Protein 7WKW (pdb70)

Sequence (754 aa):
SWHDLYTVLTAVIPLYVAMILAYGSVRWWKIFSPDQCSGINRFVAIFAVPLLSFHFISTNNPYAMNLRFIAADTLQKIIMLSLLVLWANFTRSGSLEWSITIFSLSTLPNTLVMGIPLLIAMYGEYSGSLMVQIVVLQCIIWYTLLLFLFEFRGAKMLIMEQFPETAASIVSFKVESDVVSLDGHDFLETDAEIGDDGKLHVTVRKSKNMPPASVMTRLILIMVWRKLIRNPNTYSSLIGLIWALVAFRWHVAMPKIIQQSISILSDAGLGMAMFSLGLFMALQPKLIACGNSVATFAMAVRFLTGPAVMAVAAIAIGLRGDLLRVAIVQAALPQGIVPFVFAKEYNVHPAILSTGVIFGMLIALPITLVYYILLGLSWHDLYTVLTAVIPLYVAMILAYGSVRWWKIFSPDQCSGINRFVAIFAVPLLSFHFISTNNPYAMNLRFIAADTLQKIIMLSLLVLWANFTRSGSLEWSITIFSLSTLPNTLVMGIPLLIAMYGEYSGSLMVQIVVLQCIIWYTLLLFLFEFRGAKMLIMEQFPETAASIVSFKVESDVVSLDGHDFLETDAEIGDDGKLHVTVRKSKNMPPASVMTRLILIMVWRKLIRNPNTYSSLIGLIWALVAFRWHVAMPKIIQQSISILSDAGLGMAMFSLGLFMALQPKLIACGNSVATFAMAVRFLTGPAVMAVAAIAIGLRGDLLRVAIVQAALPQGIVPFVFAKEYNVHPAILSTGVIFGMLIALPITLVYYILLGL

Structure (mmCIF, N/CA/C/O backbone):
data_7WKW
#
_entry.id   7WKW
#
_cell.length_a   1.00
_cell.length_b   1.00
_cell.length_c   1.00
_cell.angle_alpha   90.00
_cell.angle_beta   90.00
_cell.angle_gamma   90.00
#
_symmetry.space_group_name_H-M   'P 1'
#
loop_
_entity.id
_entity.type
_entity.pdbx_description
1 polymer 'Auxin efflux carrier component 3'
2 non-polymer '2-(naphthalen-1-ylcarbamoyl)benzoic acid'
#
loop_
_atom_site.group_PDB
_atom_site.id
_atom_site.type_symbol
_atom_site.label_atom_id
_atom_site.label_alt_id
_atom_site.label_comp_id
_atom_site.label_asym_id
_atom_site.label_entity_id
_atom_site.label_seq_id
_atom_site.pdbx_PDB_ins_code
_atom_site.Cartn_x
_atom_site.Cartn_y
_atom_site.Cartn_z
_atom_site.occupancy
_atom_site.B_iso_or_equiv
_atom_site.auth_seq_id
_atom_site.auth_comp_id
_atom_site.auth_asym_id
_atom_site.auth_atom_id
_atom_site.pdbx_PDB_model_num
ATOM 1 N N . SER A 1 43 ? 130.617 95.483 78.350 1.00 43.95 3 SER B N 1
ATOM 2 C CA . SER A 1 43 ? 130.071 96.721 77.810 1.00 43.95 3 SER B CA 1
ATOM 3 C C . SER A 1 43 ? 129.632 97.652 78.935 1.00 43.95 3 SER B C 1
ATOM 4 O O . SER A 1 43 ? 129.371 97.208 80.052 1.00 43.95 3 SER B O 1
ATOM 11 N N . TRP A 1 44 ? 129.552 98.948 78.631 1.00 42.84 4 TRP B N 1
ATOM 12 C CA . TRP A 1 44 ? 129.146 99.924 79.636 1.00 42.84 4 TRP B CA 1
ATOM 13 C C . TRP A 1 44 ? 127.660 100.251 79.544 1.00 42.84 4 TRP B C 1
ATOM 14 O O . TRP A 1 44 ? 127.048 100.615 80.555 1.00 42.84 4 TRP B O 1
ATOM 35 N N . HIS A 1 45 ? 127.064 100.124 78.356 1.00 41.09 5 HIS B N 1
ATOM 36 C CA . HIS A 1 45 ? 125.624 100.325 78.230 1.00 41.09 5 HIS B CA 1
ATOM 37 C C . HIS A 1 45 ? 124.850 99.281 79.026 1.00 41.09 5 HIS B C 1
ATOM 38 O O . HIS A 1 45 ? 123.843 99.601 79.667 1.00 41.09 5 HIS B O 1
ATOM 52 N N . ASP A 1 46 ? 125.295 98.023 78.989 1.00 37.74 6 ASP B N 1
ATOM 53 C CA . ASP A 1 46 ? 124.626 96.981 79.761 1.00 37.74 6 ASP B CA 1
ATOM 54 C C . ASP A 1 46 ? 124.718 97.260 81.255 1.00 37.74 6 ASP B C 1
ATOM 55 O O . ASP A 1 46 ? 123.735 97.095 81.991 1.00 37.74 6 ASP B O 1
ATOM 64 N N . LEU A 1 47 ? 125.895 97.677 81.725 1.00 35.60 7 LEU B N 1
ATOM 65 C CA . LEU A 1 47 ? 126.042 98.015 83.135 1.00 35.60 7 LEU B CA 1
ATOM 66 C C . LEU A 1 47 ? 125.149 99.188 83.508 1.00 35.60 7 LEU B C 1
ATOM 67 O O . LEU A 1 47 ? 124.530 99.191 84.578 1.00 35.60 7 LEU B O 1
ATOM 83 N N . TYR A 1 48 ? 125.061 100.193 82.633 1.00 33.39 8 TYR B N 1
ATOM 84 C CA . TYR A 1 48 ? 124.190 101.330 82.912 1.00 33.39 8 TYR B CA 1
ATOM 85 C C . TYR A 1 48 ? 122.729 100.905 82.967 1.00 33.39 8 TYR B C 1
ATOM 86 O O . TYR A 1 48 ? 121.966 101.403 83.798 1.00 33.39 8 TYR B O 1
ATOM 104 N N . THR A 1 49 ? 122.313 100.000 82.079 1.00 31.82 9 THR B N 1
ATOM 105 C CA . THR A 1 49 ? 120.930 99.527 82.100 1.00 31.82 9 THR B CA 1
ATOM 106 C C . THR A 1 49 ? 120.628 98.754 83.380 1.00 31.82 9 THR B C 1
ATOM 107 O O . THR A 1 49 ? 119.571 98.944 83.999 1.00 31.82 9 THR B O 1
ATOM 118 N N . VAL A 1 50 ? 121.545 97.878 83.796 1.00 28.41 10 VAL B N 1
ATOM 119 C CA . VAL A 1 50 ? 121.346 97.148 85.045 1.00 28.41 10 VAL B CA 1
ATOM 120 C C . VAL A 1 50 ? 121.266 98.119 86.215 1.00 28.41 10 VAL B C 1
ATOM 121 O O . VAL A 1 50 ? 120.419 97.976 87.107 1.00 28.41 10 VAL B O 1
ATOM 134 N N . LEU A 1 51 ? 122.147 99.123 86.233 1.00 28.27 11 LEU B N 1
ATOM 135 C CA . LEU A 1 51 ? 122.116 100.111 87.305 1.00 28.27 11 LEU B CA 1
ATOM 136 C C . LEU A 1 51 ? 120.817 100.906 87.284 1.00 28.27 11 LEU B C 1
ATOM 137 O O . LEU A 1 51 ? 120.243 101.190 88.335 1.00 28.27 11 LEU B O 1
ATOM 153 N N . THR A 1 52 ? 120.332 101.270 86.099 1.00 27.62 12 THR B N 1
ATOM 154 C CA . THR A 1 52 ? 119.064 101.984 86.015 1.00 27.62 12 THR B CA 1
ATOM 155 C C . THR A 1 52 ? 117.937 101.145 86.597 1.00 27.62 12 THR B C 1
ATOM 156 O O . THR A 1 52 ? 117.074 101.660 87.317 1.00 27.62 12 THR B O 1
ATOM 167 N N . ALA A 1 53 ? 117.931 99.846 86.297 1.00 25.90 13 ALA B N 1
ATOM 168 C CA . ALA A 1 53 ? 116.877 98.977 86.810 1.00 25.90 13 ALA B CA 1
ATOM 169 C C . ALA A 1 53 ? 116.977 98.799 88.322 1.00 25.90 13 ALA B C 1
ATOM 170 O O . ALA A 1 53 ? 115.952 98.716 89.009 1.00 25.90 13 ALA B O 1
ATOM 177 N N . VAL A 1 54 ? 118.194 98.742 88.862 1.00 25.20 14 VAL B N 1
ATOM 178 C CA . VAL A 1 54 ? 118.395 98.288 90.236 1.00 25.20 14 VAL B CA 1
ATOM 179 C C . VAL A 1 54 ? 118.485 99.443 91.229 1.00 25.20 14 VAL B C 1
ATOM 180 O O . VAL A 1 54 ? 118.113 99.294 92.398 1.00 25.20 14 VAL B O 1
ATOM 193 N N . ILE A 1 55 ? 118.986 100.599 90.783 1.00 25.10 15 ILE B N 1
ATOM 194 C CA . ILE A 1 55 ? 119.258 101.696 91.713 1.00 25.10 15 ILE B CA 1
ATOM 195 C C . ILE A 1 55 ? 118.002 102.219 92.390 1.00 25.10 15 ILE B C 1
ATOM 196 O O . ILE A 1 55 ? 118.039 102.436 93.606 1.00 25.10 15 ILE B O 1
ATOM 212 N N . PRO A 1 56 ? 116.881 102.466 91.702 1.00 23.25 16 PRO B N 1
ATOM 213 C CA . PRO A 1 56 ? 115.719 103.017 92.421 1.00 23.25 16 PRO B CA 1
ATOM 214 C C . PRO A 1 56 ? 115.225 102.144 93.565 1.00 23.25 16 PRO B C 1
ATOM 215 O O . PRO A 1 56 ? 114.722 102.678 94.563 1.00 23.25 16 PRO B O 1
ATOM 226 N N . LEU A 1 57 ? 115.363 100.821 93.467 1.00 22.01 17 LEU B N 1
ATOM 227 C CA . LEU A 1 57 ? 115.036 99.970 94.606 1.00 22.01 17 LEU B CA 1
ATOM 228 C C . LEU A 1 57 ? 115.912 100.313 95.806 1.00 22.01 17 LEU B C 1
ATOM 229 O O . LEU A 1 57 ? 115.421 100.436 96.937 1.00 22.01 17 LEU B O 1
ATOM 245 N N . TYR A 1 58 ? 117.214 100.493 95.573 1.00 24.02 18 TYR B N 1
ATOM 246 C CA . TYR A 1 58 ? 118.112 100.889 96.651 1.00 24.02 18 TYR B CA 1
ATOM 247 C C . TYR A 1 58 ? 117.822 102.304 97.129 1.00 24.02 18 TYR B C 1
ATOM 248 O O . TYR A 1 58 ? 118.017 102.606 98.307 1.00 24.02 18 TYR B O 1
ATOM 266 N N . VAL A 1 59 ? 117.358 103.180 96.239 1.00 21.86 19 VAL B N 1
ATOM 267 C CA . VAL A 1 59 ? 117.002 104.537 96.641 1.00 21.86 19 VAL B CA 1
ATOM 268 C C . VAL A 1 59 ? 115.834 104.502 97.618 1.00 21.86 19 VAL B C 1
ATOM 269 O O . VAL A 1 59 ? 115.839 105.190 98.641 1.00 21.86 19 VAL B O 1
ATOM 282 N N . ALA A 1 60 ? 114.815 103.696 97.314 1.00 20.85 20 ALA B N 1
ATOM 283 C CA . ALA A 1 60 ? 113.699 103.538 98.244 1.00 20.85 20 ALA B CA 1
ATOM 284 C C . ALA A 1 60 ? 114.161 102.920 99.560 1.00 20.85 20 ALA B C 1
ATOM 285 O O . ALA A 1 60 ? 113.757 103.362 100.647 1.00 20.85 20 ALA B O 1
ATOM 292 N N . MET A 1 61 ? 115.021 101.903 99.478 1.00 21.59 21 MET B N 1
ATOM 293 C CA . MET A 1 61 ? 115.542 101.268 100.685 1.00 21.59 21 MET B CA 1
ATOM 294 C C . MET A 1 61 ? 116.274 102.277 101.564 1.00 21.59 21 MET B C 1
ATOM 295 O O . MET A 1 61 ? 116.080 102.317 102.784 1.00 21.59 21 MET B O 1
ATOM 309 N N . ILE A 1 62 ? 117.102 103.127 100.953 1.00 21.72 22 ILE B N 1
ATOM 310 C CA . ILE A 1 62 ? 117.898 104.072 101.727 1.00 21.72 22 ILE B CA 1
ATOM 311 C C . ILE A 1 62 ? 117.054 105.249 102.196 1.00 21.72 22 ILE B C 1
ATOM 312 O O . ILE A 1 62 ? 117.346 105.841 103.236 1.00 21.72 22 ILE B O 1
ATOM 328 N N . LEU A 1 63 ? 115.999 105.612 101.463 1.00 21.06 23 LEU B N 1
ATOM 329 C CA . LEU A 1 63 ? 115.057 106.596 101.989 1.00 21.06 23 LEU B CA 1
ATOM 330 C C . LEU A 1 63 ? 114.400 106.087 103.263 1.00 21.06 23 LEU B C 1
ATOM 331 O O . LEU A 1 63 ? 114.296 106.818 104.252 1.00 21.06 23 LEU B O 1
ATOM 347 N N . ALA A 1 64 ? 113.955 104.828 103.262 1.00 20.28 24 ALA B N 1
ATOM 348 C CA . ALA A 1 64 ? 113.385 104.265 104.485 1.00 20.28 24 ALA B CA 1
ATOM 349 C C . ALA A 1 64 ? 114.423 104.215 105.602 1.00 20.28 24 ALA B C 1
ATOM 350 O O . ALA A 1 64 ? 114.133 104.564 106.759 1.00 20.28 24 ALA B O 1
ATOM 357 N N . TYR A 1 65 ? 115.646 103.799 10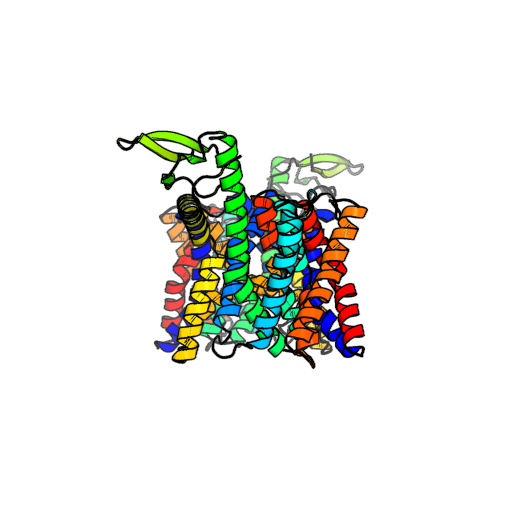5.267 1.00 21.78 25 TYR B N 1
ATOM 358 C CA . TYR A 1 65 ? 116.707 103.711 106.263 1.00 21.78 25 TYR B CA 1
ATOM 359 C C . TYR A 1 65 ? 117.000 105.074 106.879 1.00 21.78 25 TYR B C 1
ATOM 360 O O . TYR A 1 65 ? 117.136 105.199 108.099 1.00 21.78 25 TYR B O 1
ATOM 378 N N . GLY A 1 66 ? 117.109 106.109 106.044 1.00 21.76 26 GLY B N 1
ATOM 379 C CA . GLY A 1 66 ? 117.374 107.443 106.555 1.00 21.76 26 GLY B CA 1
ATOM 380 C C . GLY A 1 66 ? 116.211 108.012 107.341 1.00 21.76 26 GLY B C 1
ATOM 381 O O . GLY A 1 66 ? 116.409 108.710 108.338 1.00 21.76 26 GLY B O 1
ATOM 385 N N . SER A 1 67 ? 114.982 107.730 106.902 1.00 21.40 27 SER B N 1
ATOM 386 C CA . SER A 1 67 ? 113.813 108.196 107.636 1.00 21.40 27 SER B CA 1
ATOM 387 C C . SER A 1 67 ? 113.798 107.632 109.046 1.00 21.40 27 SER B C 1
ATOM 388 O O . SER A 1 67 ? 113.462 108.340 110.002 1.00 21.40 27 SER B O 1
ATOM 396 N N . VAL A 1 68 ? 114.152 106.356 109.200 1.00 22.12 28 VAL B N 1
ATOM 397 C CA . VAL A 1 68 ? 114.140 105.783 110.543 1.00 22.12 28 VAL B CA 1
ATOM 398 C C . VAL A 1 68 ? 115.391 106.164 111.333 1.00 22.12 28 VAL B C 1
ATOM 399 O O . VAL A 1 68 ? 115.326 106.324 112.557 1.00 22.12 28 VAL B O 1
ATOM 412 N N . ARG A 1 69 ? 116.533 106.327 110.668 1.00 23.73 29 ARG B N 1
ATOM 413 C CA . ARG A 1 69 ? 117.828 106.386 111.338 1.00 23.73 29 ARG B CA 1
ATOM 414 C C . ARG A 1 69 ? 118.412 107.791 111.413 1.00 23.73 29 ARG B C 1
ATOM 415 O O . ARG A 1 69 ? 118.923 108.184 112.465 1.00 23.73 29 ARG B O 1
ATOM 436 N N . TRP A 1 70 ? 118.358 108.559 110.325 1.00 22.52 30 TRP B N 1
ATOM 437 C CA . TRP A 1 70 ? 118.989 109.874 110.293 1.00 22.52 30 TRP B CA 1
ATOM 438 C C . TRP A 1 70 ? 118.024 110.994 110.674 1.00 22.52 30 TRP B C 1
ATOM 439 O O . TRP A 1 70 ? 118.342 111.814 111.539 1.00 22.52 30 TRP B O 1
ATOM 460 N N . TRP A 1 71 ? 116.846 111.044 110.051 1.00 22.65 31 TRP B N 1
ATOM 461 C CA . TRP A 1 71 ? 115.894 112.118 110.307 1.00 22.65 31 TRP B CA 1
ATOM 462 C C . TRP A 1 71 ? 114.791 111.726 111.282 1.00 22.65 31 TRP B C 1
ATOM 463 O O . TRP A 1 71 ? 114.064 112.608 111.753 1.00 22.65 31 TRP B O 1
ATOM 484 N N . LYS A 1 72 ? 114.645 110.442 111.593 1.00 23.28 32 LYS B N 1
ATOM 485 C CA . LYS A 1 72 ? 113.715 109.975 112.618 1.00 23.28 32 LYS B CA 1
ATOM 486 C C . LYS A 1 72 ? 112.288 110.441 112.325 1.00 23.28 32 LYS B C 1
ATOM 487 O O . LYS A 1 72 ? 111.691 111.223 113.065 1.00 23.28 32 LYS B O 1
ATOM 506 N N . ILE A 1 73 ? 111.744 109.934 111.221 1.00 20.70 33 ILE B N 1
ATOM 507 C CA . ILE A 1 73 ? 110.392 110.301 110.815 1.00 20.70 33 ILE B CA 1
ATOM 508 C C . ILE A 1 73 ? 109.348 109.314 111.331 1.00 20.70 33 ILE B C 1
ATOM 509 O O . ILE A 1 73 ? 108.204 109.705 111.585 1.00 20.70 33 ILE B O 1
ATOM 525 N N . PHE A 1 74 ? 109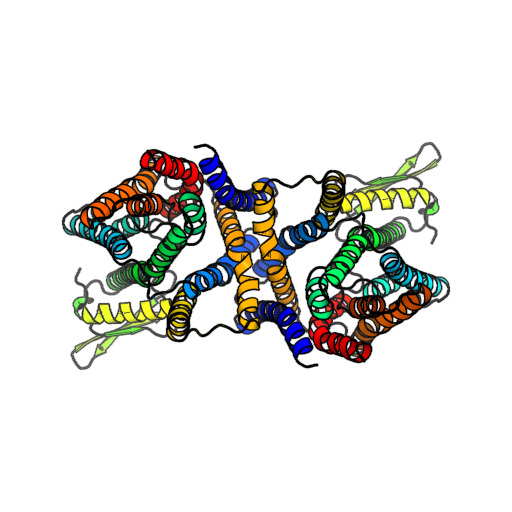.710 108.044 111.495 1.00 20.94 34 PHE B N 1
ATOM 526 C CA . PHE A 1 74 ? 108.774 106.995 111.872 1.00 20.94 34 PHE B CA 1
ATOM 527 C C . PHE A 1 74 ? 109.185 106.373 113.198 1.00 20.94 34 PHE B C 1
ATOM 528 O O . PHE A 1 74 ? 110.377 106.254 113.497 1.00 20.94 34 PHE B O 1
ATOM 545 N N . SER A 1 75 ? 108.189 105.985 113.990 1.00 24.48 35 SER B N 1
ATOM 546 C CA . SER A 1 75 ? 108.392 105.226 115.212 1.00 24.48 35 SER B CA 1
ATOM 547 C C . SER A 1 75 ? 108.401 103.734 114.914 1.00 24.48 35 SER B C 1
ATOM 548 O O . SER A 1 75 ? 107.993 103.302 113.833 1.00 24.48 35 SER B O 1
ATOM 556 N N . PRO A 1 76 ? 108.876 102.912 115.855 1.00 26.66 36 PRO B N 1
ATOM 557 C CA . PRO A 1 76 ? 108.815 101.457 115.634 1.00 26.66 36 PRO B CA 1
ATOM 558 C C . PRO A 1 76 ? 107.409 100.942 115.370 1.00 26.66 36 PRO B C 1
ATOM 559 O O . PRO A 1 76 ? 107.237 100.038 114.544 1.00 26.66 36 PRO B O 1
ATOM 570 N N . ASP A 1 77 ? 106.394 101.485 116.048 1.00 25.89 37 ASP B N 1
ATOM 571 C CA . ASP A 1 77 ? 105.025 101.027 115.822 1.00 25.89 37 ASP B CA 1
ATOM 572 C C . ASP A 1 77 ? 104.527 101.418 114.436 1.00 25.89 37 ASP B C 1
ATOM 573 O O . ASP A 1 77 ? 103.858 100.626 113.762 1.00 25.89 37 ASP B O 1
ATOM 582 N N . GLN A 1 78 ? 104.835 102.637 113.994 1.00 22.51 38 GLN B N 1
ATOM 583 C CA . GLN A 1 78 ? 104.469 103.042 112.641 1.00 22.51 38 GLN B CA 1
ATOM 584 C C . GLN A 1 78 ? 105.214 102.211 111.604 1.00 22.51 38 GLN B C 1
ATOM 585 O O . GLN A 1 78 ? 104.658 101.868 110.550 1.00 22.51 38 GLN B O 1
ATOM 599 N N . CYS A 1 79 ? 106.472 101.874 111.892 1.00 22.35 39 CYS B N 1
ATOM 600 C CA . CYS A 1 79 ? 107.218 100.977 111.018 1.00 22.35 39 CYS B CA 1
ATOM 601 C C . CYS A 1 79 ? 106.535 99.620 110.928 1.00 22.35 39 CYS B C 1
ATOM 602 O O . CYS A 1 79 ? 106.410 99.048 109.839 1.00 22.35 39 CYS B O 1
ATOM 610 N N . SER A 1 80 ? 106.086 99.090 112.068 1.00 21.10 40 SER B N 1
ATOM 611 C CA . SER A 1 80 ? 105.385 97.812 112.069 1.00 21.10 40 SER B CA 1
ATOM 612 C C . SER A 1 80 ? 104.089 97.899 111.278 1.00 21.10 40 SER B C 1
ATOM 613 O O . SER A 1 80 ? 103.714 96.951 110.584 1.00 21.10 40 SER B O 1
ATOM 621 N N . GLY A 1 81 ? 103.384 99.024 111.382 1.00 19.38 41 GLY B N 1
ATOM 622 C CA . GLY A 1 81 ? 102.169 99.195 110.599 1.00 19.38 41 GLY B CA 1
ATOM 623 C C . GLY A 1 81 ? 102.436 99.174 109.106 1.00 19.38 41 GLY B C 1
ATOM 624 O O . GLY A 1 81 ? 101.738 98.500 108.343 1.00 19.38 41 GLY B O 1
ATOM 628 N N . ILE A 1 82 ? 103.460 99.909 108.670 1.00 19.74 42 ILE B N 1
ATOM 629 C CA . ILE A 1 82 ? 103.809 99.913 107.250 1.00 19.74 42 ILE B CA 1
ATOM 630 C C . ILE A 1 82 ? 104.218 98.514 106.799 1.00 19.74 42 ILE B C 1
ATOM 631 O O . ILE A 1 82 ? 103.822 98.049 105.721 1.00 19.74 42 ILE B O 1
ATOM 647 N N . ASN A 1 83 ? 105.014 97.820 107.616 1.00 20.07 43 ASN B N 1
ATOM 648 C CA . ASN A 1 83 ? 105.488 96.490 107.245 1.00 20.07 43 ASN B CA 1
ATOM 649 C C . ASN A 1 83 ? 104.338 95.493 107.166 1.00 20.07 43 ASN B C 1
ATOM 650 O O . ASN A 1 83 ? 104.295 94.652 106.257 1.00 20.07 43 ASN B O 1
ATOM 661 N N . ARG A 1 84 ? 103.400 95.563 108.113 1.00 19.64 44 ARG B N 1
ATOM 662 C CA . ARG A 1 84 ? 102.248 94.672 108.070 1.00 19.64 44 ARG B CA 1
ATOM 663 C C . ARG A 1 84 ? 101.366 94.971 106.871 1.00 19.64 44 ARG B C 1
ATOM 664 O O . ARG A 1 84 ? 100.844 94.047 106.240 1.00 19.64 44 ARG B O 1
ATOM 685 N N . PHE A 1 85 ? 101.176 96.249 106.537 1.00 19.05 45 PHE B N 1
ATOM 686 C CA . PHE A 1 85 ? 100.436 96.558 105.320 1.00 19.05 45 PHE B CA 1
ATOM 687 C C . PHE A 1 85 ? 101.119 95.930 104.117 1.00 19.05 45 PHE B C 1
ATOM 688 O O . PHE A 1 85 ? 100.466 95.306 103.272 1.00 19.05 45 PHE B O 1
ATOM 705 N N . VAL A 1 86 ? 102.444 96.071 104.032 1.00 18.54 46 VAL B N 1
ATOM 706 C CA . VAL A 1 86 ? 103.167 95.510 102.894 1.00 18.54 46 VAL B CA 1
ATOM 707 C C . VAL A 1 86 ? 102.918 94.011 102.807 1.00 18.54 46 VAL B C 1
ATOM 708 O O . VAL A 1 86 ? 102.420 93.512 101.793 1.00 18.54 46 VAL B O 1
ATOM 721 N N . ALA A 1 87 ? 103.147 93.299 103.913 1.00 19.48 47 ALA B N 1
ATOM 722 C CA . ALA A 1 87 ? 103.034 91.845 103.897 1.00 19.48 47 ALA B CA 1
ATOM 723 C C . ALA A 1 87 ? 101.614 91.391 103.577 1.00 19.48 47 ALA B C 1
ATOM 724 O O . ALA A 1 87 ? 101.419 90.450 102.798 1.00 19.48 47 ALA B O 1
ATOM 731 N N . ILE A 1 88 ? 100.607 92.036 104.172 1.00 19.16 48 ILE B N 1
ATOM 732 C CA . ILE A 1 88 ? 99.233 91.567 104.021 1.00 19.16 48 ILE B CA 1
ATOM 733 C C . ILE A 1 88 ? 98.693 91.880 102.630 1.00 19.16 48 ILE B C 1
ATOM 734 O O . ILE A 1 88 ? 97.996 91.056 102.028 1.00 19.16 48 ILE B O 1
ATOM 750 N N . PHE A 1 89 ? 98.982 93.069 102.098 1.00 20.74 49 PHE B N 1
ATOM 751 C CA . PHE A 1 89 ? 98.326 93.546 100.887 1.00 20.74 49 PHE B CA 1
ATOM 752 C C . PHE A 1 89 ? 99.250 93.631 99.683 1.00 20.74 49 PHE B C 1
ATOM 753 O O . PHE A 1 89 ? 98.915 93.117 98.613 1.00 20.74 49 PHE B O 1
ATOM 770 N N . ALA A 1 90 ? 100.410 94.275 99.824 1.00 19.19 50 ALA B N 1
ATOM 771 C CA . ALA A 1 90 ? 101.152 94.708 98.646 1.00 19.19 50 ALA B CA 1
ATOM 772 C C . ALA A 1 90 ? 101.867 93.539 97.982 1.00 19.19 50 ALA B C 1
ATOM 773 O O . ALA A 1 90 ? 101.752 93.339 96.768 1.00 19.19 50 ALA B O 1
ATOM 780 N N . VAL A 1 91 ? 102.623 92.762 98.759 1.00 20.77 51 VAL B N 1
ATOM 781 C CA . VAL A 1 91 ? 103.328 91.614 98.190 1.00 20.77 51 VAL B CA 1
ATOM 782 C C . VAL A 1 91 ? 102.358 90.555 97.680 1.00 20.77 51 VAL B C 1
ATOM 783 O O . VAL A 1 91 ? 102.563 90.049 96.566 1.00 20.77 51 VAL B O 1
ATOM 796 N N . PRO A 1 92 ? 101.323 90.154 98.426 1.00 19.53 52 PRO B N 1
ATOM 797 C CA . PRO A 1 92 ? 100.372 89.176 97.869 1.00 19.53 52 PRO B CA 1
ATOM 798 C C . PRO A 1 92 ? 99.695 89.638 96.590 1.00 19.53 52 PRO B C 1
ATOM 799 O O . PRO A 1 92 ? 99.496 88.831 95.674 1.00 19.53 52 PRO B O 1
ATOM 810 N N . LEU A 1 93 ? 99.340 90.919 96.493 1.00 19.59 53 LEU B N 1
ATOM 811 C CA . LEU A 1 93 ? 98.709 91.406 95.271 1.00 19.59 53 LEU B CA 1
ATOM 812 C C . LEU A 1 93 ? 99.709 91.456 94.124 1.00 19.59 53 LEU B C 1
ATOM 813 O O . LEU A 1 93 ? 99.350 91.200 92.970 1.00 19.59 53 LEU B O 1
ATOM 829 N N . LEU A 1 94 ? 100.971 91.767 94.422 1.00 20.09 54 LEU B N 1
ATOM 830 C CA . LEU A 1 94 ? 102.014 91.679 93.405 1.00 20.09 54 LEU B CA 1
ATOM 831 C C . LEU A 1 94 ? 102.173 90.246 92.909 1.00 20.09 54 LEU B C 1
ATOM 832 O O . LEU A 1 94 ? 102.337 90.006 91.706 1.00 20.09 54 LEU B O 1
ATOM 848 N N . SER A 1 95 ? 102.127 89.280 93.829 1.00 20.58 55 SER B N 1
ATOM 849 C CA . SER A 1 95 ? 102.208 87.876 93.445 1.00 20.58 55 SER B CA 1
ATOM 850 C C . SER A 1 95 ? 101.029 87.477 92.570 1.00 20.58 55 SER B C 1
ATOM 851 O O . SER A 1 95 ? 101.200 86.768 91.574 1.00 20.58 55 SER B O 1
ATOM 859 N N . PHE A 1 96 ? 99.820 87.908 92.936 1.00 21.32 56 PHE B N 1
ATOM 860 C CA . PHE A 1 96 ? 98.655 87.615 92.107 1.00 21.32 56 PHE B CA 1
ATOM 861 C C . PHE A 1 96 ? 98.797 88.243 90.727 1.00 21.32 56 PHE B C 1
ATOM 862 O O . PHE A 1 96 ? 98.440 87.628 89.716 1.00 21.32 56 PHE B O 1
ATOM 879 N N . HIS A 1 97 ? 99.312 89.471 90.667 1.00 20.30 57 HIS B N 1
ATOM 880 C CA . HIS A 1 97 ? 99.508 90.137 89.385 1.00 20.30 57 HIS B CA 1
ATOM 881 C C . HIS A 1 97 ? 100.489 89.370 88.507 1.00 20.30 57 HIS B C 1
ATOM 882 O O . HIS A 1 97 ? 100.265 89.215 87.302 1.00 20.30 57 HIS B O 1
ATOM 896 N N . PHE A 1 98 ? 101.590 88.894 89.091 1.00 21.10 58 PHE B N 1
ATOM 897 C CA . PHE A 1 98 ? 102.600 88.202 88.294 1.00 21.10 58 PHE B CA 1
ATOM 898 C C . PHE A 1 98 ? 102.138 86.806 87.886 1.00 21.10 58 PHE B C 1
ATOM 899 O O . PHE A 1 98 ? 102.297 86.409 86.727 1.00 21.10 58 PHE B O 1
ATOM 916 N N . ILE A 1 99 ? 101.570 86.046 88.824 1.00 21.91 59 ILE B N 1
ATOM 917 C CA . ILE A 1 99 ? 101.196 84.663 88.546 1.00 21.91 59 ILE B CA 1
ATOM 918 C C . ILE A 1 99 ? 99.997 84.603 87.610 1.00 21.91 59 ILE B C 1
ATOM 919 O O . ILE A 1 99 ? 99.976 83.816 86.657 1.00 21.91 59 ILE B O 1
ATOM 935 N N . SER A 1 100 ? 98.981 85.428 87.861 1.00 22.17 60 SER B N 1
ATOM 936 C CA . SER A 1 100 ? 97.758 85.377 87.070 1.00 22.17 60 SER B CA 1
ATOM 937 C C . SER A 1 100 ? 97.970 85.820 85.630 1.00 22.17 60 SER B C 1
ATOM 938 O O . SER A 1 100 ? 97.072 85.626 84.804 1.00 22.17 60 SER B O 1
ATOM 946 N N . THR A 1 101 ? 99.124 86.404 85.311 1.00 22.39 61 THR B N 1
ATOM 947 C CA . THR A 1 101 ? 99.431 86.858 83.963 1.00 22.39 61 THR B CA 1
ATOM 948 C C . THR A 1 101 ? 100.370 85.919 83.213 1.00 22.39 61 THR B C 1
ATOM 949 O O . THR A 1 101 ? 100.583 86.113 82.012 1.00 22.39 61 THR B O 1
ATOM 960 N N . ASN A 1 102 ? 100.914 84.900 83.876 1.00 23.79 62 ASN B N 1
ATOM 961 C CA . ASN A 1 102 ? 101.872 83.992 83.258 1.00 23.79 62 ASN B CA 1
ATOM 962 C C . ASN A 1 102 ? 101.170 82.718 82.805 1.00 23.79 62 ASN B C 1
ATOM 963 O O . ASN A 1 102 ? 100.464 82.078 83.590 1.00 23.79 62 ASN B O 1
ATOM 974 N N . ASN A 1 103 ? 101.374 82.351 81.549 1.00 25.48 63 ASN B N 1
ATOM 975 C CA . ASN A 1 103 ? 100.730 81.168 80.989 1.00 25.48 63 ASN B CA 1
ATOM 976 C C . ASN A 1 103 ? 101.308 79.907 81.620 1.00 25.48 63 ASN B C 1
ATOM 977 O O . ASN A 1 103 ? 102.516 79.668 81.500 1.00 25.48 63 ASN B O 1
ATOM 988 N N . PRO A 1 104 ? 100.501 79.071 82.282 1.00 25.26 64 PRO B N 1
ATOM 989 C CA . PRO A 1 104 ? 101.049 77.849 82.887 1.00 25.26 64 PRO B CA 1
ATOM 990 C C . PRO A 1 104 ? 101.141 76.670 81.934 1.00 25.26 64 PRO B C 1
ATOM 991 O O . PRO A 1 104 ? 101.661 75.620 82.332 1.00 25.26 64 PRO B O 1
ATOM 1002 N N . TYR A 1 105 ? 100.657 76.801 80.703 1.00 25.77 65 TYR B N 1
ATOM 1003 C CA . TYR A 1 105 ? 100.762 75.746 79.705 1.00 25.77 65 TYR B CA 1
ATOM 1004 C C . TYR A 1 105 ? 102.042 75.834 78.884 1.00 25.77 65 TYR B C 1
ATOM 1005 O O . TYR A 1 105 ? 102.294 74.946 78.064 1.00 25.77 65 TYR B O 1
ATOM 1023 N N . ALA A 1 106 ? 102.852 76.873 79.084 1.00 25.22 66 ALA B N 1
ATOM 1024 C CA . ALA A 1 106 ? 104.058 77.097 78.296 1.00 25.22 66 ALA B CA 1
ATOM 1025 C C . ALA A 1 106 ? 105.300 77.164 79.178 1.00 25.22 66 ALA B C 1
ATOM 1026 O O . ALA A 1 106 ? 106.265 77.857 78.852 1.00 25.22 66 ALA B O 1
ATOM 1033 N N . MET A 1 107 ? 105.292 76.443 80.296 1.00 25.35 67 MET B N 1
ATOM 1034 C CA . MET A 1 107 ? 106.440 76.434 81.189 1.00 25.35 67 MET B CA 1
ATOM 1035 C C . MET A 1 107 ? 107.586 75.630 80.582 1.00 25.35 67 MET B C 1
ATOM 1036 O O . MET A 1 107 ? 107.385 74.766 79.724 1.00 25.35 67 MET B O 1
ATOM 1050 N N . ASN A 1 108 ? 108.800 75.930 81.035 1.00 25.65 68 ASN B N 1
ATOM 1051 C CA . ASN A 1 108 ? 110.000 75.244 80.571 1.00 25.65 68 ASN B CA 1
ATOM 1052 C C . ASN A 1 108 ? 110.298 74.084 81.513 1.00 25.65 68 ASN B C 1
ATOM 1053 O O . ASN A 1 108 ? 110.549 74.296 82.704 1.00 25.65 68 ASN B O 1
ATOM 1064 N N . LEU A 1 109 ? 110.270 72.861 80.979 1.00 26.39 69 LEU B N 1
ATOM 1065 C CA . LEU A 1 109 ? 110.398 71.684 81.831 1.00 26.39 69 LEU B CA 1
ATOM 1066 C C . LEU A 1 109 ? 111.833 71.458 82.287 1.00 26.39 69 LEU B C 1
ATOM 1067 O O . LEU A 1 109 ? 112.053 71.009 83.416 1.00 26.39 69 LEU B O 1
ATOM 1083 N N . ARG A 1 110 ? 112.820 71.751 81.437 1.00 27.78 70 ARG B N 1
ATOM 1084 C CA . ARG A 1 110 ? 114.211 71.547 81.834 1.00 27.78 70 ARG B CA 1
ATOM 1085 C C . ARG A 1 110 ? 114.626 72.525 82.926 1.00 27.78 70 ARG B C 1
ATOM 1086 O O . ARG A 1 110 ? 115.368 72.160 83.843 1.00 27.78 70 ARG B O 1
ATOM 1107 N N . PHE A 1 111 ? 114.166 73.774 82.843 1.00 24.80 71 PHE B N 1
ATOM 1108 C CA . PHE A 1 111 ? 114.473 74.746 83.887 1.00 24.80 71 PHE B CA 1
ATOM 1109 C C . PHE A 1 111 ? 113.870 74.320 85.222 1.00 24.80 71 PHE B C 1
ATOM 1110 O O . PHE A 1 111 ? 114.528 74.393 86.269 1.00 24.80 71 PHE B O 1
ATOM 1127 N N . ILE A 1 112 ? 112.617 73.859 85.197 1.00 25.60 72 ILE B N 1
ATOM 1128 C CA . ILE A 1 112 ? 111.974 73.356 86.407 1.00 25.60 72 ILE B CA 1
ATOM 1129 C C . ILE A 1 112 ? 112.736 72.154 86.945 1.00 25.60 72 ILE B C 1
ATOM 1130 O O . ILE A 1 112 ? 112.943 72.020 88.157 1.00 25.60 72 ILE B O 1
ATOM 1146 N N . ALA A 1 113 ? 113.155 71.255 86.053 1.00 26.40 73 ALA B N 1
ATOM 1147 C CA . ALA A 1 113 ? 113.874 70.061 86.479 1.00 26.40 73 ALA B CA 1
ATOM 1148 C C . ALA A 1 113 ? 115.207 70.419 87.119 1.00 26.40 73 ALA B C 1
ATOM 1149 O O . ALA A 1 113 ? 115.610 69.800 88.104 1.00 26.40 73 ALA B O 1
ATOM 1156 N N . ALA A 1 114 ? 115.911 71.408 86.568 1.00 26.99 74 ALA B N 1
ATOM 1157 C CA . ALA A 1 114 ? 117.179 71.828 87.159 1.00 26.99 74 ALA B CA 1
ATOM 1158 C C . ALA A 1 114 ? 116.968 72.462 88.527 1.00 26.99 74 ALA B C 1
ATOM 1159 O O . ALA A 1 114 ? 117.702 72.162 89.480 1.00 26.99 74 ALA B O 1
ATOM 1166 N N . ASP A 1 115 ? 115.974 73.346 88.646 1.00 26.78 75 ASP B N 1
ATOM 1167 C CA . ASP A 1 115 ? 115.701 73.962 89.939 1.00 26.78 75 ASP B CA 1
ATOM 1168 C C . ASP A 1 115 ? 115.269 72.925 90.968 1.00 26.78 75 ASP B C 1
ATOM 1169 O O . ASP A 1 115 ? 115.540 73.086 92.162 1.00 26.78 75 ASP B O 1
ATOM 1178 N N . THR A 1 116 ? 114.591 71.863 90.529 1.00 26.78 76 THR B N 1
ATOM 1179 C CA . THR A 1 116 ? 114.200 70.789 91.435 1.00 26.78 76 THR B CA 1
ATOM 1180 C C . THR A 1 116 ? 115.388 69.907 91.803 1.00 26.78 76 THR B C 1
ATOM 1181 O O . THR A 1 116 ? 115.514 69.476 92.953 1.00 26.78 76 THR B O 1
ATOM 1192 N N . LEU A 1 117 ? 116.262 69.628 90.834 1.00 27.78 77 LEU B N 1
ATOM 1193 C CA . LEU A 1 117 ? 117.396 68.746 91.069 1.00 27.78 77 LEU B CA 1
ATOM 1194 C C . LEU A 1 117 ? 118.422 69.388 91.986 1.00 27.78 77 LEU B C 1
ATOM 1195 O O . LEU A 1 117 ? 119.079 68.683 92.755 1.00 27.78 77 LEU B O 1
ATOM 1211 N N . GLN A 1 118 ? 118.584 70.712 91.922 1.00 27.40 78 GLN B N 1
ATOM 1212 C CA . GLN A 1 118 ? 119.427 71.383 92.907 1.00 27.40 78 GLN B CA 1
ATOM 1213 C C . GLN A 1 118 ? 118.984 71.028 94.321 1.00 27.40 78 GLN B C 1
ATOM 1214 O O . GLN A 1 118 ? 119.792 70.605 95.160 1.00 27.40 78 GLN B O 1
ATOM 1228 N N . LYS A 1 119 ? 117.691 71.197 94.599 1.00 27.35 79 LYS B N 1
ATOM 1229 C CA . LYS A 1 119 ? 117.181 70.960 95.942 1.00 27.35 79 LYS B CA 1
ATOM 1230 C C . LYS A 1 119 ? 117.185 69.480 96.290 1.00 27.35 79 LYS B C 1
ATOM 1231 O O . LYS A 1 119 ? 117.396 69.123 97.451 1.00 27.35 79 LYS B O 1
ATOM 1250 N N . ILE A 1 120 ? 116.975 68.606 95.306 1.00 28.70 80 ILE B N 1
ATOM 1251 C CA . ILE A 1 120 ? 117.074 67.171 95.564 1.00 28.70 80 ILE B CA 1
ATOM 1252 C C . ILE A 1 120 ? 118.498 66.801 95.960 1.00 28.70 80 ILE B C 1
ATOM 1253 O O . ILE A 1 120 ? 118.714 66.028 96.900 1.00 28.70 80 ILE B O 1
ATOM 1269 N N . ILE A 1 121 ? 119.489 67.348 95.254 1.00 29.30 81 ILE B N 1
ATOM 1270 C CA . ILE A 1 121 ? 120.886 67.090 95.591 1.00 29.30 81 ILE B CA 1
ATOM 1271 C C . ILE A 1 121 ? 121.186 67.577 97.002 1.00 29.30 81 ILE B C 1
ATOM 1272 O O . ILE A 1 121 ? 121.796 66.866 97.813 1.00 29.30 81 ILE B O 1
ATOM 1288 N N . MET A 1 122 ? 120.767 68.806 97.311 1.00 30.33 82 MET B N 1
ATOM 1289 C CA . MET A 1 122 ? 121.061 69.363 98.627 1.00 30.33 82 MET B CA 1
ATOM 1290 C C . MET A 1 122 ? 120.380 68.558 99.725 1.00 30.33 82 MET B C 1
ATOM 1291 O O . MET A 1 122 ? 120.978 68.300 100.775 1.00 30.33 82 MET B O 1
ATOM 1305 N N . LEU A 1 123 ? 119.134 68.140 99.499 1.00 30.86 83 LEU B N 1
ATOM 1306 C CA . LEU A 1 123 ? 118.418 67.370 100.509 1.00 30.86 83 LEU B CA 1
ATOM 1307 C C . LEU A 1 123 ? 119.033 65.989 100.692 1.00 30.86 83 LEU B C 1
ATOM 1308 O O . LEU A 1 123 ? 119.103 65.485 101.815 1.00 30.86 83 LEU B O 1
ATOM 1324 N N . SER A 1 124 ? 119.484 65.359 99.606 1.00 33.25 84 SER B N 1
ATOM 1325 C CA . SER A 1 124 ? 120.154 64.070 99.733 1.00 33.25 84 SER B CA 1
ATOM 1326 C C . SER A 1 124 ? 121.435 64.205 100.546 1.00 33.25 84 SER B C 1
ATOM 1327 O O . SER A 1 124 ? 121.694 63.413 101.463 1.00 33.25 84 SER B O 1
ATOM 1335 N N . LEU A 1 125 ? 122.244 65.222 100.235 1.00 33.47 85 LEU B N 1
ATOM 1336 C CA . LEU A 1 125 ? 123.468 65.440 100.997 1.00 33.47 85 LEU B CA 1
ATOM 1337 C C . LEU A 1 125 ? 123.157 65.699 102.464 1.00 33.47 85 LEU B C 1
ATOM 1338 O O . LEU A 1 125 ? 123.841 65.181 103.355 1.00 33.47 85 LEU B O 1
ATOM 1354 N N . LEU A 1 126 ? 122.123 66.495 102.736 1.00 33.08 86 LEU B N 1
ATOM 1355 C CA . LEU A 1 126 ? 121.816 66.851 104.115 1.00 33.08 86 LEU B CA 1
ATOM 1356 C C . LEU A 1 126 ? 121.267 65.659 104.886 1.00 33.08 86 LEU B C 1
ATOM 1357 O O . LEU A 1 126 ? 121.568 65.497 106.070 1.00 33.08 86 LEU B O 1
ATOM 1373 N N . VAL A 1 127 ? 120.469 64.807 104.238 1.00 36.93 87 VAL B N 1
ATOM 1374 C CA . VAL A 1 127 ? 119.993 63.591 104.897 1.00 36.93 87 VAL B CA 1
ATOM 1375 C C . VAL A 1 127 ? 121.166 62.678 105.226 1.00 36.93 87 VAL B C 1
ATOM 1376 O O . VAL A 1 127 ? 121.272 62.146 106.340 1.00 36.93 87 VAL B O 1
ATOM 1389 N N . LEU A 1 128 ? 122.068 62.481 104.260 1.00 38.83 88 LEU B N 1
ATOM 1390 C CA . LEU A 1 128 ? 123.241 61.654 104.517 1.00 38.83 88 LEU B CA 1
ATOM 1391 C C . LEU A 1 128 ? 124.033 62.194 105.701 1.00 38.83 88 LEU B C 1
ATOM 1392 O O . LEU A 1 128 ? 124.368 61.452 106.631 1.00 38.83 88 LEU B O 1
ATOM 1408 N N . TRP A 1 129 ? 124.322 63.497 105.692 1.00 39.79 89 TRP B N 1
ATOM 1409 C CA . TRP A 1 129 ? 125.109 64.088 106.768 1.00 39.79 89 TRP B CA 1
ATOM 1410 C C . TRP A 1 129 ? 124.388 63.987 108.107 1.00 39.79 89 TRP B C 1
ATOM 1411 O O . TRP A 1 129 ? 125.005 63.673 109.130 1.00 39.79 89 TRP B O 1
ATOM 1432 N N . ALA A 1 130 ? 123.079 64.244 108.122 1.00 40.13 90 ALA B N 1
ATOM 1433 C CA . ALA A 1 130 ? 122.347 64.298 109.381 1.00 40.13 90 ALA B CA 1
ATOM 1434 C C . ALA A 1 130 ? 122.205 62.918 110.004 1.00 40.13 90 ALA B C 1
ATOM 1435 O O . ALA A 1 130 ? 122.240 62.782 111.232 1.00 40.13 90 ALA B O 1
ATOM 1442 N N . ASN A 1 131 ? 122.041 61.880 109.181 1.00 42.13 91 ASN B N 1
ATOM 1443 C CA . ASN A 1 131 ? 121.810 60.552 109.738 1.00 42.13 91 ASN B CA 1
ATOM 1444 C C . ASN A 1 131 ? 123.114 59.806 110.000 1.00 42.13 91 ASN B C 1
ATOM 1445 O O . ASN A 1 131 ? 123.216 59.068 110.985 1.00 42.13 91 ASN B O 1
ATOM 1456 N N . PHE A 1 132 ? 124.120 59.983 109.144 1.00 42.55 92 PHE B N 1
ATOM 1457 C CA . PHE A 1 132 ? 125.345 59.199 109.219 1.00 42.55 92 PHE B CA 1
ATOM 1458 C C . PHE A 1 132 ? 126.520 59.970 109.812 1.00 42.55 92 PHE B C 1
ATOM 1459 O O . PHE A 1 132 ? 127.650 59.474 109.779 1.00 42.55 92 PHE B O 1
ATOM 1476 N N . THR A 1 133 ? 126.286 61.165 110.351 1.00 44.94 93 THR B N 1
ATOM 1477 C CA . THR A 1 133 ? 127.324 61.947 111.011 1.00 44.94 93 THR B CA 1
ATOM 1478 C C . THR A 1 133 ? 126.792 62.431 112.350 1.00 44.94 93 THR B C 1
ATOM 1479 O O . THR A 1 133 ? 125.687 62.979 112.419 1.00 44.94 93 THR B O 1
ATOM 1490 N N . ARG A 1 134 ? 127.576 62.230 113.412 1.00 49.55 94 ARG B N 1
ATOM 1491 C CA . ARG A 1 134 ? 127.119 62.626 114.740 1.00 49.55 94 ARG B CA 1
ATOM 1492 C C . ARG A 1 134 ? 126.971 64.137 114.858 1.00 49.55 94 ARG B C 1
ATOM 1493 O O . ARG A 1 134 ? 126.214 64.621 115.706 1.00 49.55 94 ARG B O 1
ATOM 1514 N N . SER A 1 135 ? 127.682 64.898 114.024 1.00 45.52 95 SER B N 1
ATOM 1515 C CA . SER A 1 135 ? 127.580 66.351 114.055 1.00 45.52 95 SER B CA 1
ATOM 1516 C C . SER A 1 135 ? 126.310 66.870 113.393 1.00 45.52 95 SER B C 1
ATOM 1517 O O . SER A 1 135 ? 126.047 68.076 113.463 1.00 45.52 95 SER B O 1
ATOM 1525 N N . GLY A 1 136 ? 125.523 66.003 112.759 1.00 41.91 96 GLY B N 1
ATOM 1526 C CA . GLY A 1 136 ? 124.368 66.467 112.015 1.00 41.91 96 GLY B CA 1
ATOM 1527 C C . GLY A 1 136 ? 123.201 66.839 112.911 1.00 41.91 96 GLY B C 1
ATOM 1528 O O . GLY A 1 136 ? 123.106 66.424 114.066 1.00 41.91 96 GLY B O 1
ATOM 1532 N N . SER A 1 137 ? 122.295 67.642 112.354 1.00 36.51 97 SER B N 1
ATOM 1533 C CA . SER A 1 137 ? 121.101 68.080 113.062 1.00 36.51 97 SER B CA 1
ATOM 1534 C C . SER A 1 137 ? 120.070 68.548 112.044 1.00 36.51 97 SER B C 1
ATOM 1535 O O . SER A 1 137 ? 120.407 68.919 110.917 1.00 36.51 97 SER B O 1
ATOM 1543 N N . LEU A 1 138 ? 118.801 68.527 112.457 1.00 33.76 98 LEU B N 1
ATOM 1544 C CA . LEU A 1 138 ? 117.720 68.916 111.556 1.00 33.76 98 LEU B CA 1
ATOM 1545 C C . LEU A 1 138 ? 117.647 70.429 111.379 1.00 33.76 98 LEU B C 1
ATOM 1546 O O . LEU A 1 138 ? 117.390 70.913 110.270 1.00 33.76 98 LEU B O 1
ATOM 1562 N N . GLU A 1 139 ? 117.863 71.190 112.454 1.00 34.22 99 GLU B N 1
ATOM 1563 C CA . GLU A 1 139 ? 117.785 72.644 112.354 1.00 34.22 99 GLU B CA 1
ATOM 1564 C C . GLU A 1 139 ? 118.844 73.192 111.406 1.00 34.22 99 GLU B C 1
ATOM 1565 O O . GLU A 1 139 ? 118.553 74.053 110.565 1.00 34.22 99 GLU B O 1
ATOM 1577 N N . TRP A 1 140 ? 120.080 72.706 111.524 1.00 31.26 100 TRP B N 1
ATOM 1578 C CA . TRP A 1 140 ? 121.123 73.141 110.604 1.00 31.26 100 TRP B CA 1
ATOM 1579 C C . TRP A 1 140 ? 120.820 72.704 109.181 1.00 31.26 100 TRP B C 1
ATOM 1580 O O . TRP A 1 140 ? 121.135 73.428 108.233 1.00 31.26 100 TRP B O 1
ATOM 1601 N N . SER A 1 141 ? 120.210 71.532 109.008 1.00 31.87 101 SER B N 1
ATOM 1602 C CA . SER A 1 141 ? 119.823 71.095 107.672 1.00 31.87 101 SER B CA 1
ATOM 1603 C C . SER A 1 141 ? 118.815 72.058 107.057 1.00 31.87 101 SER B C 1
ATOM 1604 O O . SER A 1 141 ? 118.943 72.448 105.891 1.00 31.87 101 SER B O 1
ATOM 1612 N N . ILE A 1 142 ? 117.810 72.463 107.837 1.00 31.08 102 ILE B N 1
ATOM 1613 C CA . ILE A 1 142 ? 116.815 73.409 107.336 1.00 31.08 102 ILE B CA 1
ATOM 1614 C C . ILE A 1 142 ? 117.471 74.739 106.993 1.00 31.08 102 ILE B C 1
ATOM 1615 O O . ILE A 1 142 ? 117.202 75.330 105.938 1.00 31.08 102 ILE B O 1
ATOM 1631 N N . THR A 1 143 ? 118.337 75.235 107.881 1.00 29.39 103 THR B N 1
ATOM 1632 C CA . THR A 1 143 ? 118.981 76.523 107.640 1.00 29.39 103 THR B CA 1
ATOM 1633 C C . THR A 1 143 ? 119.855 76.480 106.393 1.00 29.39 103 THR B C 1
ATOM 1634 O O . THR A 1 143 ? 119.842 77.415 105.587 1.00 29.39 103 THR B O 1
ATOM 1645 N N . ILE A 1 144 ? 120.621 75.402 106.215 1.00 29.46 104 ILE B N 1
ATOM 1646 C CA . ILE A 1 144 ? 121.483 75.288 105.045 1.00 29.46 104 ILE B CA 1
ATOM 1647 C C . ILE A 1 144 ? 120.649 75.174 103.776 1.00 29.46 104 ILE B C 1
ATOM 1648 O O . ILE A 1 144 ? 120.976 75.779 102.749 1.00 29.46 104 ILE B O 1
ATOM 1664 N N . PHE A 1 145 ? 119.566 74.396 103.819 1.00 28.14 105 PHE B N 1
ATOM 1665 C CA . PHE A 1 145 ? 118.697 74.280 102.654 1.00 28.14 105 PHE B CA 1
ATOM 1666 C C . PHE A 1 145 ? 118.137 75.642 102.261 1.00 28.14 105 PHE B C 1
ATOM 1667 O O . PHE A 1 145 ? 118.149 76.018 101.081 1.00 28.14 105 PHE B O 1
ATOM 1684 N N . SER A 1 146 ? 117.661 76.408 103.246 1.00 27.64 106 SER B N 1
ATOM 1685 C CA . SER A 1 146 ? 117.108 77.725 102.953 1.00 27.64 106 SER B CA 1
ATOM 1686 C C . SER A 1 146 ? 118.177 78.668 102.411 1.00 27.64 106 SER B C 1
ATOM 1687 O O . SER A 1 146 ? 117.939 79.392 101.438 1.00 27.64 106 SER B O 1
ATOM 1695 N N . LEU A 1 147 ? 119.366 78.668 103.022 1.00 27.93 107 LEU B N 1
ATOM 1696 C CA . LEU A 1 147 ? 120.430 79.558 102.567 1.00 27.93 107 LEU B CA 1
ATOM 1697 C C . LEU A 1 147 ? 120.863 79.228 101.147 1.00 27.93 107 LEU B C 1
ATOM 1698 O O . LEU A 1 147 ? 121.151 80.131 100.354 1.00 27.93 107 LEU B O 1
ATOM 1714 N N . SER A 1 148 ? 120.933 77.945 100.810 1.00 27.89 108 SER B N 1
ATOM 1715 C CA . SER A 1 148 ? 121.509 77.529 99.542 1.00 27.89 108 SER B CA 1
ATOM 1716 C C . SER A 1 148 ? 120.488 77.368 98.423 1.00 27.89 108 SER B C 1
ATOM 1717 O O . SER A 1 148 ? 120.894 77.191 97.270 1.00 27.89 108 SER B O 1
ATOM 1725 N N . THR A 1 149 ? 119.185 77.432 98.710 1.00 27.08 109 THR B N 1
ATOM 1726 C CA . THR A 1 149 ? 118.188 77.112 97.693 1.00 27.08 109 THR B CA 1
ATOM 1727 C C . THR A 1 149 ? 117.117 78.172 97.459 1.00 27.08 109 THR B C 1
ATOM 1728 O O . THR A 1 149 ? 116.536 78.181 96.368 1.00 27.08 109 THR B O 1
ATOM 1739 N N . LEU A 1 150 ? 116.842 79.068 98.411 1.00 25.89 110 LEU B N 1
ATOM 1740 C CA . LEU A 1 150 ? 115.624 79.881 98.403 1.00 25.89 110 LEU B CA 1
ATOM 1741 C C . LEU A 1 150 ? 115.970 81.367 98.445 1.00 25.89 110 LEU B C 1
ATOM 1742 O O . LEU A 1 150 ? 115.942 81.991 99.517 1.00 25.89 110 LEU B O 1
ATOM 1758 N N . PRO A 1 151 ? 116.279 81.970 97.303 1.00 24.56 111 PRO B N 1
ATOM 1759 C CA . PRO A 1 151 ? 116.657 83.387 97.271 1.00 24.56 111 PRO B CA 1
ATOM 1760 C C . PRO A 1 151 ? 115.439 84.306 97.186 1.00 24.56 111 PRO B C 1
ATOM 1761 O O . PRO A 1 151 ? 114.290 83.871 97.173 1.00 24.56 111 PRO B O 1
ATOM 1772 N N . ASN A 1 152 ? 115.710 85.612 97.121 1.00 24.37 112 ASN B N 1
ATOM 1773 C CA . ASN A 1 152 ? 114.657 86.620 96.989 1.00 24.37 112 ASN B CA 1
ATOM 1774 C C . ASN A 1 152 ? 114.449 86.675 95.492 1.00 24.37 112 ASN B C 1
ATOM 1775 O O . ASN A 1 152 ? 115.282 87.188 94.753 1.00 24.37 112 ASN B O 1
ATOM 1786 N N . THR A 1 153 ? 113.309 86.163 95.058 1.00 23.14 113 THR B N 1
ATOM 1787 C CA . THR A 1 153 ? 113.037 85.992 93.637 1.00 23.14 113 THR B CA 1
ATOM 1788 C C . THR A 1 153 ? 111.902 86.868 93.120 1.00 23.14 113 THR B C 1
ATOM 1789 O O . THR A 1 153 ? 111.908 87.251 91.947 1.00 23.14 113 THR B O 1
ATOM 1800 N N . LEU A 1 154 ? 110.918 87.189 93.962 1.00 22.30 114 LEU B N 1
ATOM 1801 C CA . LEU A 1 154 ? 109.756 87.931 93.482 1.00 22.30 114 LEU B CA 1
ATOM 1802 C C . LEU A 1 154 ? 110.066 89.416 93.333 1.00 22.30 114 LEU B C 1
ATOM 1803 O O . LEU A 1 154 ? 109.791 90.018 92.289 1.00 22.30 114 LEU B O 1
ATOM 1819 N N . VAL A 1 155 ? 110.643 90.024 94.368 1.00 22.22 115 VAL B N 1
ATOM 1820 C CA . VAL A 1 155 ? 110.716 91.480 94.425 1.00 22.22 115 VAL B CA 1
ATOM 1821 C C . VAL A 1 155 ? 111.838 92.007 93.538 1.00 22.22 115 VAL B C 1
ATOM 1822 O O . VAL A 1 155 ? 111.595 92.782 92.606 1.00 22.22 115 VAL B O 1
ATOM 183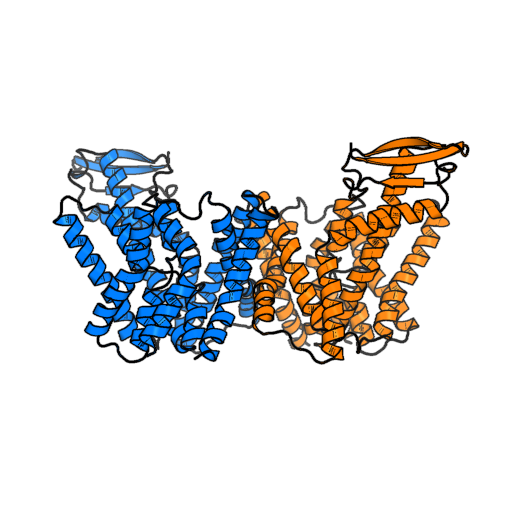5 N N . MET A 1 156 ? 113.079 91.601 93.802 1.00 23.95 116 MET B N 1
ATOM 1836 C CA . MET A 1 156 ? 114.217 92.110 93.045 1.00 23.95 116 MET B CA 1
ATOM 1837 C C . MET A 1 156 ? 114.689 91.161 91.957 1.00 23.95 116 MET B C 1
ATOM 1838 O O . MET A 1 156 ? 115.334 91.608 91.008 1.00 23.95 116 MET B O 1
ATOM 1852 N N . GLY A 1 157 ? 114.363 89.873 92.051 1.00 22.38 117 GLY B N 1
ATOM 1853 C CA . GLY A 1 157 ? 114.836 88.936 91.047 1.00 22.38 117 GLY B CA 1
ATOM 1854 C C . GLY A 1 157 ? 114.289 89.233 89.664 1.00 22.38 117 GLY B C 1
ATOM 1855 O O . GLY A 1 157 ? 115.031 89.251 88.681 1.00 22.38 117 GLY B O 1
ATOM 1859 N N . ILE A 1 158 ? 112.980 89.470 89.567 1.00 22.43 118 ILE B N 1
ATOM 1860 C CA . ILE A 1 158 ? 112.366 89.691 88.257 1.00 22.43 118 ILE B CA 1
ATOM 1861 C C . ILE A 1 158 ? 112.911 90.944 87.579 1.00 22.43 118 ILE B C 1
ATOM 1862 O O . ILE A 1 158 ? 113.327 90.856 86.412 1.00 22.43 118 ILE B O 1
ATOM 1878 N N . PRO A 1 159 ? 112.940 92.117 88.222 1.00 22.46 119 PRO B N 1
ATOM 1879 C CA . PRO A 1 159 ? 113.514 93.294 87.540 1.00 22.46 119 PRO B CA 1
ATOM 1880 C C . PRO A 1 159 ? 114.977 93.122 87.171 1.00 22.46 119 PRO B C 1
ATOM 1881 O O . PRO A 1 159 ? 115.382 93.475 86.055 1.00 22.46 119 PRO B O 1
ATOM 1892 N N . LEU A 1 160 ? 115.787 92.584 88.086 1.00 23.99 120 LEU B N 1
ATOM 1893 C CA . LEU A 1 160 ? 117.211 92.414 87.818 1.00 23.99 120 LEU B CA 1
ATOM 1894 C C . LEU A 1 160 ? 117.441 91.475 86.642 1.00 23.99 120 LEU B C 1
ATOM 1895 O O . LEU A 1 160 ? 118.254 91.757 85.754 1.00 23.99 120 LEU B O 1
ATOM 1911 N N . LEU A 1 161 ? 116.723 90.351 86.613 1.00 23.71 121 LEU B N 1
ATOM 1912 C CA . LEU A 1 161 ? 116.922 89.383 85.544 1.00 23.71 121 LEU B CA 1
ATOM 1913 C C . LEU A 1 161 ? 116.370 89.888 84.220 1.00 23.71 121 LEU B C 1
ATOM 1914 O O . LEU A 1 161 ? 116.929 89.575 83.164 1.00 23.71 121 LEU B O 1
ATOM 1930 N N . ILE A 1 162 ? 115.286 90.669 84.244 1.00 24.21 122 ILE B N 1
ATOM 1931 C CA . ILE A 1 162 ? 114.793 91.266 83.006 1.00 24.21 122 ILE B CA 1
ATOM 1932 C C . ILE A 1 162 ? 115.800 92.270 82.468 1.00 24.21 122 ILE B C 1
ATOM 1933 O O . ILE A 1 162 ? 116.049 92.335 81.258 1.00 24.21 122 ILE B O 1
ATOM 1949 N N . ALA A 1 163 ? 116.395 93.071 83.354 1.00 25.11 123 ALA B N 1
ATOM 1950 C CA . ALA A 1 163 ? 117.421 94.013 82.922 1.00 25.11 123 ALA B CA 1
ATOM 1951 C C . ALA A 1 163 ? 118.626 93.284 82.344 1.00 25.11 123 ALA B C 1
ATOM 1952 O O . ALA A 1 163 ? 119.199 93.715 81.337 1.00 25.11 123 ALA B O 1
ATOM 1959 N N . MET A 1 164 ? 119.026 92.174 82.968 1.00 25.38 124 MET B N 1
ATOM 1960 C CA . MET A 1 164 ? 120.237 91.484 82.539 1.00 25.38 124 MET B CA 1
ATOM 1961 C C . MET A 1 164 ? 120.030 90.719 81.235 1.00 25.38 124 MET B C 1
ATOM 1962 O O . MET A 1 164 ? 120.905 90.739 80.362 1.00 25.38 124 MET B O 1
ATOM 1976 N N . TYR A 1 165 ? 118.888 90.037 81.077 1.00 24.80 125 TYR B N 1
ATOM 1977 C CA . TYR A 1 165 ? 118.720 89.095 79.974 1.00 24.80 125 TYR B CA 1
ATOM 1978 C C . TYR A 1 165 ? 117.461 89.282 79.134 1.00 24.80 125 TYR B C 1
ATOM 1979 O O . TYR A 1 165 ? 117.446 88.813 77.991 1.00 24.80 125 TYR B O 1
ATOM 1997 N N . GLY A 1 166 ? 116.418 89.929 79.642 1.00 25.75 126 GLY B N 1
ATOM 1998 C CA . GLY A 1 166 ? 115.209 90.167 78.874 1.00 25.75 126 GLY B CA 1
ATOM 1999 C C . GLY A 1 166 ? 113.964 89.651 79.580 1.00 25.75 126 GLY B C 1
ATOM 2000 O O . GLY A 1 166 ? 114.001 89.177 80.715 1.00 25.75 126 GLY B O 1
ATOM 2004 N N . GLU A 1 167 ? 112.844 89.744 78.857 1.00 26.42 127 GLU B N 1
ATOM 2005 C CA . GLU A 1 167 ? 111.538 89.452 79.448 1.00 26.42 127 GLU B CA 1
ATOM 2006 C C . GLU A 1 167 ? 111.327 87.954 79.646 1.00 26.42 127 GLU B C 1
ATOM 2007 O O . GLU A 1 167 ? 110.708 87.531 80.634 1.00 26.42 127 GLU B O 1
ATOM 2019 N N . TYR A 1 168 ? 111.811 87.134 78.710 1.00 25.09 128 TYR B N 1
ATOM 2020 C CA . TYR A 1 168 ? 111.693 85.689 78.872 1.00 25.09 128 TYR B CA 1
ATOM 2021 C C . TYR A 1 168 ? 112.311 85.242 80.188 1.00 25.09 128 TYR B C 1
ATOM 2022 O O . TYR A 1 168 ? 111.826 84.301 80.830 1.00 25.09 128 TYR B O 1
ATOM 2040 N N . SER A 1 169 ? 113.385 85.912 80.610 1.00 24.68 129 SER B N 1
ATOM 2041 C CA . SER A 1 169 ? 113.925 85.658 81.937 1.00 24.68 129 SER B CA 1
ATOM 2042 C C . SER A 1 169 ? 112.906 85.998 83.012 1.00 24.68 129 SER B C 1
ATOM 2043 O O . SER A 1 169 ? 112.831 85.308 84.031 1.00 24.68 129 SER B O 1
ATOM 2051 N N . GLY A 1 170 ? 112.106 87.043 82.802 1.00 23.60 130 GLY B N 1
ATOM 2052 C CA . GLY A 1 170 ? 111.033 87.330 83.738 1.00 23.60 130 GLY B CA 1
ATOM 2053 C C . GLY A 1 170 ? 110.021 86.204 83.813 1.00 23.60 130 GLY B C 1
ATOM 2054 O O . GLY A 1 170 ? 109.537 85.860 84.894 1.00 23.60 130 GLY B O 1
ATOM 2058 N N . SER A 1 171 ? 109.695 85.607 82.667 1.00 24.36 131 SER B N 1
ATOM 2059 C CA . SER A 1 171 ? 108.791 84.458 82.671 1.00 24.36 131 SER B CA 1
ATOM 2060 C C . SER A 1 171 ? 109.393 83.278 83.433 1.00 24.36 131 SER B C 1
ATOM 2061 O O . SER A 1 171 ? 108.704 82.614 84.223 1.00 24.36 131 SER B O 1
ATOM 2069 N N . LEU A 1 172 ? 110.680 83.002 83.211 1.00 23.56 132 LEU B N 1
ATOM 2070 C CA . LEU A 1 172 ? 111.338 81.917 83.936 1.00 23.56 132 LEU B CA 1
ATOM 2071 C C . LEU A 1 172 ? 111.339 82.182 85.437 1.00 23.56 132 LEU B C 1
ATOM 2072 O O . LEU A 1 172 ? 111.106 81.270 86.243 1.00 23.56 132 LEU B O 1
ATOM 2088 N N . MET A 1 173 ? 111.600 83.427 85.832 1.00 22.89 133 MET B N 1
ATOM 2089 C CA . MET A 1 173 ? 111.581 83.766 87.247 1.00 22.89 133 MET B CA 1
ATOM 2090 C C . MET A 1 173 ? 110.178 83.637 87.823 1.00 22.89 133 MET B C 1
ATOM 2091 O O . MET A 1 173 ? 110.023 83.273 88.990 1.00 22.89 133 MET B O 1
ATOM 2105 N N . VAL A 1 174 ? 109.147 83.924 87.024 1.00 22.93 134 VAL B N 1
ATOM 2106 C CA . VAL A 1 174 ? 107.775 83.721 87.484 1.00 22.93 134 VAL B CA 1
ATOM 2107 C C . VAL A 1 174 ? 107.508 82.242 87.735 1.00 22.93 134 VAL B C 1
ATOM 2108 O O . VAL A 1 174 ? 106.862 81.870 88.724 1.00 22.93 134 VAL B O 1
ATOM 2121 N N . GLN A 1 175 ? 107.982 81.374 86.838 1.00 23.50 135 GLN B N 1
ATOM 2122 C CA . GLN A 1 175 ? 107.830 79.939 87.071 1.00 23.50 135 GLN B CA 1
ATOM 2123 C C . GLN A 1 175 ? 108.533 79.517 88.356 1.00 23.50 135 GLN B C 1
ATOM 2124 O O . GLN A 1 175 ? 107.992 78.730 89.148 1.00 23.50 135 GLN B O 1
ATOM 2138 N N . ILE A 1 176 ? 109.743 80.031 88.579 1.00 23.15 136 ILE B N 1
ATOM 2139 C CA . ILE A 1 176 ? 110.467 79.725 89.811 1.00 23.15 136 ILE B CA 1
ATOM 2140 C C . ILE A 1 176 ? 109.680 80.205 91.026 1.00 23.15 136 ILE B C 1
ATOM 2141 O O . ILE A 1 176 ? 109.631 79.528 92.060 1.00 23.15 136 ILE B O 1
ATOM 2157 N N . VAL A 1 177 ? 109.064 81.385 90.925 1.00 22.84 137 VAL B N 1
ATOM 2158 C CA . VAL A 1 177 ? 108.259 81.910 92.027 1.00 22.84 137 VAL B CA 1
ATOM 2159 C C . VAL A 1 177 ? 107.097 80.973 92.324 1.00 22.84 137 VAL B C 1
ATOM 2160 O O . VAL A 1 177 ? 106.788 80.686 93.485 1.00 22.84 137 VAL B O 1
ATOM 2173 N N . VAL A 1 178 ? 106.418 80.507 91.275 1.00 22.69 138 VAL B N 1
ATOM 2174 C CA . VAL A 1 178 ? 105.283 79.607 91.465 1.00 22.69 138 VAL B CA 1
ATOM 2175 C C . VAL A 1 178 ? 105.732 78.338 92.178 1.00 22.69 138 VAL B C 1
ATOM 2176 O O . VAL A 1 178 ? 105.100 77.887 93.143 1.00 22.69 138 VAL B O 1
ATOM 2189 N N . LEU A 1 179 ? 106.835 77.744 91.716 1.00 23.53 139 LEU B N 1
ATOM 2190 C CA . LEU A 1 179 ? 107.305 76.507 92.337 1.00 23.53 139 LEU B CA 1
ATOM 2191 C C . LEU A 1 179 ? 107.723 76.725 93.788 1.00 23.53 139 LEU B C 1
ATOM 2192 O O . LEU A 1 179 ? 107.463 75.873 94.644 1.00 23.53 139 LEU B O 1
ATOM 2208 N N . GLN A 1 180 ? 108.378 77.850 94.091 1.00 24.52 140 GLN B N 1
ATOM 2209 C CA . GLN A 1 180 ? 108.729 78.126 95.483 1.00 24.52 140 GLN B CA 1
ATOM 2210 C C . GLN A 1 180 ? 107.484 78.298 96.341 1.00 24.52 140 GLN B C 1
ATOM 2211 O O . GLN A 1 180 ? 107.420 77.800 97.470 1.00 24.52 140 GLN B O 1
ATOM 2225 N N . CYS A 1 181 ? 106.488 79.020 95.829 1.00 24.18 141 CYS B N 1
ATOM 2226 C CA . CYS A 1 181 ? 105.308 79.320 96.631 1.00 24.18 141 CYS B CA 1
ATOM 2227 C C . CYS A 1 181 ? 104.503 78.060 96.918 1.00 24.18 141 CYS B C 1
ATOM 2228 O O . CYS A 1 181 ? 104.071 77.833 98.053 1.00 24.18 141 CYS B O 1
ATOM 2236 N N . ILE A 1 182 ? 104.289 77.228 95.899 1.00 23.82 142 ILE B N 1
ATOM 2237 C CA . ILE A 1 182 ? 103.397 76.084 96.064 1.00 23.82 142 ILE B CA 1
ATOM 2238 C C . ILE A 1 182 ? 104.089 74.966 96.836 1.00 23.82 142 ILE B C 1
ATOM 2239 O O . ILE A 1 182 ? 103.534 74.420 97.797 1.00 23.82 142 ILE B O 1
ATOM 2255 N N . ILE A 1 183 ? 105.309 74.615 96.440 1.00 24.00 143 ILE B N 1
ATOM 2256 C CA . ILE A 1 183 ? 105.952 73.379 96.883 1.00 24.00 143 ILE B CA 1
ATOM 2257 C C . ILE A 1 183 ? 106.937 73.621 98.021 1.00 24.00 143 ILE B C 1
ATOM 2258 O O . ILE A 1 183 ? 106.760 73.105 99.123 1.00 24.00 143 ILE B O 1
ATOM 2274 N N . TRP A 1 184 ? 107.988 74.403 97.772 1.00 24.72 144 TRP B N 1
ATOM 2275 C CA . TRP A 1 184 ? 109.124 74.432 98.688 1.00 24.72 144 TRP B CA 1
ATOM 2276 C C . TRP A 1 184 ? 108.811 75.156 99.989 1.00 24.72 144 TRP B C 1
ATOM 2277 O O . TRP A 1 184 ? 109.333 74.775 101.042 1.00 24.72 144 TRP B O 1
ATOM 2298 N N . TYR A 1 185 ? 107.950 76.168 99.914 1.00 26.31 145 TYR B N 1
ATOM 2299 C CA . TYR A 1 185 ? 107.463 76.851 101.108 1.00 26.31 145 TYR B CA 1
ATOM 2300 C C . TYR A 1 185 ? 106.571 75.883 101.906 1.00 26.31 145 TYR B C 1
ATOM 2301 O O . TYR A 1 185 ? 106.612 75.868 103.132 1.00 26.31 145 TYR B O 1
ATOM 2319 N N . THR A 1 186 ? 105.751 75.097 101.202 1.00 28.09 146 THR B N 1
ATOM 2320 C CA . THR A 1 186 ? 104.941 74.067 101.842 1.00 28.09 146 THR B CA 1
ATOM 2321 C C . THR A 1 186 ? 105.822 73.018 102.512 1.00 28.09 146 THR B C 1
ATOM 2322 O O . THR A 1 186 ? 105.527 72.565 103.623 1.00 28.09 146 THR B O 1
ATOM 2333 N N . LEU A 1 187 ? 106.913 72.622 101.851 1.00 28.15 147 LEU B N 1
ATOM 2334 C CA . LEU A 1 187 ? 107.843 71.676 102.460 1.00 28.15 147 LEU B CA 1
ATOM 2335 C C . LEU A 1 187 ? 108.512 72.277 103.691 1.00 28.15 147 LEU B C 1
ATOM 2336 O O . LEU A 1 187 ? 108.753 71.574 104.679 1.00 28.15 147 LEU B O 1
ATOM 2352 N N . LEU A 1 188 ? 108.834 73.571 103.645 1.00 28.71 148 LEU B N 1
ATOM 2353 C CA . LEU A 1 188 ? 109.377 74.232 104.826 1.00 28.71 148 LEU B CA 1
ATOM 2354 C C . LEU A 1 188 ? 108.370 74.220 105.968 1.00 28.71 148 LEU B C 1
ATOM 2355 O O . LEU A 1 188 ? 108.737 73.997 107.128 1.00 28.71 148 LEU B O 1
ATOM 2371 N N . LEU A 1 189 ? 107.095 74.469 105.661 1.00 32.22 149 LEU B N 1
ATOM 2372 C CA . LEU A 1 189 ? 106.058 74.374 106.683 1.00 32.22 149 LEU B CA 1
ATOM 2373 C C . LEU A 1 189 ? 105.996 72.970 107.266 1.00 32.22 149 LEU B C 1
ATOM 2374 O O . LEU A 1 189 ? 105.868 72.798 108.483 1.00 32.22 149 LEU B O 1
ATOM 2390 N N . PHE A 1 190 ? 106.083 71.953 106.408 1.00 32.94 150 PHE B N 1
ATOM 2391 C CA . PHE A 1 190 ? 106.058 70.573 106.883 1.00 32.94 150 PHE B CA 1
ATOM 2392 C C . PHE A 1 190 ? 107.223 70.299 107.824 1.00 32.94 150 PHE B C 1
ATOM 2393 O O . PHE A 1 190 ? 107.050 69.686 108.880 1.00 32.94 150 PHE B O 1
ATOM 2410 N N . LEU A 1 191 ? 108.425 70.746 107.453 1.00 31.89 151 LEU B N 1
ATOM 2411 C CA . LEU A 1 191 ? 109.595 70.501 108.294 1.00 31.89 151 LEU B CA 1
ATOM 2412 C C . LEU A 1 191 ? 109.482 71.225 109.630 1.00 31.89 151 LEU B C 1
ATOM 2413 O O . LEU A 1 191 ? 109.773 70.647 110.686 1.00 31.89 151 LEU B O 1
ATOM 2429 N N . PHE A 1 192 ? 109.060 72.490 109.609 1.00 32.63 152 PHE B N 1
ATOM 2430 C CA . PHE A 1 192 ? 108.927 73.238 110.855 1.00 32.63 152 PHE B CA 1
ATOM 2431 C C . PHE A 1 192 ? 107.871 72.614 111.761 1.00 32.63 152 PHE B C 1
ATOM 2432 O O . PHE A 1 192 ? 108.070 72.503 112.978 1.00 32.63 152 PHE B O 1
ATOM 2449 N N . GLU A 1 193 ? 106.742 72.189 111.187 1.00 38.82 153 GLU B N 1
ATOM 2450 C CA . GLU A 1 193 ? 105.693 71.580 111.996 1.00 38.82 153 GLU B CA 1
ATOM 2451 C C . GLU A 1 193 ? 106.115 70.217 112.523 1.00 38.82 153 GLU B C 1
ATOM 2452 O O . GLU A 1 193 ? 105.755 69.847 113.643 1.00 38.82 153 GLU B O 1
ATOM 2464 N N . PHE A 1 194 ? 106.873 69.451 111.736 1.00 42.13 154 PHE B N 1
ATOM 2465 C CA . PHE A 1 194 ? 107.388 68.183 112.238 1.00 42.13 154 PHE B CA 1
ATOM 2466 C C . PHE A 1 194 ? 108.338 68.410 113.404 1.00 42.13 154 PHE B C 1
ATOM 2467 O O . PHE A 1 194 ? 108.292 67.683 114.401 1.00 42.13 154 PHE B O 1
ATOM 2484 N N . ARG A 1 195 ? 109.205 69.420 113.300 1.00 40.89 155 ARG B N 1
ATOM 2485 C CA . ARG A 1 195 ? 110.104 69.734 114.406 1.00 40.89 155 ARG B CA 1
ATOM 2486 C C . ARG A 1 195 ? 109.317 70.124 115.652 1.00 40.89 155 ARG B C 1
ATOM 2487 O O . ARG A 1 195 ? 109.604 69.649 116.759 1.00 40.89 155 ARG B O 1
ATOM 2508 N N . GLY A 1 196 ? 108.308 70.981 115.488 1.00 45.37 156 GLY B N 1
ATOM 2509 C CA . GLY A 1 196 ? 107.503 71.383 116.631 1.00 45.37 156 GLY B CA 1
ATOM 2510 C C . GLY A 1 196 ? 106.758 70.220 117.260 1.00 45.37 156 GLY B C 1
ATOM 2511 O O . GLY A 1 196 ? 106.701 70.095 118.487 1.00 45.37 156 GLY B O 1
ATOM 2515 N N . ALA A 1 197 ? 106.173 69.355 116.428 1.00 49.41 157 ALA B N 1
ATOM 2516 C CA . ALA A 1 197 ? 105.446 68.201 116.942 1.00 49.41 157 ALA B CA 1
ATOM 2517 C C . ALA A 1 197 ? 106.379 67.245 117.670 1.00 49.41 157 ALA B C 1
ATOM 2518 O O . ALA A 1 197 ? 106.025 66.706 118.724 1.00 49.41 157 ALA B O 1
ATOM 2525 N N . LYS A 1 198 ? 107.573 67.016 117.121 1.00 53.90 158 LYS B N 1
ATOM 2526 C CA . LYS A 1 198 ? 108.542 66.161 117.794 1.00 53.90 158 LYS B CA 1
ATOM 2527 C C . LYS A 1 198 ? 108.926 66.740 119.147 1.00 53.90 158 LYS B C 1
ATOM 2528 O O . LYS A 1 198 ? 109.009 66.016 120.146 1.00 53.90 158 LYS B O 1
ATOM 2547 N N . MET A 1 199 ? 109.166 68.052 119.201 1.00 50.69 159 MET B N 1
ATOM 2548 C CA . MET A 1 199 ? 109.529 68.667 120.472 1.00 50.69 159 MET B CA 1
ATOM 2549 C C . MET A 1 199 ? 108.404 68.524 121.488 1.00 50.69 159 MET B C 1
ATOM 2550 O O . MET A 1 199 ? 108.645 68.164 122.646 1.00 50.69 159 MET B O 1
ATOM 2564 N N . LEU A 1 200 ? 107.163 68.787 121.069 1.00 56.53 160 LEU B N 1
ATOM 2565 C CA . LEU A 1 200 ? 106.036 68.659 121.988 1.00 56.53 160 LEU B CA 1
ATOM 2566 C C . LEU A 1 200 ? 105.888 67.226 122.484 1.00 56.53 160 LEU B C 1
ATOM 2567 O O . LEU A 1 200 ? 105.682 66.993 123.681 1.00 56.53 160 LEU B O 1
ATOM 2583 N N . ILE A 1 201 ? 105.989 66.252 121.579 1.00 59.01 161 ILE B N 1
ATOM 2584 C CA . ILE A 1 201 ? 105.803 64.857 121.964 1.00 59.01 161 ILE B CA 1
ATOM 2585 C C . ILE A 1 201 ? 106.892 64.425 122.934 1.00 59.01 161 ILE B C 1
ATOM 2586 O O . ILE A 1 201 ? 106.617 63.768 123.946 1.00 59.01 161 ILE B O 1
ATOM 2602 N N . MET A 1 202 ? 108.145 64.787 122.648 1.00 60.17 162 MET B N 1
ATOM 2603 C CA . MET A 1 202 ? 109.233 64.427 123.549 1.00 60.17 162 MET B CA 1
ATOM 2604 C C . MET A 1 202 ? 109.061 65.089 124.910 1.00 60.17 162 MET B C 1
ATOM 2605 O O . MET A 1 202 ? 109.312 64.465 125.948 1.00 60.17 162 MET B O 1
ATOM 2619 N N . GLU A 1 203 ? 108.634 66.354 124.929 1.00 61.82 163 GLU B N 1
ATOM 2620 C CA . GLU A 1 203 ? 108.496 67.066 126.194 1.00 61.82 163 GLU B CA 1
ATOM 2621 C C . GLU A 1 203 ? 107.343 66.514 127.025 1.00 61.82 163 GLU B C 1
ATOM 2622 O O . GLU A 1 203 ? 107.406 66.516 128.260 1.00 61.82 163 GLU B O 1
ATOM 2634 N N . GLN A 1 204 ? 106.282 66.042 126.370 1.00 65.15 164 GLN B N 1
ATOM 2635 C CA . GLN A 1 204 ? 105.070 65.639 127.075 1.00 65.15 164 GLN B CA 1
ATOM 2636 C C . GLN A 1 204 ? 105.037 64.153 127.411 1.00 65.15 164 GLN B C 1
ATOM 2637 O O . GLN A 1 204 ? 104.619 63.781 128.513 1.00 65.15 164 GLN B O 1
ATOM 2651 N N . PHE A 1 205 ? 105.460 63.293 126.486 1.00 67.19 165 PHE B N 1
ATOM 2652 C CA . PHE A 1 205 ? 105.372 61.841 126.643 1.00 67.19 165 PHE B CA 1
ATOM 2653 C C . PHE A 1 205 ? 106.741 61.235 126.368 1.00 67.19 165 PHE B C 1
ATOM 2654 O O . PHE A 1 205 ? 106.978 60.667 125.293 1.00 67.19 165 PHE B O 1
ATOM 2671 N N . PRO A 1 206 ? 107.673 61.340 127.319 1.00 69.07 166 PRO B N 1
ATOM 2672 C CA . PRO A 1 206 ? 109.007 60.761 127.083 1.00 69.07 166 PRO B CA 1
ATOM 2673 C C . PRO A 1 206 ? 108.985 59.260 126.850 1.00 69.07 166 PRO B C 1
ATOM 2674 O O . PRO A 1 206 ? 109.774 58.754 126.042 1.00 69.07 166 PRO B O 1
ATOM 2685 N N . GLU A 1 207 ? 108.097 58.530 127.531 1.00 70.33 167 GLU B N 1
ATOM 2686 C CA . GLU A 1 207 ? 108.062 57.076 127.448 1.00 70.33 167 GLU B CA 1
ATOM 2687 C C . GLU A 1 207 ? 106.803 56.522 126.798 1.00 70.33 167 GLU B C 1
ATOM 2688 O O . GLU A 1 207 ? 106.860 55.433 126.218 1.00 70.33 167 GLU B O 1
ATOM 2700 N N . THR A 1 208 ? 105.682 57.232 126.876 1.00 70.13 168 THR B N 1
ATOM 2701 C CA . THR A 1 208 ? 104.414 56.756 126.338 1.00 70.13 168 THR B CA 1
ATOM 2702 C C . THR A 1 208 ? 104.238 57.083 124.859 1.00 70.13 168 THR B C 1
ATOM 2703 O O . THR A 1 208 ? 103.210 56.722 124.278 1.00 70.13 168 THR B O 1
ATOM 2714 N N . ALA A 1 209 ? 105.217 57.743 124.235 1.00 67.62 169 ALA B N 1
ATOM 2715 C CA . ALA A 1 209 ? 105.061 58.177 122.852 1.00 67.62 169 ALA B CA 1
ATOM 2716 C C . ALA A 1 209 ? 104.821 57.016 121.897 1.00 67.62 169 ALA B C 1
ATOM 2717 O O . ALA A 1 209 ? 104.281 57.229 120.806 1.00 67.62 169 ALA B O 1
ATOM 2724 N N . ALA A 1 210 ? 105.215 55.798 122.269 1.00 67.99 170 ALA B N 1
ATOM 2725 C CA . ALA A 1 210 ? 104.997 54.651 121.395 1.00 67.99 170 ALA B CA 1
ATOM 2726 C C . ALA A 1 210 ? 103.552 54.169 121.424 1.00 67.99 170 ALA B C 1
ATOM 2727 O O . ALA A 1 210 ? 103.059 53.644 120.419 1.00 67.99 170 ALA B O 1
ATOM 2734 N N . SER A 1 211 ? 102.864 54.327 122.556 1.00 68.87 171 SER B N 1
ATOM 2735 C CA . SER A 1 211 ? 101.521 53.775 122.696 1.00 68.87 171 SER B CA 1
ATOM 2736 C C . SER A 1 211 ? 100.470 54.619 121.980 1.00 68.87 171 SER B C 1
ATOM 2737 O O . SER A 1 211 ? 99.510 54.072 121.426 1.00 68.87 171 SER B O 1
ATOM 2745 N N . ILE A 1 212 ? 100.628 55.945 121.983 1.00 67.08 172 ILE B N 1
ATOM 2746 C CA . ILE A 1 212 ? 99.584 56.817 121.458 1.00 67.08 172 ILE B CA 1
ATOM 2747 C C . ILE A 1 212 ? 99.288 56.465 120.007 1.00 67.08 172 ILE B C 1
ATOM 2748 O O . ILE A 1 212 ? 100.192 56.136 119.227 1.00 67.08 172 ILE B O 1
ATOM 2764 N N . VAL A 1 213 ? 98.007 56.528 119.640 1.00 68.04 173 VAL B N 1
ATOM 2765 C CA . VAL A 1 213 ? 97.566 56.122 118.309 1.00 68.04 173 VAL B CA 1
ATOM 2766 C C . VAL A 1 213 ? 96.660 57.174 117.678 1.00 68.04 173 VAL B C 1
ATOM 2767 O O . VAL A 1 213 ? 96.427 57.150 116.464 1.00 68.04 173 VAL B O 1
ATOM 2780 N N . SER A 1 214 ? 96.143 58.105 118.481 1.00 65.83 174 SER B N 1
ATOM 2781 C CA . SER A 1 214 ? 95.197 59.101 117.994 1.00 65.83 174 SER B CA 1
ATOM 2782 C C . SER A 1 214 ? 95.472 60.456 118.629 1.00 65.83 174 SER B C 1
ATOM 2783 O O . SER A 1 214 ? 95.705 60.549 119.839 1.00 65.83 174 SER B O 1
ATOM 2791 N N . PHE A 1 215 ? 95.420 61.503 117.803 1.00 60.84 175 PHE B N 1
ATOM 2792 C CA . PHE A 1 215 ? 95.623 62.882 118.231 1.00 60.84 175 PHE B CA 1
ATOM 2793 C C . PHE A 1 215 ? 94.398 63.708 117.866 1.00 60.84 175 PHE B C 1
ATOM 2794 O O . PHE A 1 215 ? 93.883 63.598 116.748 1.00 60.84 175 PHE B O 1
ATOM 2811 N N . LYS A 1 216 ? 93.939 64.534 118.803 1.00 60.64 176 LYS B N 1
ATOM 2812 C CA . LYS A 1 216 ? 92.838 65.461 118.576 1.00 60.64 176 LYS B CA 1
ATOM 2813 C C . LYS A 1 216 ? 93.301 66.871 118.905 1.00 60.64 176 LYS B C 1
ATOM 2814 O O . LYS A 1 216 ? 93.737 67.134 120.029 1.00 60.64 176 LYS B O 1
ATOM 2833 N N . VAL A 1 217 ? 93.181 67.781 117.943 1.00 52.04 177 VAL B N 1
ATOM 2834 C CA . VAL A 1 217 ? 93.597 69.168 118.112 1.00 52.04 177 VAL B CA 1
ATOM 2835 C C . VAL A 1 217 ? 92.362 70.051 118.018 1.00 52.04 177 VAL B C 1
ATOM 2836 O O . VAL A 1 217 ? 91.651 70.026 117.007 1.00 52.04 177 VAL B O 1
ATOM 2849 N N . GLU A 1 218 ? 92.110 70.831 119.067 1.00 53.30 178 GLU B N 1
ATOM 2850 C CA . GLU A 1 218 ? 90.951 71.711 119.079 1.00 53.30 178 GLU B CA 1
ATOM 2851 C C . GLU A 1 218 ? 91.167 72.896 118.144 1.00 53.30 178 GLU B C 1
ATOM 2852 O O . GLU A 1 218 ? 92.295 73.341 117.917 1.00 53.30 178 GLU B O 1
ATOM 2864 N N . SER A 1 219 ? 90.061 73.417 117.608 1.00 52.57 179 SER B N 1
ATOM 2865 C CA . SER A 1 219 ? 90.140 74.445 116.575 1.00 52.57 179 SER B CA 1
ATOM 2866 C C . SER A 1 219 ? 90.836 75.711 117.055 1.00 52.57 179 SER B C 1
ATOM 2867 O O . SER A 1 219 ? 91.286 76.507 116.224 1.00 52.57 179 SER B O 1
ATOM 2875 N N . ASP A 1 220 ? 90.930 75.923 118.369 1.00 55.07 180 ASP B N 1
ATOM 2876 C CA . ASP A 1 220 ? 91.612 77.111 118.873 1.00 55.07 180 ASP B CA 1
ATOM 2877 C C . ASP A 1 220 ? 93.083 77.110 118.477 1.00 55.07 180 ASP B C 1
ATOM 2878 O O . ASP A 1 220 ? 93.635 78.152 118.105 1.00 55.07 180 ASP B O 1
ATOM 2887 N N . VAL A 1 221 ? 93.733 75.948 118.551 1.00 51.77 181 VAL B N 1
ATOM 2888 C CA . VAL A 1 221 ? 95.152 75.853 118.231 1.00 51.77 181 VAL B CA 1
ATOM 2889 C C . VAL A 1 221 ? 95.360 76.079 116.739 1.00 51.77 181 VAL B C 1
ATOM 2890 O O . VAL A 1 221 ? 94.579 75.605 115.903 1.00 51.77 181 VAL B O 1
ATOM 2903 N N . VAL A 1 222 ? 96.421 76.806 116.399 1.00 45.33 182 VAL B N 1
ATOM 2904 C CA . VAL A 1 222 ? 96.723 77.120 115.009 1.00 45.33 182 VAL B CA 1
ATOM 2905 C C . VAL A 1 222 ? 98.138 76.733 114.602 1.00 45.33 182 VAL B C 1
ATOM 2906 O O . VAL A 1 222 ? 98.395 76.569 113.398 1.00 45.33 182 VAL B O 1
ATOM 2919 N N . SER A 1 223 ? 99.068 76.572 115.540 1.00 45.57 183 SER B N 1
ATOM 2920 C CA . SER A 1 223 ? 100.450 76.262 115.199 1.00 45.57 183 SER B CA 1
ATOM 2921 C C . SER A 1 223 ? 101.117 75.619 116.406 1.00 45.57 183 SER B C 1
ATOM 2922 O O . SER A 1 223 ? 100.542 75.544 117.494 1.00 45.57 183 SER B O 1
ATOM 2930 N N . LEU A 1 224 ? 102.349 75.160 116.197 1.00 47.98 184 LEU B N 1
ATOM 2931 C CA . LEU A 1 224 ? 103.170 74.559 117.244 1.00 47.98 184 LEU B CA 1
ATOM 2932 C C . LEU A 1 224 ? 104.516 75.268 117.327 1.00 47.98 184 LEU B C 1
ATOM 2933 O O . LEU A 1 224 ? 105.574 74.646 117.437 1.00 47.98 184 LEU B O 1
ATOM 2949 N N . ASP A 1 225 ? 104.486 76.602 117.276 1.00 47.53 185 ASP B N 1
ATOM 2950 C CA . ASP A 1 225 ? 105.710 77.389 117.360 1.00 47.53 185 ASP B CA 1
ATOM 2951 C C . ASP A 1 225 ? 106.339 77.350 118.744 1.00 47.53 185 ASP B C 1
ATOM 2952 O O . ASP A 1 225 ? 107.550 77.561 118.863 1.00 47.53 185 ASP B O 1
ATOM 2961 N N . GLY A 1 226 ? 105.553 77.084 119.783 1.00 54.41 186 GLY B N 1
ATOM 2962 C CA . GLY A 1 226 ? 106.031 77.149 121.146 1.00 54.41 186 GLY B CA 1
ATOM 2963 C C . GLY A 1 226 ? 105.703 78.436 121.869 1.00 54.41 186 GLY B C 1
ATOM 2964 O O . GLY A 1 226 ? 106.152 78.618 123.008 1.00 54.41 186 GLY B O 1
ATOM 2968 N N . HIS A 1 227 ? 104.941 79.334 121.248 1.00 55.02 187 HIS B N 1
ATOM 2969 C CA . HIS A 1 227 ? 104.521 80.578 121.876 1.00 55.02 187 HIS B CA 1
ATOM 2970 C C . HIS A 1 227 ? 103.161 80.464 122.549 1.00 55.02 187 HIS B C 1
ATOM 2971 O O . HIS A 1 227 ? 102.626 81.479 123.008 1.00 55.02 187 HIS B O 1
ATOM 2985 N N . ASP A 1 228 ? 102.590 79.264 122.614 1.00 60.83 188 ASP B N 1
ATOM 2986 C CA . ASP A 1 228 ? 101.291 79.034 123.223 1.00 60.83 188 ASP B CA 1
ATOM 2987 C C . ASP A 1 228 ? 101.413 77.964 124.299 1.00 60.83 188 ASP B C 1
ATOM 2988 O O . ASP A 1 228 ? 102.293 77.101 124.245 1.00 60.83 188 ASP B O 1
ATOM 2997 N N . PHE A 1 229 ? 100.520 78.034 125.282 1.00 64.36 189 PHE B N 1
ATOM 2998 C CA . PHE A 1 229 ? 100.499 77.075 126.384 1.00 64.36 189 PHE B CA 1
ATOM 2999 C C . PHE A 1 229 ? 99.616 75.906 125.969 1.00 64.36 189 PHE B C 1
ATOM 3000 O O . PHE A 1 229 ? 98.390 75.964 126.089 1.00 64.36 189 PHE B O 1
ATOM 3017 N N . LEU A 1 230 ? 100.237 74.836 125.479 1.00 60.03 190 LEU B N 1
ATOM 3018 C CA . LEU A 1 230 ? 99.521 73.706 124.901 1.00 60.03 190 LEU B CA 1
ATOM 3019 C C . LEU A 1 230 ? 99.436 72.572 125.915 1.00 60.03 190 LEU B C 1
ATOM 3020 O O . LEU A 1 230 ? 100.401 71.822 126.093 1.00 60.03 190 LEU B O 1
ATOM 3036 N N . GLU A 1 231 ? 98.287 72.445 126.569 1.00 63.48 191 GLU B N 1
ATOM 3037 C CA . GLU A 1 231 ? 98.014 71.297 127.415 1.00 63.48 191 GLU B CA 1
ATOM 3038 C C . GLU A 1 231 ? 97.814 70.065 126.540 1.00 63.48 191 GLU B C 1
ATOM 3039 O O . GLU A 1 231 ? 97.428 70.160 125.373 1.00 63.48 191 GLU B O 1
ATOM 3051 N N . THR A 1 232 ? 98.078 68.898 127.121 1.00 65.13 192 THR B N 1
ATOM 3052 C CA . THR A 1 232 ? 97.971 67.633 126.395 1.00 65.13 192 THR B CA 1
ATOM 3053 C C . THR A 1 232 ? 97.333 66.604 127.323 1.00 65.13 192 THR B C 1
ATOM 3054 O O . THR A 1 232 ? 98.005 66.038 128.189 1.00 65.13 192 THR B O 1
ATOM 3065 N N . ASP A 1 233 ? 96.039 66.363 127.134 1.00 68.32 193 ASP B N 1
ATOM 3066 C CA . ASP A 1 233 ? 95.332 65.362 127.915 1.00 68.32 193 ASP B CA 1
ATOM 3067 C C . ASP A 1 233 ? 95.497 63.984 127.286 1.00 68.32 193 ASP B C 1
ATOM 3068 O O . ASP A 1 233 ? 95.565 63.840 126.062 1.00 68.32 193 ASP B O 1
ATOM 3077 N N . ALA A 1 234 ? 95.559 62.967 128.142 1.00 71.50 194 ALA B N 1
ATOM 3078 C CA . ALA A 1 234 ? 95.714 61.579 127.721 1.00 71.50 194 ALA B CA 1
ATOM 3079 C C . ALA A 1 234 ? 94.611 60.752 128.360 1.00 71.50 194 ALA B C 1
ATOM 3080 O O . ALA A 1 234 ? 94.420 60.809 129.579 1.00 71.50 194 ALA B O 1
ATOM 3087 N N . GLU A 1 235 ? 93.888 59.988 127.544 1.00 73.45 195 GLU B N 1
ATOM 3088 C CA . GLU A 1 235 ? 92.801 59.146 128.021 1.00 73.45 195 GLU B CA 1
ATOM 3089 C C . GLU A 1 235 ? 92.987 57.720 127.521 1.00 73.45 195 GLU B C 1
ATOM 3090 O O . GLU A 1 235 ? 93.377 57.497 126.370 1.00 73.45 195 GLU B O 1
ATOM 3102 N N . ILE A 1 236 ? 92.705 56.758 128.392 1.00 78.04 196 ILE B N 1
ATOM 3103 C CA . ILE A 1 236 ? 92.826 55.345 128.055 1.00 78.04 196 ILE B CA 1
ATOM 3104 C C . ILE A 1 236 ? 91.510 54.869 127.455 1.00 78.04 196 ILE B C 1
ATOM 3105 O O . ILE A 1 236 ? 90.439 55.058 128.044 1.00 78.04 196 ILE B O 1
ATOM 3121 N N . GLY A 1 237 ? 91.587 54.266 126.270 1.00 79.73 197 GLY B N 1
ATOM 3122 C CA . GLY A 1 237 ? 90.407 53.733 125.628 1.00 79.73 197 GLY B CA 1
ATOM 3123 C C . GLY A 1 237 ? 90.060 52.342 126.121 1.00 79.73 197 GLY B C 1
ATOM 3124 O O . GLY A 1 237 ? 90.777 51.727 126.910 1.00 79.73 197 GLY B O 1
ATOM 3128 N N . ASP A 1 238 ? 88.922 51.840 125.637 1.00 83.02 198 ASP B N 1
ATOM 3129 C CA . ASP A 1 238 ? 88.511 50.486 125.989 1.00 83.02 198 ASP B CA 1
ATOM 3130 C C . ASP A 1 238 ? 89.504 49.453 125.472 1.00 83.02 198 ASP B C 1
ATOM 3131 O O . ASP A 1 238 ? 89.711 48.416 126.112 1.00 83.02 198 ASP B O 1
ATOM 3140 N N . ASP A 1 239 ? 90.126 49.718 124.321 1.00 82.58 199 ASP B N 1
ATOM 3141 C CA . ASP A 1 239 ? 91.102 48.797 123.752 1.00 82.58 199 ASP B CA 1
ATOM 3142 C C . ASP A 1 239 ? 92.403 48.753 124.543 1.00 82.58 199 ASP B C 1
ATOM 3143 O O . ASP A 1 239 ? 93.231 47.872 124.287 1.00 82.58 199 ASP B O 1
ATOM 3152 N N . GLY A 1 240 ? 92.602 49.668 125.491 1.00 80.78 200 GLY B N 1
ATOM 3153 C CA . GLY A 1 240 ? 93.824 49.729 126.260 1.00 80.78 200 GLY B CA 1
ATOM 3154 C C . GLY A 1 240 ? 94.878 50.664 125.709 1.00 80.78 200 GLY B C 1
ATOM 3155 O O . GLY A 1 240 ? 95.898 50.882 126.377 1.00 80.78 200 GLY B O 1
ATOM 3159 N N . LYS A 1 241 ? 94.674 51.220 124.518 1.00 77.26 201 LYS B N 1
ATOM 3160 C CA . LYS A 1 241 ? 95.600 52.196 123.972 1.00 77.26 201 LYS B CA 1
ATOM 3161 C C . LYS A 1 241 ? 95.328 53.573 124.574 1.00 77.26 201 LYS B C 1
ATOM 3162 O O . LYS A 1 241 ? 94.403 53.766 125.367 1.00 77.26 201 LYS B O 1
ATOM 3181 N N . LEU A 1 242 ? 96.155 54.540 124.189 1.00 71.84 202 LEU B N 1
ATOM 3182 C CA . LEU A 1 242 ? 96.086 55.894 124.718 1.00 71.84 202 LEU B CA 1
ATOM 3183 C C . LEU A 1 242 ? 95.753 56.868 123.596 1.00 71.84 202 LEU B C 1
ATOM 3184 O O . LEU A 1 242 ? 96.421 56.878 122.558 1.00 71.84 202 LEU B O 1
ATOM 3200 N N . HIS A 1 243 ? 94.721 57.680 123.809 1.00 71.37 203 HIS B N 1
ATOM 3201 C CA . HIS A 1 243 ? 94.337 58.740 122.891 1.00 71.37 203 HIS B CA 1
ATOM 3202 C C . HIS A 1 243 ? 94.705 60.082 123.507 1.00 71.37 203 HIS B C 1
ATOM 3203 O O . HIS A 1 243 ? 94.567 60.277 124.720 1.00 71.37 203 HIS B O 1
ATOM 3217 N N . VAL A 1 244 ? 95.182 61.007 122.676 1.00 66.76 204 VAL B N 1
ATOM 3218 C CA . VAL A 1 244 ? 95.738 62.269 123.141 1.00 66.76 204 VAL B CA 1
ATOM 3219 C C . VAL A 1 244 ? 94.933 63.415 122.550 1.00 66.76 204 VAL B C 1
ATOM 3220 O O . VAL A 1 244 ? 94.525 63.368 121.384 1.00 66.76 204 VAL B O 1
ATOM 3233 N N . THR A 1 245 ? 94.700 64.444 123.362 1.00 65.19 205 THR B N 1
ATOM 3234 C CA . THR A 1 245 ? 94.047 65.671 122.918 1.00 65.19 205 THR B CA 1
ATOM 3235 C C . THR A 1 245 ? 94.947 66.841 123.292 1.00 65.19 205 THR B C 1
ATOM 3236 O O . THR A 1 245 ? 95.154 67.115 124.478 1.00 65.19 205 THR B O 1
ATOM 3247 N N . VAL A 1 246 ? 95.481 67.520 122.283 1.00 60.96 206 VAL B N 1
ATOM 3248 C CA . VAL A 1 246 ? 96.337 68.684 122.474 1.00 60.96 206 VAL B CA 1
ATOM 3249 C C . VAL A 1 246 ? 95.470 69.924 122.327 1.00 60.96 206 VAL B C 1
ATOM 3250 O O . VAL A 1 246 ? 94.912 70.177 121.253 1.00 60.96 206 VAL B O 1
ATOM 3263 N N . ARG A 1 247 ? 95.359 70.701 123.402 1.00 61.35 207 ARG B N 1
ATOM 3264 C CA . ARG A 1 247 ? 94.451 71.836 123.456 1.00 61.35 207 ARG B CA 1
ATOM 3265 C C . ARG A 1 247 ? 95.157 73.057 124.028 1.00 61.35 207 ARG B C 1
ATOM 3266 O O . ARG A 1 247 ? 95.940 72.958 124.976 1.00 61.35 207 ARG B O 1
ATOM 3287 N N . LYS A 1 248 ? 94.854 74.218 123.455 1.00 60.53 208 LYS B N 1
ATOM 3288 C CA . LYS A 1 248 ? 95.415 75.463 123.957 1.00 60.53 208 LYS B CA 1
ATOM 3289 C C . LYS A 1 248 ? 94.949 75.714 125.387 1.00 60.53 208 LYS B C 1
ATOM 3290 O O . LYS A 1 248 ? 93.812 75.409 125.757 1.00 60.53 208 LYS B O 1
ATOM 3309 N N . SER A 1 249 ? 95.843 76.274 126.195 1.00 64.53 209 SER B N 1
ATOM 3310 C CA . SER A 1 249 ? 95.542 76.541 127.598 1.00 64.53 209 SER B CA 1
ATOM 3311 C C . SER A 1 249 ? 95.080 77.982 127.794 1.00 64.53 209 SER B C 1
ATOM 3312 O O . SER A 1 249 ? 94.622 78.357 128.874 1.00 64.53 209 SER B O 1
ATOM 3320 N N . LYS A 1 511 ? 113.784 57.017 123.467 1.00 62.73 471 LYS B N 1
ATOM 3321 C CA . LYS A 1 511 ? 113.410 57.977 122.434 1.00 62.73 471 LYS B CA 1
ATOM 3322 C C . LYS A 1 511 ? 112.744 57.264 121.264 1.00 62.73 471 LYS B C 1
ATOM 3323 O O . LYS A 1 511 ? 113.350 57.084 120.207 1.00 62.73 471 LYS B O 1
ATOM 3341 N N . ASN A 1 512 ? 111.495 56.851 121.463 1.00 62.95 472 ASN B N 1
ATOM 3342 C CA . ASN A 1 512 ? 110.707 56.182 120.437 1.00 62.95 472 ASN B CA 1
ATOM 3343 C C . ASN A 1 512 ? 109.519 57.060 120.073 1.00 62.95 472 ASN B C 1
ATOM 3344 O O . ASN A 1 512 ? 108.810 57.551 120.958 1.00 62.95 472 ASN B O 1
ATOM 3355 N N . MET A 1 513 ? 109.316 57.264 118.785 1.00 59.53 473 MET B N 1
ATOM 3356 C CA . MET A 1 513 ? 108.206 58.070 118.309 1.00 59.53 473 MET B CA 1
ATOM 3357 C C . MET A 1 513 ? 106.965 57.212 118.117 1.00 59.53 473 MET B C 1
ATOM 3358 O O . MET A 1 513 ? 107.050 55.984 118.016 1.00 59.53 473 MET B O 1
ATOM 3372 N N . PRO A 1 514 ? 105.790 57.831 118.070 1.00 61.82 474 PRO B N 1
ATOM 3373 C CA . PRO A 1 514 ? 104.566 57.084 117.760 1.00 61.82 474 PRO B CA 1
ATOM 3374 C C . PRO A 1 514 ? 104.590 56.585 116.327 1.00 61.82 474 PRO B C 1
ATOM 3375 O O . PRO A 1 514 ? 105.472 56.970 115.543 1.00 61.82 474 PRO B O 1
ATOM 3386 N N . PRO A 1 515 ? 103.641 55.732 115.936 1.00 60.58 475 PRO B N 1
ATOM 3387 C CA . PRO A 1 515 ? 103.652 55.222 114.562 1.00 60.58 475 PRO B CA 1
ATOM 3388 C C . PRO A 1 515 ? 103.492 56.347 113.549 1.00 60.58 475 PRO B C 1
ATOM 3389 O O . PRO A 1 515 ? 102.889 57.385 113.827 1.00 60.58 475 PRO B O 1
ATOM 3400 N N . ALA A 1 516 ? 104.057 56.130 112.360 1.00 57.50 476 ALA B N 1
ATOM 3401 C CA . ALA A 1 516 ? 104.134 57.198 111.372 1.00 57.50 476 ALA B CA 1
ATOM 3402 C C . ALA A 1 516 ? 102.755 57.688 110.947 1.00 57.50 476 ALA B C 1
ATOM 3403 O O . ALA A 1 516 ? 102.619 58.831 110.495 1.00 57.50 476 ALA B O 1
ATOM 3410 N N . SER A 1 517 ? 101.724 56.850 111.076 1.00 58.81 477 SER B N 1
ATOM 3411 C CA . SER A 1 517 ? 100.397 57.239 110.609 1.00 58.81 477 SER B CA 1
ATOM 3412 C C . SER A 1 517 ? 99.828 58.388 111.436 1.00 58.81 477 SER B C 1
ATOM 3413 O O . SER A 1 517 ? 99.332 59.379 110.884 1.00 58.81 477 SER B O 1
ATOM 3421 N N . VAL A 1 518 ? 99.885 58.274 112.764 1.00 59.06 478 VAL B N 1
ATOM 3422 C CA . VAL A 1 518 ? 99.328 59.323 113.613 1.00 59.06 478 VAL B CA 1
ATOM 3423 C C . VAL A 1 518 ? 100.127 60.613 113.465 1.00 59.06 478 VAL B C 1
ATOM 3424 O O . VAL A 1 518 ? 99.560 61.714 113.460 1.00 59.06 478 VAL B O 1
ATOM 3437 N N . MET A 1 519 ? 101.452 60.503 113.343 1.00 55.56 479 MET B N 1
ATOM 3438 C CA . MET A 1 519 ? 102.267 61.689 113.104 1.00 55.56 479 MET B CA 1
ATOM 3439 C C . MET A 1 519 ? 101.891 62.358 111.791 1.00 55.56 479 MET B C 1
ATOM 3440 O O . MET A 1 519 ? 101.780 63.587 111.721 1.00 55.56 479 MET B O 1
ATOM 3454 N N . THR A 1 520 ? 101.696 61.566 110.736 1.00 52.36 480 THR B N 1
ATOM 3455 C CA . THR A 1 520 ? 101.300 62.140 109.457 1.00 52.36 480 THR B CA 1
ATOM 3456 C C . THR A 1 520 ? 99.960 62.850 109.577 1.00 52.36 480 THR B C 1
ATOM 3457 O O . THR A 1 520 ? 99.782 63.951 109.045 1.00 52.36 480 THR B O 1
ATOM 3468 N N . ARG A 1 521 ? 99.011 62.240 110.289 1.00 53.31 481 ARG B N 1
ATOM 3469 C CA . ARG A 1 521 ? 97.700 62.861 110.463 1.00 53.31 481 ARG B CA 1
ATOM 3470 C C . ARG A 1 521 ? 97.816 64.197 111.194 1.00 53.31 481 ARG B C 1
ATOM 3471 O O . ARG A 1 521 ? 97.230 65.205 110.775 1.00 53.31 481 ARG B O 1
ATOM 3492 N N . LEU A 1 522 ? 98.577 64.223 112.292 1.00 50.42 482 LEU B N 1
ATOM 3493 C CA . LEU A 1 522 ? 98.728 65.455 113.062 1.00 50.42 482 LEU B CA 1
ATOM 3494 C C . LEU A 1 522 ? 99.405 66.547 112.239 1.00 50.42 482 LEU B C 1
ATOM 3495 O O . LEU A 1 522 ? 98.965 67.710 112.237 1.00 50.42 482 LEU B O 1
ATOM 3511 N N . ILE A 1 523 ? 100.482 66.193 111.534 1.00 44.10 483 ILE B N 1
ATOM 3512 C CA . ILE A 1 523 ? 101.198 67.174 110.729 1.00 44.10 483 ILE B CA 1
ATOM 3513 C C . ILE A 1 523 ? 100.295 67.712 109.630 1.00 44.10 483 ILE B C 1
ATOM 3514 O O . ILE A 1 523 ? 100.311 68.910 109.328 1.00 44.10 483 ILE B O 1
ATOM 3530 N N . LEU A 1 524 ? 99.496 66.839 109.011 1.00 44.62 484 LEU B N 1
ATOM 3531 C CA . LEU A 1 524 ? 98.576 67.299 107.980 1.00 44.62 484 LEU B CA 1
ATOM 3532 C C . LEU A 1 524 ? 97.558 68.275 108.551 1.00 44.62 484 LEU B C 1
ATOM 3533 O O . LEU A 1 524 ? 97.289 69.322 107.950 1.00 44.62 484 LEU B O 1
ATOM 3549 N N . ILE A 1 525 ? 96.990 67.959 109.717 1.00 44.41 485 ILE B N 1
ATOM 3550 C CA . ILE A 1 525 ? 96.009 68.859 110.321 1.00 44.41 485 ILE B CA 1
ATOM 3551 C C . ILE A 1 525 ? 96.621 70.238 110.541 1.00 44.41 485 ILE B C 1
ATOM 3552 O O . ILE A 1 525 ? 96.041 71.265 110.162 1.00 44.41 485 ILE B O 1
ATOM 3568 N N . MET A 1 526 ? 97.809 70.284 111.150 1.00 44.00 486 MET B N 1
ATOM 3569 C CA . MET A 1 526 ? 98.374 71.583 111.512 1.00 44.00 486 MET B CA 1
ATOM 3570 C C . MET A 1 526 ? 98.849 72.355 110.283 1.00 44.00 486 MET B C 1
ATOM 3571 O O . MET A 1 526 ? 98.689 73.584 110.212 1.00 44.00 486 MET B O 1
ATOM 3585 N N . VAL A 1 527 ? 99.428 71.662 109.302 1.00 37.52 487 VAL B N 1
ATOM 3586 C CA . VAL A 1 527 ? 99.825 72.328 108.068 1.00 37.52 487 VAL B CA 1
ATOM 3587 C C . VAL A 1 527 ? 98.604 72.909 107.371 1.00 37.52 487 VAL B C 1
ATOM 3588 O O . VAL A 1 527 ? 98.647 74.028 106.848 1.00 37.52 487 VAL B O 1
ATOM 3601 N N . TRP A 1 528 ? 97.495 72.164 107.356 1.00 37.98 488 TRP B N 1
ATOM 3602 C CA . TRP A 1 528 ? 96.268 72.690 106.770 1.00 37.98 488 TRP B CA 1
ATOM 3603 C C . TRP A 1 528 ? 95.796 73.934 107.508 1.00 37.98 488 TRP B C 1
ATOM 3604 O O . TRP A 1 528 ? 95.401 74.924 106.883 1.00 37.98 488 TRP B O 1
ATOM 3625 N N . ARG A 1 529 ? 95.825 73.903 108.840 1.00 43.05 489 ARG B N 1
ATOM 3626 C CA . ARG A 1 529 ? 95.336 75.051 109.595 1.00 43.05 489 ARG B CA 1
ATOM 3627 C C . ARG A 1 529 ? 96.173 76.294 109.321 1.00 43.05 489 ARG B C 1
ATOM 3628 O O . ARG A 1 529 ? 95.632 77.401 109.225 1.00 43.05 489 ARG B O 1
ATOM 3649 N N . LYS A 1 530 ? 97.496 76.143 109.204 1.00 38.63 490 LYS B N 1
ATOM 3650 C CA . LYS A 1 530 ? 98.310 77.317 108.886 1.00 38.63 490 LYS B CA 1
ATOM 3651 C C . LYS A 1 530 ? 98.207 77.720 107.420 1.00 38.63 490 LYS B C 1
ATOM 3652 O O . LYS A 1 530 ? 98.476 78.877 107.082 1.00 38.63 490 LYS B O 1
ATOM 3671 N N . LEU A 1 531 ? 97.835 76.797 106.537 1.00 33.80 491 LEU B N 1
ATOM 3672 C CA . LEU A 1 531 ? 97.852 77.107 105.113 1.00 33.80 491 LEU B CA 1
ATOM 3673 C C . LEU A 1 531 ? 96.696 78.018 104.715 1.00 33.80 491 LEU B C 1
ATOM 3674 O O . LEU A 1 531 ? 96.836 78.833 103.796 1.00 33.80 491 LEU B O 1
ATOM 3690 N N . ILE A 1 532 ? 95.550 77.905 105.393 1.00 34.83 492 ILE B N 1
ATOM 3691 C CA . ILE A 1 532 ? 94.376 78.686 105.017 1.00 34.83 492 ILE B CA 1
ATOM 3692 C C . ILE A 1 532 ? 94.367 80.079 105.625 1.00 34.83 492 ILE B C 1
ATOM 3693 O O . ILE A 1 532 ? 93.487 80.878 105.293 1.00 34.83 492 ILE B O 1
ATOM 3709 N N . ARG A 1 533 ? 95.308 80.391 106.515 1.00 35.49 493 ARG B N 1
ATOM 3710 C CA . ARG A 1 533 ? 95.444 81.729 107.075 1.00 35.49 493 ARG B CA 1
ATOM 3711 C C . ARG A 1 533 ? 96.621 82.484 106.467 1.00 35.49 493 ARG B C 1
ATOM 3712 O O . ARG A 1 533 ? 97.101 83.459 107.054 1.00 35.49 493 ARG B O 1
ATOM 3733 N N . ASN A 1 534 ? 97.090 82.054 105.297 1.00 29.35 494 ASN B N 1
ATOM 3734 C CA . ASN A 1 534 ? 98.270 82.617 104.655 1.00 29.35 494 ASN B CA 1
ATOM 3735 C C . ASN A 1 534 ? 97.855 83.403 103.420 1.00 29.35 494 ASN B C 1
ATOM 3736 O O . ASN A 1 534 ? 97.330 82.802 102.472 1.00 29.35 494 ASN B O 1
ATOM 3747 N N . PRO A 1 535 ? 98.059 84.724 103.369 1.00 25.79 495 PRO B N 1
ATOM 3748 C CA . PRO A 1 535 ? 97.652 85.470 102.166 1.00 25.79 495 PRO B CA 1
ATOM 3749 C C . PRO A 1 535 ? 98.323 84.976 100.899 1.00 25.79 495 PRO B C 1
ATOM 3750 O O . PRO A 1 535 ? 97.709 85.009 99.822 1.00 25.79 495 PRO B O 1
ATOM 3761 N N . ASN A 1 536 ? 99.571 84.516 100.997 1.00 26.59 496 ASN B N 1
ATOM 3762 C CA . ASN A 1 536 ? 100.275 84.050 99.810 1.00 26.59 496 ASN B CA 1
ATOM 3763 C C . ASN A 1 536 ? 99.634 82.782 99.263 1.00 26.59 496 ASN B C 1
ATOM 3764 O O . ASN A 1 536 ? 99.613 82.568 98.048 1.00 26.59 496 ASN B O 1
ATOM 3775 N N . THR A 1 537 ? 99.089 81.940 100.142 1.00 27.84 497 THR B N 1
ATOM 3776 C CA . THR A 1 537 ? 98.381 80.748 99.685 1.00 27.84 497 THR B CA 1
ATOM 3777 C C . THR A 1 537 ? 97.212 81.122 98.783 1.00 27.84 497 THR B C 1
ATOM 3778 O O . THR A 1 537 ? 97.072 80.594 97.672 1.00 27.84 497 THR B O 1
ATOM 3789 N N . TYR A 1 538 ? 96.360 82.037 99.247 1.00 26.82 498 TYR B N 1
ATOM 3790 C CA . TYR A 1 538 ? 95.215 82.453 98.446 1.00 26.82 498 TYR B CA 1
ATOM 3791 C C . TYR A 1 538 ? 95.665 83.119 97.157 1.00 26.82 498 TYR B C 1
ATOM 3792 O O . TYR A 1 538 ? 95.145 82.820 96.078 1.00 26.82 498 TYR B O 1
ATOM 3810 N N . SER A 1 539 ? 96.642 84.023 97.244 1.00 24.41 499 SER B N 1
ATOM 3811 C CA . SER A 1 539 ? 97.094 84.705 96.036 1.00 24.41 499 SER B CA 1
ATOM 3812 C C . SER A 1 539 ? 97.595 83.700 95.006 1.00 24.41 499 SER B C 1
ATOM 3813 O O . SER A 1 539 ? 97.181 83.732 93.843 1.00 24.41 499 SER B O 1
ATOM 3821 N N . SER A 1 540 ? 98.451 82.766 95.428 1.00 24.30 500 SER B N 1
ATOM 3822 C CA . SER A 1 540 ? 99.031 81.807 94.494 1.00 24.30 500 SER B CA 1
ATOM 3823 C C . SER A 1 540 ? 97.966 80.896 93.902 1.00 24.30 500 SER B C 1
ATOM 3824 O O . SER A 1 540 ? 97.926 80.683 92.686 1.00 24.30 500 SER B O 1
ATOM 3832 N N . LEU A 1 541 ? 97.086 80.347 94.744 1.00 24.87 501 LEU B N 1
ATOM 3833 C CA . LEU A 1 541 ? 96.106 79.388 94.245 1.00 24.87 501 LEU B CA 1
ATOM 3834 C C . LEU A 1 541 ? 95.090 80.060 93.328 1.00 24.87 501 LEU B C 1
ATOM 3835 O O . LEU A 1 541 ? 94.767 79.533 92.256 1.00 24.87 501 LEU B O 1
ATOM 3851 N N . ILE A 1 542 ? 94.570 81.223 93.729 1.00 23.84 502 ILE B N 1
ATOM 3852 C CA . ILE A 1 542 ? 93.589 81.907 92.898 1.00 23.84 502 ILE B CA 1
ATOM 3853 C C . ILE A 1 542 ? 94.232 82.386 91.604 1.00 23.84 502 ILE B C 1
ATOM 3854 O O . ILE A 1 542 ? 93.617 82.318 90.535 1.00 23.84 502 ILE B O 1
ATOM 3870 N N . GLY A 1 543 ? 95.481 82.857 91.666 1.00 22.90 503 GLY B N 1
ATOM 3871 C CA . GLY A 1 543 ? 96.163 83.251 90.449 1.00 22.90 503 GLY B CA 1
ATOM 3872 C C . GLY A 1 543 ? 96.384 82.086 89.507 1.00 22.90 503 GLY B C 1
ATOM 3873 O O . GLY A 1 543 ? 96.200 82.214 88.298 1.00 22.90 503 GLY B O 1
ATOM 3877 N N . LEU A 1 544 ? 96.771 80.929 90.049 1.00 23.83 504 LEU B N 1
ATOM 3878 C CA . LEU A 1 544 ? 96.987 79.756 89.210 1.00 23.83 504 LEU B CA 1
ATOM 3879 C C . LEU A 1 544 ? 95.688 79.287 88.567 1.00 23.83 504 LEU B C 1
ATOM 3880 O O . LEU A 1 544 ? 95.657 78.973 87.371 1.00 23.83 504 LEU B O 1
ATOM 3896 N N . ILE A 1 545 ? 94.601 79.234 89.341 1.00 24.56 505 ILE B N 1
ATOM 3897 C CA . ILE A 1 545 ? 93.324 78.797 88.782 1.00 24.56 505 ILE B CA 1
ATOM 3898 C C . ILE A 1 545 ? 92.839 79.782 87.727 1.00 24.56 505 ILE B C 1
ATOM 3899 O O . ILE A 1 545 ? 92.361 79.384 86.654 1.00 24.56 505 ILE B O 1
ATOM 3915 N N . TRP A 1 546 ? 92.947 81.083 88.010 1.00 25.56 506 TRP B N 1
ATOM 3916 C CA . TRP A 1 546 ? 92.539 82.077 87.029 1.00 25.56 506 TRP B CA 1
ATOM 3917 C C . TRP A 1 546 ? 93.383 81.981 85.769 1.00 25.56 506 TRP B C 1
ATOM 3918 O O . TRP A 1 546 ? 92.862 82.120 84.662 1.00 25.56 506 TRP B O 1
ATOM 3939 N N . ALA A 1 547 ? 94.692 81.765 85.913 1.00 25.06 507 ALA B N 1
ATOM 3940 C CA . ALA A 1 547 ? 95.545 81.639 84.738 1.00 25.06 507 ALA B CA 1
ATOM 3941 C C . ALA A 1 547 ? 95.162 80.419 83.916 1.00 25.06 507 ALA B C 1
ATOM 3942 O O . ALA A 1 547 ? 95.094 80.488 82.685 1.00 25.06 507 ALA B O 1
ATOM 3949 N N . LEU A 1 548 ? 94.889 79.294 84.578 1.00 24.99 508 LEU B N 1
ATOM 3950 C CA . LEU A 1 548 ? 94.468 78.102 83.850 1.00 24.99 508 LEU B CA 1
ATOM 3951 C C . LEU A 1 548 ? 93.194 78.377 83.061 1.00 24.99 508 LEU B C 1
ATOM 3952 O O . LEU A 1 548 ? 93.135 78.136 81.850 1.00 24.99 508 LEU B O 1
ATOM 3968 N N . VAL A 1 549 ? 92.176 78.927 83.726 1.00 26.97 509 VAL B N 1
ATOM 3969 C CA . VAL A 1 549 ? 90.905 79.182 83.051 1.00 26.97 509 VAL B CA 1
ATOM 3970 C C . VAL A 1 549 ? 91.087 80.193 81.923 1.00 26.97 509 VAL B C 1
ATOM 3971 O O . VAL A 1 549 ? 90.559 80.015 80.817 1.00 26.97 509 VAL B O 1
ATOM 3984 N N . ALA A 1 550 ? 91.838 81.266 82.178 1.00 27.07 510 ALA B N 1
ATOM 3985 C CA . ALA A 1 550 ? 91.954 82.353 81.214 1.00 27.07 510 ALA B CA 1
ATOM 3986 C C . ALA A 1 550 ? 92.741 81.931 79.983 1.00 27.07 510 ALA B C 1
ATOM 3987 O O . ALA A 1 550 ? 92.366 82.274 78.858 1.00 27.07 510 ALA B O 1
ATOM 3994 N N . PHE A 1 551 ? 93.840 81.199 80.167 1.00 25.49 511 PHE B N 1
ATOM 3995 C CA . PHE A 1 551 ? 94.626 80.747 79.031 1.00 25.49 511 PHE B CA 1
ATOM 3996 C C . PHE A 1 551 ? 94.048 79.496 78.386 1.00 25.49 511 PHE B C 1
ATOM 3997 O O . PHE A 1 551 ? 94.506 79.111 77.305 1.00 25.49 511 PHE B O 1
ATOM 4014 N N . ARG A 1 552 ? 93.060 78.858 79.015 1.00 28.61 512 ARG B N 1
ATOM 4015 C CA . ARG A 1 552 ? 92.342 77.758 78.386 1.00 28.61 512 ARG B CA 1
ATOM 4016 C C . ARG A 1 552 ? 91.183 78.247 77.527 1.00 28.61 512 ARG B C 1
ATOM 4017 O O . ARG A 1 552 ? 90.974 77.735 76.422 1.00 28.61 512 ARG B O 1
ATOM 4038 N N . TRP A 1 553 ? 90.425 79.231 78.011 1.00 28.99 513 TRP B N 1
ATOM 4039 C CA . TRP A 1 553 ? 89.258 79.741 77.303 1.00 28.99 513 TRP B CA 1
ATOM 4040 C C . TRP A 1 553 ? 89.426 81.178 76.825 1.00 28.99 513 TRP B C 1
ATOM 4041 O O . TRP A 1 553 ? 88.489 81.735 76.245 1.00 28.99 513 TRP B O 1
ATOM 4062 N N . HIS A 1 554 ? 90.592 81.788 77.042 1.00 30.08 514 HIS B N 1
ATOM 4063 C CA . HIS A 1 554 ? 90.879 83.138 76.559 1.00 30.08 514 HIS B CA 1
ATOM 4064 C C . HIS A 1 554 ? 89.952 84.176 77.181 1.00 30.08 514 HIS B C 1
ATOM 4065 O O . HIS A 1 554 ? 89.660 85.206 76.571 1.00 30.08 514 HIS B O 1
ATOM 4079 N N . VAL A 1 555 ? 89.487 83.921 78.397 1.00 29.20 515 VAL B N 1
ATOM 4080 C CA . VAL A 1 555 ? 88.641 84.872 79.107 1.00 29.20 515 VAL B CA 1
ATOM 4081 C C . VAL A 1 555 ? 89.500 86.020 79.616 1.00 29.20 515 VAL B C 1
ATOM 4082 O O . VAL A 1 555 ? 90.649 85.821 80.028 1.00 29.20 515 VAL B O 1
ATOM 4095 N N . ALA A 1 556 ? 88.948 87.229 79.585 1.00 30.11 516 ALA B N 1
ATOM 4096 C CA . ALA A 1 556 ? 89.632 88.426 80.054 1.00 30.11 516 ALA B CA 1
ATOM 4097 C C . ALA A 1 556 ? 88.861 89.025 81.221 1.00 30.11 516 ALA B C 1
ATOM 4098 O O . ALA A 1 556 ? 87.625 89.040 81.213 1.00 30.11 516 ALA B O 1
ATOM 4105 N N . MET A 1 557 ? 89.590 89.512 82.220 1.00 28.94 517 MET B N 1
ATOM 4106 C CA . MET A 1 557 ? 88.957 90.134 83.368 1.00 28.94 517 MET B CA 1
ATOM 4107 C C . MET A 1 557 ? 88.298 91.454 82.961 1.00 28.94 517 MET B C 1
ATOM 4108 O O . MET A 1 557 ? 88.812 92.172 82.099 1.00 28.94 517 MET B O 1
ATOM 4122 N N . PRO A 1 558 ? 87.154 91.794 83.558 1.00 28.59 518 PRO B N 1
ATOM 4123 C CA . PRO A 1 558 ? 86.571 93.119 83.315 1.00 28.59 518 PRO B CA 1
ATOM 4124 C C . PRO A 1 558 ? 87.494 94.227 83.800 1.00 28.59 518 PRO B C 1
ATOM 4125 O O . PRO A 1 558 ? 88.200 94.087 84.801 1.00 28.59 518 PRO B O 1
ATOM 4136 N N . LYS A 1 559 ? 87.473 95.348 83.076 1.00 28.53 519 LYS B N 1
ATOM 4137 C CA . LYS A 1 559 ? 88.406 96.433 83.364 1.00 28.53 519 LYS B CA 1
ATOM 4138 C C . LYS A 1 559 ? 88.252 96.943 84.791 1.00 28.53 519 LYS B C 1
ATOM 4139 O O . LYS A 1 559 ? 89.232 97.358 85.414 1.00 28.53 519 LYS B O 1
ATOM 4158 N N . ILE A 1 560 ? 87.031 96.926 85.326 1.00 27.02 520 ILE B N 1
ATOM 4159 C CA . ILE A 1 560 ? 86.807 97.498 86.651 1.00 27.02 520 ILE B CA 1
ATOM 4160 C C . ILE A 1 560 ? 87.515 96.671 87.722 1.00 27.02 520 ILE B C 1
ATOM 4161 O O . ILE A 1 560 ? 88.193 97.218 88.602 1.00 27.02 520 ILE B O 1
ATOM 4177 N N . ILE A 1 561 ? 87.396 95.342 87.651 1.00 27.27 521 ILE B N 1
ATOM 4178 C CA . ILE A 1 561 ? 88.074 94.477 88.618 1.00 27.27 521 ILE B CA 1
ATOM 4179 C C . ILE A 1 561 ? 89.585 94.562 88.438 1.00 27.27 521 ILE B C 1
ATOM 4180 O O . ILE A 1 561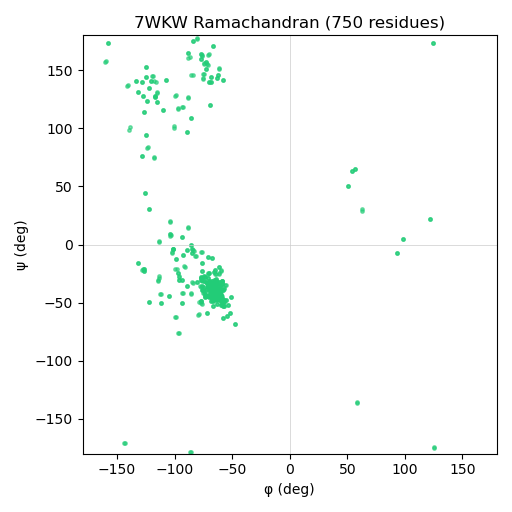 ? 90.349 94.592 89.414 1.00 27.27 521 ILE B O 1
ATOM 4196 N N . GLN A 1 562 ? 90.038 94.595 87.184 1.00 26.70 522 GLN B N 1
ATOM 4197 C CA . GLN A 1 562 ? 91.465 94.704 86.910 1.00 26.70 522 GLN B CA 1
ATOM 4198 C C . GLN A 1 562 ? 92.044 95.979 87.509 1.00 26.70 522 GLN B C 1
ATOM 4199 O O . GLN A 1 562 ? 93.113 95.952 88.127 1.00 26.70 522 GLN B O 1
ATOM 4213 N N . GLN A 1 563 ? 91.347 97.107 87.346 1.00 25.23 523 GLN B N 1
ATOM 4214 C CA . GLN A 1 563 ? 91.824 98.363 87.917 1.00 25.23 523 GLN B CA 1
ATOM 4215 C C . GLN A 1 563 ? 91.752 98.343 89.437 1.00 25.23 523 GLN B C 1
ATOM 4216 O O . GLN A 1 563 ? 92.623 98.906 90.110 1.00 25.23 523 GLN B O 1
ATOM 4230 N N . SER A 1 564 ? 90.723 97.707 90.000 1.00 24.05 524 SER B N 1
ATOM 4231 C CA . SER A 1 564 ? 90.643 97.599 91.452 1.00 24.05 524 SER B CA 1
ATOM 4232 C C . SER A 1 564 ? 91.841 96.841 92.010 1.00 24.05 524 SER B C 1
ATOM 4233 O O . SER A 1 564 ? 92.342 97.167 93.092 1.00 24.05 524 SER B O 1
ATOM 4241 N N . ILE A 1 565 ? 92.302 95.814 91.294 1.00 23.59 525 ILE B N 1
ATOM 4242 C CA . ILE A 1 565 ? 93.511 95.110 91.719 1.00 23.59 525 ILE B CA 1
ATOM 4243 C C . ILE A 1 565 ? 94.749 95.976 91.492 1.00 23.59 525 ILE B C 1
ATOM 4244 O O . ILE A 1 565 ? 95.625 96.075 92.363 1.00 23.59 525 ILE B O 1
ATOM 4260 N N . SER A 1 566 ? 94.840 96.619 90.326 1.00 22.93 526 SER B N 1
ATOM 4261 C CA . SER A 1 566 ? 96.057 97.337 89.958 1.00 22.93 526 SER B CA 1
ATOM 4262 C C . SER A 1 566 ? 96.311 98.525 90.875 1.00 22.93 526 SER B C 1
ATOM 4263 O O . SER A 1 566 ? 97.466 98.857 91.163 1.00 22.93 526 SER B O 1
ATOM 4271 N N . ILE A 1 567 ? 95.249 99.190 91.336 1.00 22.05 527 ILE B N 1
ATOM 4272 C CA . ILE A 1 567 ? 95.437 100.386 92.149 1.00 22.05 527 ILE B CA 1
ATOM 4273 C C . ILE A 1 567 ? 96.246 100.065 93.397 1.00 22.05 527 ILE B C 1
ATOM 4274 O O . ILE A 1 567 ? 96.997 100.912 93.896 1.00 22.05 527 ILE B O 1
ATOM 4290 N N . LEU A 1 568 ? 96.118 98.846 93.919 1.00 21.67 528 LEU B N 1
ATOM 4291 C CA . LEU A 1 568 ? 96.894 98.430 95.080 1.00 21.67 528 LEU B CA 1
ATOM 4292 C C . LEU A 1 568 ? 98.143 97.648 94.701 1.00 21.67 528 LEU B C 1
ATOM 4293 O O . LEU A 1 568 ? 99.101 97.616 95.481 1.00 21.67 528 LEU B O 1
ATOM 4309 N N . SER A 1 569 ? 98.157 97.014 93.525 1.00 22.26 529 SER B N 1
ATOM 4310 C CA . SER A 1 569 ? 99.358 96.308 93.088 1.00 22.26 529 SER B CA 1
ATOM 4311 C C . SER A 1 569 ? 100.475 97.274 92.713 1.00 22.26 529 SER B C 1
ATOM 4312 O O . SER A 1 569 ? 101.655 96.926 92.824 1.00 22.26 529 SER B O 1
ATOM 4320 N N . ASP A 1 570 ? 100.125 98.481 92.263 1.00 22.29 530 ASP B N 1
ATOM 4321 C CA . ASP A 1 570 ? 101.128 99.436 91.807 1.00 22.29 530 ASP B CA 1
ATOM 4322 C C . ASP A 1 570 ? 102.053 99.899 92.924 1.00 22.29 530 ASP B C 1
ATOM 4323 O O . ASP A 1 570 ? 103.154 100.378 92.639 1.00 22.29 530 ASP B O 1
ATOM 4332 N N . ALA A 1 571 ? 101.634 99.780 94.180 1.00 21.24 531 ALA B N 1
ATOM 4333 C CA . ALA A 1 571 ? 102.474 100.157 95.308 1.00 21.24 531 ALA B CA 1
ATOM 4334 C C . ALA A 1 571 ? 103.439 99.054 95.723 1.00 21.24 531 ALA B C 1
ATOM 4335 O O . ALA A 1 571 ? 104.271 99.285 96.608 1.00 21.24 531 ALA B O 1
ATOM 4342 N N . GLY A 1 572 ? 103.349 97.878 95.106 1.00 20.34 532 GLY B N 1
ATOM 4343 C CA . GLY A 1 572 ? 104.039 96.692 95.574 1.00 20.34 532 GLY B CA 1
ATOM 4344 C C . GLY A 1 572 ? 105.544 96.796 95.687 1.00 20.34 532 GLY B C 1
ATOM 4345 O O . GLY A 1 572 ? 106.092 96.650 96.781 1.00 20.34 532 GLY B O 1
ATOM 4349 N N . LEU A 1 573 ? 106.226 97.014 94.564 1.00 20.51 533 LEU B N 1
ATOM 4350 C CA . LEU A 1 573 ? 107.686 96.991 94.563 1.00 20.51 533 LEU B CA 1
ATOM 4351 C C . LEU A 1 573 ? 108.256 98.101 95.439 1.00 20.51 533 LEU B C 1
ATOM 4352 O O . LEU A 1 573 ? 109.178 97.873 96.238 1.00 20.51 533 LEU B O 1
ATOM 4368 N N . GLY A 1 574 ? 107.713 99.312 95.307 1.00 19.94 534 GLY B N 1
ATOM 4369 C CA . GLY A 1 574 ? 108.192 100.419 96.114 1.00 19.94 534 GLY B CA 1
ATOM 4370 C C . GLY A 1 574 ? 107.999 100.184 97.598 1.00 19.94 534 GLY B C 1
ATOM 4371 O O . GLY A 1 574 ? 108.909 100.421 98.396 1.00 19.94 534 GLY B O 1
ATOM 4375 N N . MET A 1 575 ? 106.818 99.698 97.992 1.00 19.31 535 MET B N 1
ATOM 4376 C CA . MET A 1 575 ? 106.572 99.465 99.407 1.00 19.31 535 MET B CA 1
ATOM 4377 C C . MET A 1 575 ? 107.396 98.300 99.934 1.00 19.31 535 MET B C 1
ATOM 4378 O O . MET A 1 575 ? 107.797 98.309 101.100 1.00 19.31 535 MET B O 1
ATOM 4392 N N . ALA A 1 576 ? 107.674 97.298 99.097 1.00 20.28 536 ALA B N 1
ATOM 4393 C CA . ALA A 1 57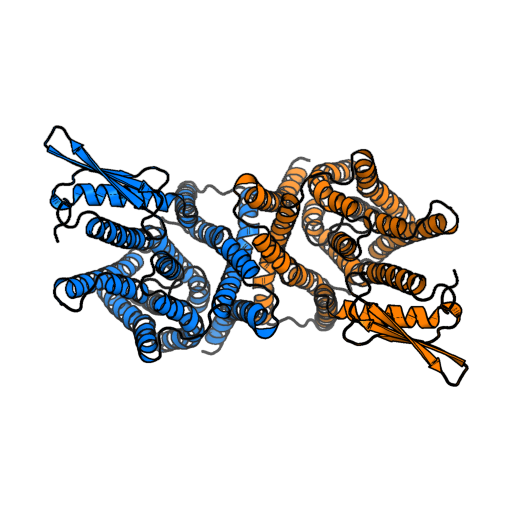6 ? 108.533 96.200 99.525 1.00 20.28 536 ALA B CA 1
ATOM 4394 C C . ALA A 1 576 ? 109.954 96.684 99.789 1.00 20.28 536 ALA B C 1
ATOM 4395 O O . ALA A 1 576 ? 110.569 96.313 100.798 1.00 20.28 536 ALA B O 1
ATOM 4402 N N . MET A 1 577 ? 110.494 97.516 98.896 1.00 21.03 537 MET B N 1
ATOM 4403 C CA . MET A 1 577 ? 111.825 98.068 99.135 1.00 21.03 537 MET B CA 1
ATOM 4404 C C . MET A 1 577 ? 111.832 98.970 100.365 1.00 21.03 537 MET B C 1
ATOM 4405 O O . MET A 1 577 ? 112.787 98.957 101.152 1.00 21.03 537 MET B O 1
ATOM 4419 N N . PHE A 1 578 ? 110.770 99.759 100.551 1.00 18.53 538 PHE B N 1
ATOM 4420 C CA . PHE A 1 578 ? 110.667 100.599 101.739 1.00 18.53 538 PHE B CA 1
ATOM 4421 C C . PHE A 1 578 ? 110.641 99.753 103.009 1.00 18.53 538 PHE B C 1
ATOM 4422 O O . PHE A 1 578 ? 111.271 100.102 104.014 1.00 18.53 538 PHE B O 1
ATOM 4439 N N . SER A 1 579 ? 109.919 98.632 102.980 1.00 20.00 539 SER B N 1
ATOM 4440 C CA . SER A 1 579 ? 109.858 97.748 104.139 1.00 20.00 539 SER B CA 1
ATOM 4441 C C . SER A 1 579 ? 111.210 97.099 104.414 1.00 20.00 539 SER B C 1
ATOM 4442 O O . SER A 1 579 ? 111.595 96.924 105.574 1.00 20.00 539 SER B O 1
ATOM 4450 N N . LEU A 1 580 ? 111.938 96.722 103.360 1.00 21.49 540 LEU B N 1
ATOM 4451 C CA . LEU A 1 580 ? 113.286 96.194 103.554 1.00 21.49 540 LEU B CA 1
ATOM 4452 C C . LEU A 1 580 ? 114.197 97.242 104.184 1.00 21.49 540 LEU B C 1
ATOM 4453 O O . LEU A 1 580 ? 115.004 96.926 105.066 1.00 21.49 540 LEU B O 1
ATOM 4469 N N . GLY A 1 581 ? 114.086 98.495 103.739 1.00 20.68 541 GLY B N 1
ATOM 4470 C CA . GLY A 1 581 ? 114.846 99.562 104.372 1.00 20.68 541 GLY B CA 1
ATOM 4471 C C . GLY A 1 581 ? 114.484 99.748 105.835 1.00 20.68 541 GLY B C 1
ATOM 4472 O O . GLY A 1 581 ? 115.353 99.998 106.674 1.00 20.68 541 GLY B O 1
ATOM 4476 N N . LEU A 1 582 ? 113.194 99.635 106.159 1.00 20.70 542 LEU B N 1
ATOM 4477 C CA . LEU A 1 582 ? 112.777 99.726 107.556 1.00 20.70 542 LEU B CA 1
ATOM 4478 C C . LEU A 1 582 ? 113.365 98.586 108.380 1.00 20.70 542 LEU B C 1
ATOM 4479 O O . LEU A 1 582 ? 113.824 98.797 109.509 1.00 20.70 542 LEU B O 1
ATOM 4495 N N . PHE A 1 583 ? 113.353 97.369 107.834 1.00 22.65 543 PHE B N 1
ATOM 4496 C CA . PHE A 1 583 ? 113.954 96.239 108.537 1.00 22.65 543 PHE B CA 1
ATOM 4497 C C . PHE A 1 583 ? 115.443 96.470 108.759 1.00 22.65 543 PHE B C 1
ATOM 4498 O O . PHE A 1 583 ? 115.975 96.161 109.831 1.00 22.65 543 PHE B O 1
ATOM 4515 N N . MET A 1 584 ? 116.128 97.014 107.752 1.00 24.23 544 MET B N 1
ATOM 4516 C CA . MET A 1 584 ? 117.539 97.353 107.906 1.00 24.23 544 MET B CA 1
ATOM 4517 C C . MET A 1 584 ? 117.746 98.367 109.022 1.00 24.23 544 MET B C 1
ATOM 4518 O O . MET A 1 584 ? 118.677 98.238 109.824 1.00 24.23 544 MET B O 1
ATOM 4532 N N . ALA A 1 585 ? 116.889 99.386 109.088 1.00 22.62 545 ALA B N 1
ATOM 4533 C CA . ALA A 1 585 ? 117.077 100.441 110.078 1.00 22.62 545 ALA B CA 1
ATOM 4534 C C . ALA A 1 585 ? 116.728 99.978 111.487 1.00 22.62 545 ALA B C 1
ATOM 4535 O O . ALA A 1 585 ? 117.275 100.509 112.460 1.00 22.62 545 ALA B O 1
ATOM 4542 N N . LEU A 1 586 ? 115.826 99.005 111.626 1.00 23.90 546 LEU B N 1
ATOM 4543 C CA . LEU A 1 586 ? 115.352 98.634 112.956 1.00 23.90 546 LEU B CA 1
ATOM 4544 C C . LEU A 1 586 ? 116.368 97.792 113.724 1.00 23.90 546 LEU B C 1
ATOM 4545 O O . LEU A 1 586 ? 116.426 97.865 114.956 1.00 23.90 546 LEU B O 1
ATOM 4561 N N . GLN A 1 587 ? 117.169 96.987 113.031 1.00 28.62 547 GLN B N 1
ATOM 4562 C CA . GLN A 1 587 ? 118.091 96.098 113.721 1.00 28.62 547 GLN B CA 1
ATOM 4563 C C . GLN A 1 587 ? 119.277 96.881 114.288 1.00 28.62 547 GLN B C 1
ATOM 4564 O O . GLN A 1 587 ? 119.614 97.960 113.796 1.00 28.62 547 GLN B O 1
ATOM 4578 N N . PRO A 1 588 ? 119.931 96.352 115.328 1.00 32.41 548 PRO B N 1
ATOM 4579 C CA . PRO A 1 588 ? 121.028 97.113 115.948 1.00 32.41 548 PRO B CA 1
ATOM 4580 C C . PRO A 1 588 ? 122.295 97.150 115.113 1.00 32.41 548 PRO B C 1
ATOM 4581 O O . PRO A 1 588 ? 122.911 98.215 114.986 1.00 32.41 548 PRO B O 1
ATOM 4592 N N . LYS A 1 589 ? 122.707 96.021 114.540 1.00 34.25 549 LYS B N 1
ATOM 4593 C CA . LYS A 1 589 ? 123.934 95.934 113.761 1.00 34.25 549 LYS B CA 1
ATOM 4594 C C . LYS A 1 589 ? 123.640 95.380 112.376 1.00 34.25 549 LYS B C 1
ATOM 4595 O O . LYS A 1 589 ? 122.775 94.513 112.213 1.00 34.25 549 LYS B O 1
ATOM 4614 N N . LEU A 1 590 ? 124.371 95.887 111.382 1.00 31.64 550 LEU B N 1
ATOM 4615 C CA . LEU A 1 590 ? 124.237 95.372 110.024 1.00 31.64 550 LEU B CA 1
ATOM 4616 C C . LEU A 1 590 ? 124.701 93.924 109.930 1.00 31.64 550 LEU B C 1
ATOM 4617 O O . LEU A 1 590 ? 124.195 93.163 109.097 1.00 31.64 550 LEU B O 1
ATOM 4633 N N . ILE A 1 591 ? 125.662 93.530 110.762 1.00 34.01 551 ILE B N 1
ATOM 4634 C CA . ILE A 1 591 ? 126.106 92.147 110.884 1.00 34.01 551 ILE B CA 1
ATOM 4635 C C . ILE A 1 591 ? 125.799 91.688 112.301 1.00 34.01 551 ILE B C 1
ATOM 4636 O O . ILE A 1 591 ? 126.197 92.345 113.270 1.00 34.01 551 ILE B O 1
ATOM 4652 N N . ALA A 1 592 ? 125.095 90.565 112.423 1.00 35.96 552 ALA B N 1
ATOM 4653 C CA . ALA A 1 592 ? 124.604 90.083 113.708 1.00 35.96 552 ALA B CA 1
ATOM 4654 C C . ALA A 1 592 ? 125.268 88.799 114.177 1.00 35.96 552 ALA B C 1
ATOM 4655 O O . ALA A 1 592 ? 125.604 88.681 115.357 1.00 35.96 552 ALA B O 1
ATOM 4662 N N . CYS A 1 593 ? 125.468 87.832 113.281 1.00 37.43 553 CYS B N 1
ATOM 4663 C CA . CYS A 1 593 ? 125.925 86.511 113.704 1.00 37.43 553 CYS B CA 1
ATOM 4664 C C . CYS A 1 593 ? 127.403 86.514 114.082 1.00 37.43 553 CYS B C 1
ATOM 4665 O O . CYS A 1 593 ? 127.840 85.690 114.894 1.00 37.43 553 CYS B O 1
ATOM 4673 N N . GLY A 1 594 ? 128.186 87.422 113.513 1.00 39.11 554 GLY B N 1
ATOM 4674 C CA . GLY A 1 594 ? 129.609 87.502 113.781 1.00 39.11 554 GLY B CA 1
ATOM 4675 C C . GLY A 1 594 ? 130.424 87.417 112.505 1.00 39.11 554 GLY B C 1
ATOM 4676 O O . GLY A 1 594 ? 129.912 87.178 111.415 1.00 39.11 554 GLY B O 1
ATOM 4680 N N . ASN A 1 595 ? 131.732 87.620 112.673 1.00 39.13 555 ASN B N 1
ATOM 4681 C CA . ASN A 1 595 ? 132.620 87.669 111.514 1.00 39.13 555 ASN B CA 1
ATOM 4682 C C . ASN A 1 595 ? 132.707 86.312 110.824 1.00 39.13 555 ASN B C 1
ATOM 4683 O O . ASN A 1 595 ? 132.478 86.203 109.613 1.00 39.13 555 ASN B O 1
ATOM 4694 N N . SER A 1 596 ? 133.016 85.259 111.584 1.00 37.66 556 SER B N 1
ATOM 4695 C CA . SER A 1 596 ? 133.219 83.948 110.974 1.00 37.66 556 SER B CA 1
ATOM 4696 C C . SER A 1 596 ? 131.900 83.343 110.510 1.00 37.66 556 SER B C 1
ATOM 4697 O O . SER A 1 596 ? 131.818 82.791 109.406 1.00 37.66 556 SER B O 1
ATOM 4705 N N . VAL A 1 597 ? 130.858 83.430 111.337 1.00 35.64 557 VAL B N 1
ATOM 4706 C CA . VAL A 1 597 ? 129.566 82.875 110.950 1.00 35.64 557 VAL B CA 1
ATOM 4707 C C . VAL A 1 597 ? 128.995 83.635 109.758 1.00 35.64 557 VAL B C 1
ATOM 4708 O O . VAL A 1 597 ? 128.421 83.034 108.843 1.00 35.64 557 VAL B O 1
ATOM 4721 N N . ALA A 1 598 ? 129.128 84.964 109.752 1.00 34.58 558 ALA B N 1
ATOM 4722 C CA . ALA A 1 598 ? 128.669 85.740 108.604 1.00 34.58 558 ALA B CA 1
ATOM 4723 C C . ALA A 1 598 ? 129.450 85.374 107.352 1.00 34.58 558 ALA B C 1
ATOM 4724 O O . ALA A 1 598 ? 128.876 85.267 106.262 1.00 34.58 558 ALA B O 1
ATOM 4731 N N . THR A 1 599 ? 130.765 85.191 107.484 1.00 33.91 559 THR B N 1
ATOM 4732 C CA . THR A 1 599 ? 131.561 84.783 106.333 1.00 33.91 559 THR B CA 1
ATOM 4733 C C . THR A 1 599 ? 131.084 83.443 105.796 1.00 33.91 559 THR B C 1
ATOM 4734 O O . THR A 1 599 ? 130.939 83.269 104.583 1.00 33.91 559 THR B O 1
ATOM 4745 N N . PHE A 1 600 ? 130.826 82.487 106.690 1.00 32.14 560 PHE B N 1
ATOM 4746 C CA . PHE A 1 600 ? 130.350 81.173 106.266 1.00 32.14 560 PHE B CA 1
ATOM 4747 C C . PHE A 1 600 ? 128.988 81.266 105.586 1.00 32.14 560 PHE B C 1
ATOM 4748 O O . PHE A 1 600 ? 128.756 80.625 104.556 1.00 32.14 560 PHE B O 1
ATOM 4765 N N . ALA A 1 601 ? 128.073 82.059 106.148 1.00 30.92 561 ALA B N 1
ATOM 4766 C CA . ALA A 1 601 ? 126.742 82.191 105.562 1.00 30.92 561 ALA B CA 1
ATOM 4767 C C . ALA A 1 601 ? 126.811 82.821 104.177 1.00 30.92 561 ALA B C 1
ATOM 4768 O O . ALA A 1 601 ? 126.167 82.348 103.231 1.00 30.92 561 ALA B O 1
ATOM 4775 N N . MET A 1 602 ? 127.583 83.901 104.040 1.00 30.41 562 MET B N 1
ATOM 4776 C CA . MET A 1 602 ? 127.735 84.540 102.739 1.00 30.41 562 MET B CA 1
ATOM 4777 C C . MET A 1 602 ? 128.401 83.602 101.743 1.00 30.41 562 MET B C 1
ATOM 4778 O O . MET A 1 602 ? 128.004 83.545 100.573 1.00 30.41 562 MET B O 1
ATOM 4792 N N . ALA A 1 603 ? 129.420 82.861 102.185 1.00 29.19 563 ALA B N 1
ATOM 4793 C CA . ALA A 1 603 ? 130.083 81.915 101.299 1.00 29.19 563 ALA B CA 1
ATOM 4794 C C . ALA A 1 603 ? 129.102 80.867 100.800 1.00 29.19 563 ALA B C 1
ATOM 4795 O O . ALA A 1 603 ? 129.031 80.592 99.600 1.00 29.19 563 ALA B O 1
ATOM 4802 N N . VAL A 1 604 ? 128.321 80.282 101.707 1.00 28.35 564 VAL B N 1
ATOM 4803 C CA . VAL A 1 604 ? 127.295 79.332 101.288 1.00 28.35 564 VAL B CA 1
ATOM 4804 C C . VAL A 1 604 ? 126.394 79.975 100.243 1.00 28.35 564 VAL B C 1
ATOM 4805 O O . VAL A 1 604 ? 126.370 79.556 99.080 1.00 28.35 564 VAL B O 1
ATOM 4818 N N . ARG A 1 605 ? 125.713 81.058 100.630 1.00 26.43 565 ARG B N 1
ATOM 4819 C CA . ARG A 1 605 ? 124.727 81.693 99.760 1.00 26.43 565 ARG B CA 1
ATOM 4820 C C . ARG A 1 605 ? 125.286 81.983 98.372 1.00 26.43 565 ARG B C 1
ATOM 4821 O O . ARG A 1 605 ? 124.626 81.709 97.364 1.00 26.43 565 ARG B O 1
ATOM 4842 N N . PHE A 1 606 ? 126.497 82.534 98.291 1.00 26.27 566 PHE B N 1
ATOM 4843 C CA . PHE A 1 606 ? 126.994 83.087 97.039 1.00 26.27 566 PHE B CA 1
ATOM 4844 C C . PHE A 1 606 ? 127.965 82.178 96.295 1.00 26.27 566 PHE B C 1
ATOM 4845 O O . PHE A 1 606 ? 128.384 82.531 95.190 1.00 26.27 566 PHE B O 1
ATOM 4862 N N . LEU A 1 607 ? 128.336 81.026 96.855 1.00 27.54 567 LEU B N 1
ATOM 4863 C CA . LEU A 1 607 ? 129.178 80.069 96.148 1.00 27.54 567 LEU B CA 1
ATOM 4864 C C . LEU A 1 607 ? 128.526 78.703 96.011 1.00 27.54 567 LEU B C 1
ATOM 4865 O O . LEU A 1 607 ? 128.501 78.144 94.909 1.00 27.54 567 LEU B O 1
ATOM 4881 N N . THR A 1 608 ? 127.996 78.141 97.102 1.00 27.63 568 THR B N 1
ATOM 4882 C CA . THR A 1 608 ? 127.487 76.776 97.044 1.00 27.63 568 THR B CA 1
ATOM 4883 C C . THR A 1 608 ? 126.239 76.691 96.179 1.00 27.63 568 THR B C 1
ATOM 4884 O O . THR A 1 608 ? 126.114 75.784 95.349 1.00 27.63 568 THR B O 1
ATOM 4895 N N . GLY A 1 609 ? 125.310 77.626 96.351 1.00 26.99 569 GLY B N 1
ATOM 4896 C CA . GLY A 1 609 ? 124.104 77.643 95.563 1.00 26.99 569 GLY B CA 1
ATOM 4897 C C . GLY A 1 609 ? 124.420 77.704 94.085 1.00 26.99 569 GLY B C 1
ATOM 4898 O O . GLY A 1 609 ? 123.937 76.895 93.290 1.00 26.99 569 GLY B O 1
ATOM 4902 N N . PRO A 1 610 ? 125.240 78.678 93.686 1.00 25.63 570 PRO B N 1
ATOM 4903 C CA . PRO A 1 610 ? 125.694 78.709 92.287 1.00 25.63 570 PRO B CA 1
ATOM 4904 C C . PRO A 1 610 ? 126.425 77.449 91.850 1.00 25.63 570 PRO B C 1
ATOM 4905 O O . PRO A 1 610 ? 126.219 76.989 90.723 1.00 25.63 570 PRO B O 1
ATOM 4916 N N . ALA A 1 611 ? 127.256 76.859 92.711 1.00 26.89 571 ALA B N 1
ATOM 4917 C CA . ALA A 1 611 ? 128.011 75.672 92.314 1.00 26.89 571 ALA B CA 1
ATOM 4918 C C . ALA A 1 611 ? 127.098 74.460 92.155 1.00 26.89 571 ALA B C 1
ATOM 4919 O O . ALA A 1 611 ? 127.208 73.705 91.179 1.00 26.89 571 ALA B O 1
ATOM 4926 N N . VAL A 1 612 ? 126.194 74.250 93.113 1.00 27.61 572 VAL B N 1
ATOM 4927 C CA . VAL A 1 612 ? 125.260 73.134 93.011 1.00 27.61 572 VAL B CA 1
ATOM 4928 C C . VAL A 1 612 ? 124.333 73.329 91.819 1.00 27.61 572 VAL B C 1
ATOM 4929 O O . VAL A 1 612 ? 124.006 72.373 91.105 1.00 27.61 572 VAL B O 1
ATOM 4942 N N . MET A 1 613 ? 123.890 74.568 91.584 1.00 26.13 573 MET B N 1
ATOM 4943 C CA . MET A 1 613 ? 123.097 74.847 90.393 1.00 26.13 573 MET B CA 1
ATOM 4944 C C . MET A 1 613 ? 123.880 74.548 89.125 1.00 26.13 573 MET B C 1
ATOM 4945 O O . MET A 1 613 ? 123.319 74.031 88.158 1.00 26.13 573 MET B O 1
ATOM 4959 N N . ALA A 1 614 ? 125.170 74.884 89.096 1.00 26.62 574 ALA B N 1
ATOM 4960 C CA . ALA A 1 614 ? 125.974 74.584 87.917 1.00 26.62 574 ALA B CA 1
ATOM 4961 C C . ALA A 1 614 ? 126.050 73.084 87.677 1.00 26.62 574 ALA B C 1
ATOM 4962 O O . ALA A 1 614 ? 125.881 72.617 86.544 1.00 26.62 574 ALA B O 1
ATOM 4969 N N . VAL A 1 615 ? 126.287 72.311 88.737 1.00 27.29 575 VAL B N 1
ATOM 4970 C CA . VAL A 1 615 ? 126.372 70.859 88.588 1.00 27.29 575 VAL B CA 1
ATOM 4971 C C . VAL A 1 615 ? 125.043 70.299 88.093 1.00 27.29 575 VAL B C 1
ATOM 4972 O O . VAL A 1 615 ? 124.997 69.490 87.158 1.00 27.29 575 VAL B O 1
ATOM 4985 N N . ALA A 1 616 ? 123.939 70.728 88.709 1.00 28.05 576 ALA B N 1
ATOM 4986 C CA . ALA A 1 616 ? 122.627 70.216 88.324 1.00 28.05 576 ALA B CA 1
ATOM 4987 C C . ALA A 1 616 ? 122.270 70.616 86.898 1.00 28.05 576 ALA B C 1
ATOM 4988 O O . ALA A 1 616 ? 121.705 69.816 86.145 1.00 28.05 576 ALA B O 1
ATOM 4995 N N . ALA A 1 617 ? 122.584 71.852 86.509 1.00 27.73 577 ALA B N 1
ATOM 4996 C CA . ALA A 1 617 ? 122.240 72.329 85.176 1.00 27.73 577 ALA B CA 1
ATOM 4997 C C . ALA A 1 617 ? 123.084 71.650 84.109 1.00 27.73 577 ALA B C 1
ATOM 4998 O O . ALA A 1 617 ? 122.610 71.421 82.991 1.00 27.73 577 ALA B O 1
ATOM 5005 N N . ILE A 1 618 ? 124.341 71.334 84.423 1.00 28.03 578 ILE B N 1
ATOM 5006 C CA . ILE A 1 618 ? 125.162 70.590 83.477 1.00 28.03 578 ILE B CA 1
ATOM 5007 C C . ILE A 1 618 ? 124.672 69.152 83.367 1.00 28.03 578 ILE B C 1
ATOM 5008 O O . ILE A 1 618 ? 124.651 68.571 82.276 1.00 28.03 578 ILE B O 1
ATOM 5024 N N . ALA A 1 619 ? 124.273 68.551 84.491 1.00 28.34 579 ALA B N 1
ATOM 5025 C CA . ALA A 1 619 ? 123.752 67.188 84.451 1.00 28.34 579 ALA B CA 1
ATOM 5026 C C . ALA A 1 619 ? 122.468 67.116 83.633 1.00 28.34 579 ALA B C 1
ATOM 5027 O O . ALA A 1 619 ? 122.298 66.220 82.798 1.00 28.34 579 ALA B O 1
ATOM 5034 N N . ILE A 1 620 ? 121.551 68.058 83.859 1.00 28.15 580 ILE B N 1
ATOM 5035 C CA . ILE A 1 620 ? 120.300 68.076 83.105 1.00 28.15 580 ILE B CA 1
ATOM 5036 C C . ILE A 1 620 ? 120.579 68.282 81.623 1.00 28.15 580 ILE B C 1
ATOM 5037 O O . ILE A 1 620 ? 120.001 67.602 80.767 1.00 28.15 580 ILE B O 1
ATOM 5053 N N . GLY A 1 621 ? 121.466 69.218 81.298 1.00 29.05 581 GLY B N 1
ATOM 5054 C CA . GLY A 1 621 ? 121.806 69.503 79.919 1.00 29.05 581 GLY B CA 1
ATOM 5055 C C . GLY A 1 621 ? 121.545 70.944 79.534 1.00 29.05 581 GLY B C 1
ATOM 5056 O O . GLY A 1 621 ? 121.395 71.257 78.350 1.00 29.05 581 GLY B O 1
ATOM 5060 N N . LEU A 1 622 ? 121.485 71.831 80.525 1.00 27.96 582 LEU B N 1
ATOM 5061 C CA . LEU A 1 622 ? 121.298 73.248 80.249 1.00 27.96 582 LEU B CA 1
ATOM 5062 C C . LEU A 1 622 ? 122.549 73.833 79.606 1.00 27.96 582 LEU B C 1
ATOM 5063 O O . LEU A 1 622 ? 123.676 73.504 79.985 1.00 27.96 582 LEU B O 1
ATOM 5079 N N . ARG A 1 623 ? 122.345 74.703 78.620 1.00 29.59 583 ARG B N 1
ATOM 5080 C CA . ARG A 1 623 ? 123.436 75.363 77.919 1.00 29.59 583 ARG B CA 1
ATOM 5081 C C . ARG A 1 623 ? 123.014 76.787 77.593 1.00 29.59 583 ARG B C 1
ATOM 5082 O O . ARG A 1 623 ? 121.984 77.277 78.061 1.00 29.59 583 ARG B O 1
ATOM 5103 N N . GLY A 1 624 ? 123.830 77.454 76.779 1.00 28.57 584 GLY B N 1
ATOM 5104 C CA . GLY A 1 624 ? 123.461 78.773 76.293 1.00 28.57 584 GLY B CA 1
ATOM 5105 C C . GLY A 1 624 ? 123.219 79.753 77.425 1.00 28.57 584 GLY B C 1
ATOM 5106 O O . GLY A 1 624 ? 123.976 79.820 78.399 1.00 28.57 584 GLY B O 1
ATOM 5110 N N . ASP A 1 625 ? 122.139 80.527 77.296 1.00 26.08 585 ASP B N 1
ATOM 5111 C CA . ASP A 1 625 ? 121.835 81.574 78.262 1.00 26.08 585 ASP B CA 1
ATOM 5112 C C . ASP A 1 625 ? 120.933 81.084 79.388 1.00 26.08 585 ASP B C 1
ATOM 5113 O O . ASP A 1 625 ? 120.876 81.726 80.442 1.00 26.08 585 ASP B O 1
ATOM 5122 N N . LEU A 1 626 ? 120.240 79.959 79.201 1.00 26.49 586 LEU B N 1
ATOM 5123 C CA . LEU A 1 626 ? 119.462 79.386 80.294 1.00 26.49 586 LEU B CA 1
ATOM 5124 C C . LEU A 1 626 ? 120.363 79.028 81.468 1.00 26.49 586 LEU B C 1
ATOM 5125 O O . LEU A 1 626 ? 119.993 79.229 82.631 1.00 26.49 586 LEU B O 1
ATOM 5141 N N . LEU A 1 627 ? 121.551 78.493 81.178 1.00 26.48 587 LEU B N 1
ATOM 5142 C CA . LEU A 1 627 ? 122.495 78.157 82.237 1.00 26.48 587 LEU B CA 1
ATOM 5143 C C . LEU A 1 627 ? 122.936 79.402 83.000 1.00 26.48 587 LEU B C 1
ATOM 5144 O O . LEU A 1 627 ? 122.995 79.394 84.237 1.00 26.48 587 LEU B O 1
ATOM 5160 N N . ARG A 1 628 ? 123.250 80.483 82.280 1.00 25.83 588 ARG B N 1
ATOM 5161 C CA . ARG A 1 628 ? 123.636 81.726 82.941 1.00 25.83 588 ARG B CA 1
ATOM 5162 C C . ARG A 1 628 ? 122.497 82.268 83.792 1.00 25.83 588 ARG B C 1
ATOM 5163 O O . ARG A 1 628 ? 122.719 82.747 84.909 1.00 25.83 588 ARG B O 1
ATOM 5184 N N . VAL A 1 629 ? 121.271 82.217 83.273 1.00 24.55 589 VAL B N 1
ATOM 5185 C CA . VAL A 1 629 ? 120.121 82.677 84.045 1.00 24.55 589 VAL B CA 1
ATOM 5186 C C . VAL A 1 629 ? 119.994 81.865 85.326 1.00 24.55 589 VAL B C 1
ATOM 5187 O O . VAL A 1 629 ? 119.799 82.417 86.413 1.00 24.55 589 VAL B O 1
ATOM 5200 N N . ALA A 1 630 ? 120.116 80.541 85.217 1.00 25.13 590 ALA B N 1
ATOM 5201 C CA . ALA A 1 630 ? 119.989 79.689 86.394 1.00 25.13 590 ALA B CA 1
ATOM 5202 C C . ALA A 1 630 ? 121.064 80.007 87.426 1.00 25.13 590 ALA B C 1
ATOM 5203 O O . ALA A 1 630 ? 120.773 80.111 88.623 1.00 25.13 590 ALA B O 1
ATOM 5210 N N . ILE A 1 631 ? 122.309 80.187 86.980 1.00 25.34 591 ILE B N 1
ATOM 5211 C CA . ILE A 1 631 ? 123.400 80.442 87.919 1.00 25.34 591 ILE B CA 1
ATOM 5212 C C . ILE A 1 631 ? 123.222 81.798 88.596 1.00 25.34 591 ILE B C 1
ATOM 5213 O O . ILE A 1 631 ? 123.324 81.916 89.824 1.00 25.34 591 ILE B O 1
ATOM 5229 N N . VAL A 1 632 ? 122.949 82.843 87.810 1.00 24.53 592 VAL B N 1
ATOM 5230 C CA . VAL A 1 632 ? 122.808 84.177 88.386 1.00 24.53 592 VAL B CA 1
ATOM 5231 C C . VAL A 1 632 ? 121.597 84.234 89.310 1.00 24.53 592 VAL B C 1
ATOM 5232 O O . VAL A 1 632 ? 121.617 84.921 90.338 1.00 24.53 592 VAL B O 1
ATOM 5245 N N . GLN A 1 633 ? 120.525 83.520 88.962 1.00 23.88 593 GLN B N 1
ATOM 5246 C CA . GLN A 1 633 ? 119.381 83.406 89.857 1.00 23.88 593 GLN B CA 1
ATOM 5247 C C . GLN A 1 633 ? 119.777 82.727 91.162 1.00 23.88 593 GLN B C 1
ATOM 5248 O O . GLN A 1 633 ? 119.361 83.155 92.245 1.00 23.88 593 GLN B O 1
ATOM 5262 N N . ALA A 1 634 ? 120.582 81.665 91.079 1.00 24.74 594 ALA B N 1
ATOM 5263 C CA . ALA A 1 634 ? 121.052 81.001 92.288 1.00 24.74 594 ALA B CA 1
ATOM 5264 C C . ALA A 1 634 ? 121.942 81.905 93.128 1.00 24.74 594 ALA B C 1
ATOM 5265 O O . ALA A 1 634 ? 122.036 81.706 94.343 1.00 24.74 594 ALA B O 1
ATOM 5272 N N . ALA A 1 635 ? 122.592 82.893 92.515 1.00 24.59 595 ALA B N 1
ATOM 5273 C CA . ALA A 1 635 ? 123.471 83.808 93.230 1.00 24.59 595 ALA B CA 1
ATOM 5274 C C . ALA A 1 635 ? 122.738 85.024 93.789 1.00 24.59 595 ALA B C 1
ATOM 5275 O O . ALA A 1 635 ? 123.387 86.003 94.171 1.00 24.59 595 ALA B O 1
ATOM 5282 N N . LEU A 1 636 ? 121.409 84.986 93.847 1.00 23.71 596 LEU B N 1
ATOM 5283 C CA . LEU A 1 636 ? 120.635 86.099 94.371 1.00 23.71 596 LEU B CA 1
ATOM 5284 C C . LEU A 1 636 ? 120.684 86.121 95.899 1.00 23.71 596 LEU B C 1
ATOM 5285 O O . LEU A 1 636 ? 121.074 85.138 96.532 1.00 23.71 596 LEU B O 1
ATOM 5301 N N . PRO A 1 637 ? 120.301 87.240 96.513 1.00 23.74 597 PRO B N 1
ATOM 5302 C CA . PRO A 1 637 ? 120.240 87.294 97.978 1.00 23.74 597 PRO B CA 1
ATOM 5303 C C . PRO A 1 637 ? 119.095 86.457 98.527 1.00 23.74 597 PRO B C 1
ATOM 5304 O O . PRO A 1 637 ? 118.155 86.086 97.822 1.00 23.74 597 PRO B O 1
ATOM 5315 N N . GLN A 1 638 ? 119.187 86.167 99.821 1.00 25.96 598 GLN B N 1
ATOM 5316 C CA . GLN A 1 638 ? 118.318 85.174 100.433 1.00 25.96 598 GLN B CA 1
ATOM 5317 C C . GLN A 1 638 ? 116.907 85.730 100.612 1.00 25.96 598 GLN B C 1
ATOM 5318 O O . GLN A 1 638 ? 116.707 86.925 100.839 1.00 25.96 598 GLN B O 1
ATOM 5332 N N . GLY A 1 639 ? 115.920 84.840 100.492 1.00 24.47 599 GLY B N 1
ATOM 5333 C CA . GLY A 1 639 ? 114.535 85.265 100.439 1.00 24.47 599 GLY B CA 1
ATOM 5334 C C . GLY A 1 639 ? 113.978 85.665 101.791 1.00 24.47 599 GLY B C 1
ATOM 5335 O O . GLY A 1 639 ? 114.505 85.325 102.848 1.00 24.47 599 GLY B O 1
ATOM 5339 N N . ILE A 1 640 ? 112.866 86.400 101.740 1.00 24.83 600 ILE B N 1
ATOM 5340 C CA . ILE A 1 640 ? 112.260 86.941 102.953 1.00 24.83 600 ILE B CA 1
ATOM 5341 C C . ILE A 1 640 ? 111.349 85.929 103.641 1.00 24.83 600 ILE B C 1
ATOM 5342 O O . ILE A 1 640 ? 111.229 85.945 104.869 1.00 24.83 600 ILE B O 1
ATOM 5358 N N . VAL A 1 641 ? 110.673 85.058 102.887 1.00 25.76 601 VAL B N 1
ATOM 5359 C CA . VAL A 1 641 ? 109.757 84.097 103.508 1.00 25.76 601 VAL B CA 1
ATOM 5360 C C . VAL A 1 641 ? 110.487 83.133 104.438 1.00 25.76 601 VAL B C 1
ATOM 5361 O O . VAL A 1 641 ? 109.983 82.876 105.544 1.00 25.76 601 VAL B O 1
ATOM 5374 N N . PRO A 1 642 ? 111.623 82.541 104.059 1.00 26.06 602 PRO B N 1
ATOM 5375 C CA . PRO A 1 642 ? 112.353 81.712 105.030 1.00 26.06 602 PRO B CA 1
ATOM 5376 C C . PRO A 1 642 ? 112.812 82.494 106.243 1.00 26.06 602 PRO B C 1
ATOM 5377 O O . PRO A 1 642 ? 112.881 81.936 107.341 1.00 26.06 602 PRO B O 1
ATOM 5388 N N . PHE A 1 643 ? 113.126 83.779 106.078 1.00 26.74 603 PHE B N 1
ATOM 5389 C CA . PHE A 1 643 ? 113.479 84.614 107.221 1.00 26.74 603 PHE B CA 1
ATOM 5390 C C . PHE A 1 643 ? 112.283 84.807 108.150 1.00 26.74 603 PHE B C 1
ATOM 5391 O O . PHE A 1 643 ? 112.427 84.776 109.378 1.00 26.74 603 PHE B O 1
ATOM 5408 N N . VAL A 1 644 ? 111.093 84.996 107.579 1.00 27.59 604 VAL B N 1
ATOM 5409 C CA . VAL A 1 644 ? 109.874 85.081 108.381 1.00 27.59 604 VAL B CA 1
ATOM 5410 C C . VAL A 1 644 ? 109.648 83.779 109.138 1.00 27.59 604 VAL B C 1
ATOM 5411 O O . VAL A 1 644 ? 109.291 83.785 110.323 1.00 27.59 604 VAL B O 1
ATOM 5424 N N . PHE A 1 645 ? 109.836 82.644 108.464 1.00 28.67 605 PHE B N 1
ATOM 5425 C CA . PHE A 1 645 ? 109.676 81.356 109.134 1.00 28.67 605 PHE B CA 1
ATOM 5426 C C . PHE A 1 645 ? 110.695 81.186 110.256 1.00 28.67 605 PHE B C 1
ATOM 5427 O O . PHE A 1 645 ? 110.368 80.661 111.326 1.00 28.67 605 PHE B O 1
ATOM 5444 N N . ALA A 1 646 ? 111.939 81.611 110.025 1.00 28.58 606 ALA B N 1
ATOM 5445 C CA . ALA A 1 646 ? 112.960 81.522 111.063 1.00 28.58 606 ALA B CA 1
ATOM 5446 C C . ALA A 1 646 ? 112.602 82.390 112.261 1.00 28.58 606 ALA B C 1
ATOM 5447 O O . ALA A 1 646 ? 112.830 81.998 113.410 1.00 28.58 606 ALA B O 1
ATOM 5454 N N . LYS A 1 647 ? 112.049 83.580 112.015 1.00 28.63 607 LYS B N 1
ATOM 5455 C CA . LYS A 1 647 ? 111.526 84.383 113.116 1.00 28.63 607 LYS B CA 1
ATOM 5456 C C . LYS A 1 647 ? 110.447 83.621 113.872 1.00 28.63 607 LYS B C 1
ATOM 5457 O O . LYS A 1 647 ? 110.460 83.557 115.107 1.00 28.63 607 LYS B O 1
ATOM 5476 N N . GLU A 1 648 ? 109.498 83.038 113.138 1.00 31.75 608 GLU B N 1
ATOM 5477 C CA . GLU A 1 648 ? 108.344 82.405 113.769 1.00 31.75 608 GLU B CA 1
ATOM 5478 C C . GLU A 1 648 ? 108.764 81.225 114.637 1.00 31.75 608 GLU B C 1
ATOM 5479 O O . GLU A 1 648 ? 108.258 81.048 115.750 1.00 31.75 608 GLU B O 1
ATOM 5491 N N . TYR A 1 649 ? 109.684 80.402 114.140 1.00 33.68 609 TYR B N 1
ATOM 5492 C CA . TYR A 1 649 ? 110.093 79.183 114.825 1.00 33.68 609 TYR B CA 1
ATOM 5493 C C . TYR A 1 649 ? 111.419 79.316 115.560 1.00 33.68 609 TYR B C 1
ATOM 5494 O O . TYR A 1 649 ? 111.827 78.372 116.242 1.00 33.68 609 TYR B O 1
ATOM 5512 N N . ASN A 1 650 ? 112.095 80.455 115.445 1.00 32.81 610 ASN B N 1
ATOM 5513 C CA . ASN A 1 650 ? 113.370 80.689 116.117 1.00 32.81 610 ASN B CA 1
ATOM 5514 C C . ASN A 1 650 ? 114.371 79.581 115.791 1.00 32.81 610 ASN B C 1
ATOM 5515 O O . ASN A 1 650 ? 114.816 78.827 116.657 1.00 32.81 610 ASN B O 1
ATOM 5526 N N . VAL A 1 651 ? 114.716 79.491 114.511 1.00 32.18 611 VAL B N 1
ATOM 5527 C CA . VAL A 1 651 ? 115.711 78.542 114.021 1.00 32.18 611 VAL B CA 1
ATOM 5528 C C . VAL A 1 651 ? 116.756 79.355 113.269 1.00 32.18 611 VAL B C 1
ATOM 5529 O O . VAL A 1 651 ? 116.596 79.639 112.076 1.00 32.18 611 VAL B O 1
ATOM 5542 N N . HIS A 1 652 ? 117.826 79.735 113.965 1.00 30.36 612 HIS B N 1
ATOM 5543 C CA . HIS A 1 652 ? 118.919 80.512 113.396 1.00 30.36 612 HIS B CA 1
ATOM 5544 C C . HIS A 1 652 ? 118.412 81.752 112.653 1.00 30.36 612 HIS B C 1
ATOM 5545 O O . HIS A 1 652 ? 118.783 81.986 111.501 1.00 30.36 612 HIS B O 1
ATOM 5559 N N . PRO A 1 653 ? 117.558 82.563 113.286 1.00 29.10 613 PRO B N 1
ATOM 5560 C CA . PRO A 1 653 ? 117.049 83.755 112.592 1.00 29.10 613 PRO B CA 1
ATOM 5561 C C . PRO A 1 653 ? 118.125 84.775 112.261 1.00 29.10 613 PRO B C 1
ATOM 5562 O O . PRO A 1 653 ? 117.979 85.504 111.273 1.00 29.10 613 PRO B O 1
ATOM 5573 N N . ALA A 1 654 ? 119.194 84.862 113.058 1.00 29.64 614 ALA B N 1
ATOM 5574 C CA . ALA A 1 654 ? 120.215 85.878 112.820 1.00 29.64 614 ALA B CA 1
ATOM 5575 C C . ALA A 1 654 ? 120.952 85.633 111.510 1.00 29.64 614 ALA B C 1
ATOM 5576 O O . ALA A 1 654 ? 121.273 86.581 110.785 1.00 29.64 614 ALA B O 1
ATOM 5583 N N . ILE A 1 655 ? 121.246 84.370 111.198 1.00 29.37 615 ILE B N 1
ATOM 5584 C CA . ILE A 1 655 ? 121.923 84.057 109.943 1.00 29.37 615 ILE B CA 1
ATOM 5585 C C . ILE A 1 655 ? 121.042 84.436 108.761 1.00 29.37 615 ILE B C 1
ATOM 5586 O O . ILE A 1 655 ? 121.519 84.992 107.766 1.00 29.37 615 ILE B O 1
ATOM 5602 N N . LEU A 1 656 ? 119.745 84.141 108.848 1.00 27.81 616 LEU B N 1
ATOM 5603 C CA . LEU A 1 656 ? 118.825 84.516 107.779 1.00 27.81 616 LEU B CA 1
ATOM 5604 C C . LEU A 1 656 ? 118.705 86.032 107.658 1.00 27.81 616 LEU B C 1
ATOM 5605 O O . LEU A 1 656 ? 118.568 86.563 106.550 1.00 27.81 616 LEU B O 1
ATOM 5621 N N . SER A 1 657 ? 118.730 86.740 108.789 1.00 28.03 617 SER B N 1
ATOM 5622 C CA . SER A 1 657 ? 118.684 88.199 108.766 1.00 28.03 617 SER B CA 1
ATOM 5623 C C . SER A 1 657 ? 119.910 88.769 108.065 1.00 28.03 617 SER B C 1
ATOM 5624 O O . SER A 1 657 ? 119.802 89.660 107.209 1.00 28.03 617 SER B O 1
ATOM 5632 N N . THR A 1 658 ? 121.092 88.275 108.435 1.00 29.44 618 THR B N 1
ATOM 5633 C CA . THR A 1 658 ? 122.311 88.687 107.751 1.00 29.44 618 THR B CA 1
ATOM 5634 C C . THR A 1 658 ? 122.205 88.395 106.264 1.00 29.44 618 THR B C 1
ATOM 5635 O O . THR A 1 658 ? 122.468 89.265 105.430 1.00 29.44 618 THR B O 1
ATOM 5646 N N . GLY A 1 659 ? 121.777 87.186 105.914 1.00 27.97 619 GLY B N 1
ATOM 5647 C CA . GLY A 1 659 ? 121.529 86.851 104.531 1.00 27.97 619 GLY B CA 1
ATOM 5648 C C . GLY A 1 659 ? 120.717 87.928 103.849 1.00 27.97 619 GLY B C 1
ATOM 5649 O O . GLY A 1 659 ? 121.251 88.667 103.026 1.00 27.97 619 GLY B O 1
ATOM 5653 N N . VAL A 1 660 ? 119.450 88.082 104.237 1.00 26.83 620 VAL B N 1
ATOM 5654 C CA . VAL A 1 660 ? 118.570 89.012 103.527 1.00 26.83 620 VAL B CA 1
ATOM 5655 C C . VAL A 1 660 ? 119.220 90.390 103.421 1.00 26.83 620 VAL B C 1
ATOM 5656 O O . VAL A 1 660 ? 119.485 90.883 102.320 1.00 26.83 620 VAL B O 1
ATOM 5669 N N . ILE A 1 661 ? 119.552 91.007 104.558 1.00 27.21 621 ILE B N 1
ATOM 5670 C CA . ILE A 1 661 ? 119.934 92.422 1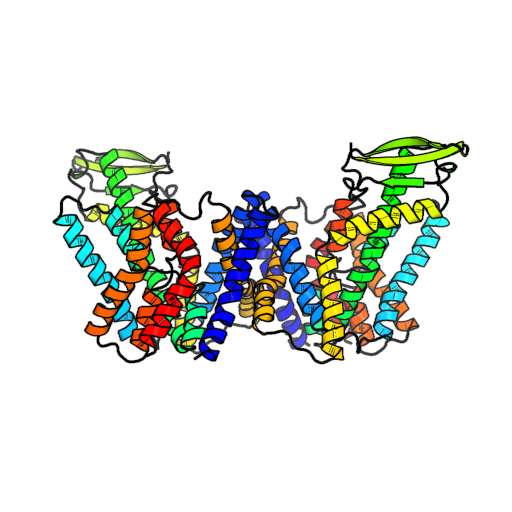04.535 1.00 27.21 621 ILE B CA 1
ATOM 5671 C C . ILE A 1 661 ? 121.313 92.608 103.901 1.00 27.21 621 ILE B C 1
ATOM 5672 O O . ILE A 1 661 ? 121.474 93.351 102.921 1.00 27.21 621 ILE B O 1
ATOM 5688 N N . PHE A 1 662 ? 122.337 91.969 104.472 1.00 28.73 622 PHE B N 1
ATOM 5689 C CA . PHE A 1 662 ? 123.690 92.177 103.978 1.00 28.73 622 PHE B CA 1
ATOM 5690 C C . PHE A 1 662 ? 123.828 91.710 102.533 1.00 28.73 622 PHE B C 1
ATOM 5691 O O . PHE A 1 662 ? 124.506 92.364 101.733 1.00 28.73 622 PHE B O 1
ATOM 5708 N N . GLY A 1 663 ? 123.221 90.572 102.181 1.00 26.41 623 GLY B N 1
ATOM 5709 C CA . GLY A 1 663 ? 123.240 90.130 100.804 1.00 26.41 623 GLY B CA 1
ATOM 5710 C C . GLY A 1 663 ? 122.510 91.067 99.869 1.00 26.41 623 GLY B C 1
ATOM 5711 O O . GLY A 1 663 ? 122.913 91.225 98.721 1.00 26.41 623 GLY B O 1
ATOM 5715 N N . MET A 1 664 ? 121.438 91.711 100.335 1.00 25.83 624 MET B N 1
ATOM 5716 C CA . MET A 1 664 ? 120.816 92.740 99.513 1.00 25.83 624 MET B CA 1
ATOM 5717 C C . MET A 1 664 ? 121.791 93.880 99.264 1.00 25.83 624 MET B C 1
ATOM 5718 O O . MET A 1 664 ? 121.854 94.427 98.158 1.00 25.83 624 MET B O 1
ATOM 5732 N N . LEU A 1 665 ? 122.564 94.248 100.286 1.00 26.79 625 LEU B N 1
ATOM 5733 C CA . LEU A 1 665 ? 123.539 95.321 100.110 1.00 26.79 625 LEU B CA 1
ATOM 5734 C C . LEU A 1 665 ? 124.652 94.927 99.141 1.00 26.79 625 LEU B C 1
ATOM 5735 O O . LEU A 1 665 ? 125.068 95.742 98.309 1.00 26.79 625 LEU B O 1
ATOM 5751 N N . ILE A 1 666 ? 125.149 93.692 99.227 1.00 27.21 626 ILE B N 1
ATOM 5752 C CA . ILE A 1 666 ? 126.353 93.297 98.494 1.00 27.21 626 ILE B CA 1
ATOM 5753 C C . ILE A 1 666 ? 126.043 92.446 97.263 1.00 27.21 626 ILE B C 1
ATOM 5754 O O . ILE A 1 666 ? 126.967 91.922 96.636 1.00 27.21 626 ILE B O 1
ATOM 5770 N N . ALA A 1 667 ? 124.768 92.289 96.902 1.00 26.68 627 ALA B N 1
ATOM 5771 C CA . ALA A 1 667 ? 124.429 91.470 95.746 1.00 26.68 627 ALA B CA 1
ATOM 5772 C C . ALA A 1 667 ? 124.699 92.184 94.435 1.00 26.68 627 ALA B C 1
ATOM 5773 O O . ALA A 1 667 ? 124.980 91.528 93.427 1.00 26.68 627 ALA B O 1
ATOM 5780 N N . LEU A 1 668 ? 124.614 93.510 94.418 1.00 27.40 628 LEU B N 1
ATOM 5781 C CA . LEU A 1 668 ? 124.912 94.235 93.187 1.00 27.40 628 LEU B CA 1
ATOM 5782 C C . LEU A 1 668 ? 126.336 93.976 92.717 1.00 27.40 628 LEU B C 1
ATOM 5783 O O . LEU A 1 668 ? 126.515 93.569 91.556 1.00 27.40 628 LEU B O 1
ATOM 5799 N N . PRO A 1 669 ? 127.373 94.141 93.544 1.00 27.35 629 PRO B N 1
ATOM 5800 C CA . PRO A 1 669 ? 128.724 93.785 93.073 1.00 27.35 629 PRO B CA 1
ATOM 5801 C C . PRO A 1 669 ? 128.892 92.301 92.786 1.00 27.35 629 PRO B C 1
ATOM 5802 O O . PRO A 1 669 ? 129.460 91.939 91.751 1.00 27.35 629 PRO B O 1
ATOM 5813 N N . ILE A 1 670 ? 128.413 91.426 93.673 1.00 27.22 630 ILE B N 1
ATOM 5814 C CA . ILE A 1 670 ? 128.593 89.989 93.472 1.00 27.22 630 ILE B CA 1
ATOM 5815 C C . ILE A 1 670 ? 127.844 89.527 92.228 1.00 27.22 630 ILE B C 1
ATOM 5816 O O . ILE A 1 670 ? 128.368 88.761 91.407 1.00 27.22 630 ILE B O 1
ATOM 5832 N N . THR A 1 671 ? 126.601 89.982 92.072 1.00 26.83 631 THR B N 1
ATOM 5833 C CA . THR A 1 671 ? 125.812 89.561 90.922 1.00 26.83 631 THR B CA 1
ATOM 5834 C C . THR A 1 671 ? 126.371 90.146 89.632 1.00 26.83 631 THR B C 1
ATOM 5835 O O . THR A 1 671 ? 126.331 89.494 88.584 1.00 26.83 631 THR B O 1
ATOM 5846 N N . LEU A 1 672 ? 126.913 91.367 89.686 1.00 28.01 632 LEU B N 1
ATOM 5847 C CA . LEU A 1 672 ? 127.554 91.932 88.503 1.00 28.01 632 LEU B CA 1
ATOM 5848 C C . LEU A 1 672 ? 128.829 91.174 88.151 1.00 28.01 632 LEU B C 1
ATOM 5849 O O . LEU A 1 672 ? 129.155 91.012 86.971 1.00 28.01 632 LEU B O 1
ATOM 5865 N N . VAL A 1 673 ? 129.563 90.704 89.160 1.00 28.10 633 VAL B N 1
ATOM 5866 C CA . VAL A 1 673 ? 130.754 89.901 88.897 1.00 28.10 633 VAL B CA 1
ATOM 5867 C C . VAL A 1 673 ? 130.367 88.586 88.234 1.00 28.10 633 VAL B C 1
ATOM 5868 O O . VAL A 1 673 ? 131.015 88.139 87.280 1.00 28.10 633 VAL B O 1
ATOM 5881 N N . TYR A 1 674 ? 129.307 87.942 88.729 1.00 27.15 634 TYR B N 1
ATOM 5882 C CA . TYR A 1 674 ? 128.818 86.734 88.068 1.00 27.15 634 TYR B CA 1
ATOM 5883 C C . TYR A 1 674 ? 128.398 87.031 86.634 1.00 27.15 634 TYR B C 1
ATOM 5884 O O . TYR A 1 674 ? 128.729 86.278 85.712 1.00 27.15 634 TYR B O 1
ATOM 5902 N N . TYR A 1 675 ? 127.673 88.133 86.432 1.00 28.50 635 TYR B N 1
ATOM 5903 C CA . TYR A 1 675 ? 127.267 88.544 85.093 1.00 28.50 635 TYR B CA 1
ATOM 5904 C C . TYR A 1 675 ? 128.470 88.680 84.167 1.00 28.50 635 TYR B C 1
ATOM 5905 O O . TYR A 1 675 ? 128.465 88.156 83.048 1.00 28.50 635 TYR B O 1
ATOM 5923 N N . ILE A 1 676 ? 129.518 89.366 84.626 1.00 29.48 636 ILE B N 1
ATOM 5924 C CA . ILE A 1 676 ? 130.676 89.622 83.775 1.00 29.48 636 ILE B CA 1
ATOM 5925 C C . ILE A 1 676 ? 131.423 88.326 83.480 1.00 29.48 636 ILE B C 1
ATOM 5926 O O . ILE A 1 676 ? 131.751 88.032 82.325 1.00 29.48 636 ILE B O 1
ATOM 5942 N N . LEU A 1 677 ? 131.704 87.531 84.515 1.00 29.53 637 LEU B N 1
ATOM 5943 C CA . LEU A 1 677 ? 132.465 86.303 84.305 1.00 29.53 637 LEU B CA 1
ATOM 5944 C C . LEU A 1 677 ? 131.718 85.329 83.403 1.00 29.53 637 LEU B C 1
ATOM 5945 O O . LEU A 1 677 ? 132.325 84.693 82.534 1.00 29.53 637 LEU B O 1
ATOM 5961 N N . LEU A 1 678 ? 130.402 85.192 83.587 1.00 27.65 638 LEU B N 1
ATOM 5962 C CA . LEU A 1 678 ? 129.631 84.325 82.705 1.00 27.65 638 LEU B CA 1
ATOM 5963 C C . LEU A 1 678 ? 129.479 84.912 81.309 1.00 27.65 638 LEU B C 1
ATOM 5964 O O . LEU A 1 678 ? 129.286 84.155 80.353 1.00 27.65 638 LEU B O 1
ATOM 5980 N N . GLY A 1 679 ? 129.568 86.234 81.165 1.00 31.55 639 GLY B N 1
ATOM 5981 C CA . GLY A 1 679 ? 129.351 86.861 79.876 1.00 31.55 639 GLY B CA 1
ATOM 5982 C C . GLY A 1 679 ? 130.491 86.738 78.890 1.00 31.55 639 GLY B C 1
ATOM 5983 O O . GLY A 1 679 ? 130.280 86.972 77.697 1.00 31.55 639 GLY B O 1
ATOM 5987 N N . LEU A 1 680 ? 131.686 86.381 79.348 1.00 35.13 640 LEU B N 1
ATOM 5988 C CA . LEU A 1 680 ? 132.825 86.230 78.451 1.00 35.13 640 LEU B CA 1
ATOM 5989 C C . LEU A 1 680 ? 132.607 85.052 77.508 1.00 35.13 640 LEU B C 1
ATOM 5990 O O . LEU A 1 680 ? 133.231 84.961 76.451 1.00 35.13 640 LEU B O 1
ATOM 6007 N N . SER B 1 43 ? 73.611 108.742 78.359 1.00 44.00 3 SER A N 1
ATOM 6008 C CA . SER B 1 43 ? 74.160 107.506 77.816 1.00 44.00 3 SER A CA 1
ATOM 6009 C C . SER B 1 43 ? 74.600 106.575 78.939 1.00 44.00 3 SER A C 1
ATOM 6010 O O . SER B 1 43 ? 74.862 107.017 80.056 1.00 44.00 3 SER A O 1
ATOM 6017 N N . TRP B 1 44 ? 74.680 105.278 78.634 1.00 42.87 4 TRP A N 1
ATOM 6018 C CA . TRP B 1 44 ? 75.088 104.302 79.636 1.00 42.87 4 TRP A CA 1
ATOM 6019 C C . TRP B 1 44 ? 76.574 103.977 79.544 1.00 42.87 4 TRP A C 1
ATOM 6020 O O . TRP B 1 44 ? 77.187 103.613 80.554 1.00 42.87 4 TRP A O 1
ATOM 6041 N N . HIS B 1 45 ? 77.169 104.105 78.356 1.00 41.04 5 HIS A N 1
ATOM 6042 C CA . HIS B 1 45 ? 78.609 103.907 78.228 1.00 41.04 5 HIS A CA 1
ATOM 6043 C C . HIS B 1 45 ? 79.383 104.951 79.024 1.00 41.04 5 HIS A C 1
ATOM 6044 O O . HIS B 1 45 ? 80.390 104.632 79.665 1.00 41.04 5 HIS A O 1
ATOM 6058 N N . ASP B 1 46 ? 78.936 106.208 78.987 1.00 37.54 6 ASP A N 1
ATOM 6059 C CA . ASP B 1 46 ? 79.604 107.252 79.759 1.00 37.54 6 ASP A CA 1
ATOM 6060 C C . ASP B 1 46 ? 79.513 106.972 81.253 1.00 37.54 6 ASP A C 1
ATOM 6061 O O . ASP B 1 46 ? 80.496 107.138 81.988 1.00 37.54 6 ASP A O 1
ATOM 6070 N N . LEU B 1 47 ? 78.337 106.553 81.723 1.00 35.45 7 LEU A N 1
ATOM 6071 C CA . LEU B 1 47 ? 78.191 106.216 83.133 1.00 35.45 7 LEU A CA 1
ATOM 6072 C C . LEU B 1 47 ? 79.086 105.043 83.506 1.00 35.45 7 LEU A C 1
ATOM 6073 O O . LEU B 1 47 ? 79.705 105.041 84.577 1.00 35.45 7 LEU A O 1
ATOM 6089 N N . TYR B 1 48 ? 79.175 104.038 82.631 1.00 33.36 8 TYR A N 1
ATOM 6090 C CA . TYR B 1 48 ? 80.047 102.903 82.910 1.00 33.36 8 TYR A CA 1
ATOM 6091 C C . TYR B 1 48 ? 81.508 103.329 82.964 1.00 33.36 8 TYR A C 1
ATOM 6092 O O . TYR B 1 48 ? 82.271 102.833 83.796 1.00 33.36 8 TYR A O 1
ATOM 6110 N N . THR B 1 49 ? 81.922 104.234 82.076 1.00 31.52 9 THR A N 1
ATOM 6111 C CA . THR B 1 49 ? 83.304 104.710 82.096 1.00 31.52 9 THR A CA 1
ATOM 6112 C C . THR B 1 49 ? 83.607 105.483 83.376 1.00 31.52 9 THR A C 1
ATOM 6113 O O . THR B 1 49 ? 84.664 105.295 83.994 1.00 31.52 9 THR A O 1
ATOM 6124 N N . VAL B 1 50 ? 82.688 106.357 83.793 1.00 28.30 10 VAL A N 1
ATOM 6125 C CA . VAL B 1 50 ? 82.886 107.088 85.041 1.00 28.30 10 VAL A CA 1
ATOM 6126 C C . VAL B 1 50 ? 82.967 106.116 86.212 1.00 28.30 10 VAL A C 1
ATOM 6127 O O . VAL B 1 50 ? 83.814 106.261 87.103 1.00 28.30 10 VAL A O 1
ATOM 6140 N N . LEU B 1 51 ? 82.088 105.111 86.230 1.00 28.02 11 LEU A N 1
ATOM 6141 C CA . LEU B 1 51 ? 82.119 104.125 87.303 1.00 28.02 11 LEU A CA 1
ATOM 6142 C C . LEU B 1 51 ? 83.417 103.330 87.283 1.00 28.02 11 LEU A C 1
ATOM 6143 O O . LEU B 1 51 ? 83.988 103.043 88.335 1.00 28.02 11 LEU A O 1
ATOM 6159 N N . THR B 1 52 ? 83.906 102.970 86.098 1.00 27.38 12 THR A N 1
ATOM 6160 C CA . THR B 1 52 ? 85.176 102.259 86.016 1.00 27.38 12 THR A CA 1
ATOM 6161 C C . THR B 1 52 ? 86.301 103.101 86.597 1.00 27.38 12 THR A C 1
ATOM 6162 O O . THR B 1 52 ? 87.162 102.590 87.323 1.00 27.38 12 THR A O 1
ATOM 6173 N N . ALA B 1 53 ? 86.307 104.399 86.291 1.00 25.64 13 ALA A N 1
ATOM 6174 C CA . ALA B 1 53 ? 87.354 105.275 86.808 1.00 25.64 13 ALA A CA 1
ATOM 6175 C C . ALA B 1 53 ? 87.255 105.443 88.321 1.00 25.64 13 ALA A C 1
ATOM 6176 O O . ALA B 1 53 ? 88.280 105.524 89.007 1.00 25.64 13 ALA A O 1
ATOM 6183 N N . VAL B 1 54 ? 86.038 105.499 88.862 1.00 24.97 14 VAL A N 1
ATOM 6184 C CA . VAL B 1 54 ? 85.838 105.948 90.237 1.00 24.97 14 VAL A CA 1
ATOM 6185 C C . VAL B 1 54 ? 85.746 104.791 91.229 1.00 24.97 14 VAL A C 1
ATOM 6186 O O . VAL B 1 54 ? 86.116 104.938 92.398 1.00 24.97 14 VAL A O 1
ATOM 6199 N N . ILE B 1 55 ? 85.245 103.636 90.780 1.00 24.80 15 ILE A N 1
ATOM 6200 C CA . ILE B 1 55 ? 84.973 102.537 91.708 1.00 24.80 15 ILE A CA 1
ATOM 6201 C C . ILE B 1 55 ? 86.229 102.013 92.386 1.00 24.80 15 ILE A C 1
ATOM 6202 O O . ILE B 1 55 ? 86.191 101.793 93.601 1.00 24.80 15 ILE A O 1
ATOM 6218 N N . PRO B 1 56 ? 87.349 101.766 91.698 1.00 22.89 16 PRO A N 1
ATOM 6219 C CA . PRO B 1 56 ? 88.514 101.219 92.416 1.00 22.89 16 PRO A CA 1
ATOM 6220 C C . PRO B 1 56 ? 89.008 102.090 93.562 1.00 22.89 16 PRO A C 1
ATOM 6221 O O . PRO B 1 56 ? 89.510 101.554 94.561 1.00 22.89 16 PRO A O 1
ATOM 6232 N N . LEU B 1 57 ? 88.874 103.413 93.464 1.00 21.62 17 LEU A N 1
ATOM 6233 C CA . LEU B 1 57 ? 89.200 104.263 94.605 1.00 21.62 17 LEU A CA 1
ATOM 6234 C C . LEU B 1 57 ? 88.324 103.920 95.803 1.00 21.62 17 LEU A C 1
ATOM 6235 O O . LEU B 1 57 ? 88.814 103.795 96.935 1.00 21.62 17 LEU A O 1
ATOM 6251 N N . TYR B 1 58 ? 87.021 103.741 95.570 1.00 23.73 18 TYR A N 1
ATOM 6252 C CA . TYR B 1 58 ? 86.122 103.345 96.647 1.00 23.73 18 TYR A CA 1
ATOM 6253 C C . TYR B 1 58 ? 86.411 101.930 97.125 1.00 23.73 18 TYR A C 1
ATOM 6254 O O . TYR B 1 58 ? 86.216 101.628 98.303 1.00 23.73 18 TYR A O 1
ATOM 6272 N N . VAL B 1 59 ? 86.876 101.054 96.235 1.00 21.59 19 VAL A N 1
ATOM 6273 C CA . VAL B 1 59 ? 87.231 99.697 96.638 1.00 21.59 19 VAL A CA 1
ATOM 6274 C C . VAL B 1 59 ? 88.399 99.731 97.614 1.00 21.59 19 VAL A C 1
ATOM 6275 O O . VAL B 1 59 ? 88.393 99.043 98.638 1.00 21.59 19 VAL A O 1
ATOM 6288 N N . ALA B 1 60 ? 89.419 100.535 97.311 1.00 20.56 20 ALA A N 1
ATOM 6289 C CA . ALA B 1 60 ? 90.536 100.692 98.240 1.00 20.56 20 ALA A CA 1
ATOM 6290 C C . ALA B 1 60 ? 90.074 101.309 99.556 1.00 20.56 20 ALA A C 1
ATOM 6291 O O . ALA B 1 60 ? 90.479 100.867 100.643 1.00 20.56 20 ALA A O 1
ATOM 6298 N N . MET B 1 61 ? 89.213 102.326 99.475 1.00 21.24 21 MET A N 1
ATOM 6299 C CA . MET B 1 61 ? 88.698 102.964 100.682 1.00 21.24 21 MET A CA 1
ATOM 6300 C C . MET B 1 61 ? 87.959 101.960 101.561 1.00 21.24 21 MET A C 1
ATOM 6301 O O . MET B 1 61 ? 88.151 101.921 102.782 1.00 21.24 21 MET A O 1
ATOM 6315 N N . ILE B 1 62 ? 87.130 101.111 100.950 1.00 21.43 22 ILE A N 1
ATOM 6316 C CA . ILE B 1 62 ? 86.333 100.167 101.725 1.00 21.43 22 ILE A CA 1
ATOM 6317 C C . ILE B 1 62 ? 87.175 98.987 102.192 1.00 21.43 22 ILE A C 1
ATOM 6318 O O . ILE B 1 62 ? 86.880 98.394 103.231 1.00 21.43 22 ILE A O 1
ATOM 6334 N N . LEU B 1 63 ? 88.231 98.626 101.461 1.00 20.80 23 LEU A N 1
ATOM 6335 C CA . LEU B 1 63 ? 89.172 97.640 101.986 1.00 20.80 23 LEU A CA 1
ATOM 6336 C C . LEU B 1 63 ? 89.829 98.147 103.260 1.00 20.80 23 LEU A C 1
ATOM 6337 O O . LEU B 1 63 ? 89.932 97.416 104.249 1.00 20.80 23 LEU A O 1
ATOM 6353 N N . ALA B 1 64 ? 90.276 99.405 103.260 1.00 20.06 24 ALA A N 1
ATOM 6354 C CA . ALA B 1 64 ? 90.846 99.967 104.483 1.00 20.06 24 ALA A CA 1
ATOM 6355 C C . ALA B 1 64 ? 89.807 100.018 105.600 1.00 20.06 24 ALA A C 1
ATOM 6356 O O . ALA B 1 64 ? 90.096 99.667 106.757 1.00 20.06 24 ALA A O 1
ATOM 6363 N N . TYR B 1 65 ? 88.585 100.434 105.264 1.00 21.52 25 TYR A N 1
ATOM 6364 C CA . TYR B 1 65 ? 87.523 100.523 106.260 1.00 21.52 25 TYR A CA 1
ATOM 6365 C C . TYR B 1 65 ? 87.229 99.159 106.875 1.00 21.52 25 TYR A C 1
ATOM 6366 O O . TYR B 1 65 ? 87.093 99.033 108.095 1.00 21.52 25 TYR A O 1
ATOM 6384 N N . GLY B 1 66 ? 87.119 98.125 106.039 1.00 21.43 26 GLY A N 1
ATOM 6385 C CA . GLY B 1 66 ? 86.853 96.791 106.549 1.00 21.43 26 GLY A CA 1
ATOM 6386 C C . GLY B 1 66 ? 88.016 96.220 107.335 1.00 21.43 26 GLY A C 1
ATOM 6387 O O . GLY B 1 66 ? 87.817 95.522 108.332 1.00 21.43 26 GLY A O 1
ATOM 6391 N N . SER B 1 67 ? 89.246 96.502 106.898 1.00 21.24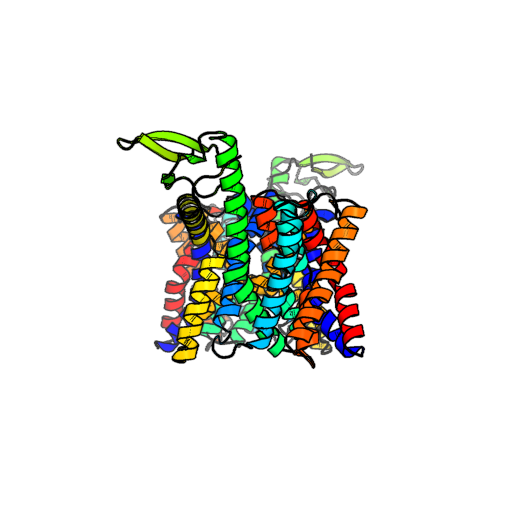 27 SER A N 1
ATOM 6392 C CA . SER B 1 67 ? 90.414 96.036 107.633 1.00 21.24 27 SER A CA 1
ATOM 6393 C C . SER B 1 67 ? 90.427 96.598 109.043 1.00 21.24 27 SER A C 1
ATOM 6394 O O . SER B 1 67 ? 90.761 95.888 109.998 1.00 21.24 27 SER A O 1
ATOM 6402 N N . VAL B 1 68 ? 90.075 97.874 109.198 1.00 21.82 28 VAL A N 1
ATOM 6403 C CA . VAL B 1 68 ? 90.088 98.447 110.541 1.00 21.82 28 VAL A CA 1
ATOM 6404 C C . VAL B 1 68 ? 88.836 98.068 111.331 1.00 21.82 28 VAL A C 1
ATOM 6405 O O . VAL B 1 68 ? 88.900 97.910 112.555 1.00 21.82 28 VAL A O 1
ATOM 6418 N N . ARG B 1 69 ? 87.695 97.905 110.665 1.00 23.34 29 ARG A N 1
ATOM 6419 C CA . ARG B 1 69 ? 86.400 97.845 111.334 1.00 23.34 29 ARG A CA 1
ATOM 6420 C C . ARG B 1 69 ? 85.816 96.439 111.410 1.00 23.34 29 ARG A C 1
ATOM 6421 O O . ARG B 1 69 ? 85.304 96.048 112.462 1.00 23.34 29 ARG A O 1
ATOM 6442 N N . TRP B 1 70 ? 85.873 95.670 110.323 1.00 22.03 30 TRP A N 1
ATOM 6443 C CA . TRP B 1 70 ? 85.243 94.354 110.292 1.00 22.03 30 TRP A CA 1
ATOM 6444 C C . TRP B 1 70 ? 86.208 93.235 110.674 1.00 22.03 30 TRP A C 1
ATOM 6445 O O . TRP B 1 70 ? 85.890 92.415 111.539 1.00 22.03 30 TRP A O 1
ATOM 6466 N N . TRP B 1 71 ? 87.386 93.186 110.051 1.00 22.32 31 TRP A N 1
ATOM 6467 C CA . TRP B 1 71 ? 88.338 92.112 110.307 1.00 22.32 31 TRP A CA 1
ATOM 6468 C C . TRP B 1 71 ? 89.443 92.503 111.281 1.00 22.32 31 TRP A C 1
ATOM 6469 O O . TRP B 1 71 ? 90.169 91.622 111.752 1.00 22.32 31 TRP A O 1
ATOM 6490 N N . LYS B 1 72 ? 89.589 93.788 111.592 1.00 22.96 32 LYS A N 1
ATOM 6491 C CA . LYS B 1 72 ? 90.519 94.255 112.617 1.00 22.96 32 LYS A CA 1
ATOM 6492 C C . LYS B 1 72 ? 91.946 93.790 112.323 1.00 22.96 32 LYS A C 1
ATOM 6493 O O . LYS B 1 72 ? 92.544 93.008 113.062 1.00 22.96 32 LYS A O 1
ATOM 6512 N N . ILE B 1 73 ? 92.490 94.299 111.220 1.00 20.47 33 ILE A N 1
ATOM 6513 C CA . ILE B 1 73 ? 93.843 93.934 110.814 1.00 20.47 33 ILE A CA 1
ATOM 6514 C C . ILE B 1 73 ? 94.886 94.923 111.331 1.00 20.47 33 ILE A C 1
ATOM 6515 O O . ILE B 1 73 ? 96.030 94.533 111.583 1.00 20.47 33 ILE A O 1
ATOM 6531 N N . PHE B 1 74 ? 94.521 96.192 111.497 1.00 20.89 34 PHE A N 1
ATOM 6532 C CA . PHE B 1 74 ? 95.456 97.243 111.873 1.00 20.89 34 PHE A CA 1
ATOM 6533 C C . PHE B 1 74 ? 95.044 97.865 113.199 1.00 20.89 34 PHE A C 1
ATOM 6534 O O . PHE B 1 74 ? 93.852 97.984 113.498 1.00 20.89 34 PHE A O 1
ATOM 6551 N N . SER B 1 75 ? 96.041 98.252 113.992 1.00 24.01 35 SER A N 1
ATOM 6552 C CA . SER B 1 75 ? 95.839 99.011 115.214 1.00 24.01 35 SER A CA 1
ATOM 6553 C C . SER B 1 75 ? 95.829 100.503 114.916 1.00 24.01 35 SER A C 1
ATOM 6554 O O . SER B 1 75 ? 96.236 100.935 113.834 1.00 24.01 35 SER A O 1
ATOM 6562 N N . PRO B 1 76 ? 95.354 101.325 115.856 1.00 26.12 36 PRO A N 1
ATOM 6563 C CA . PRO B 1 76 ? 95.416 102.780 115.635 1.00 26.12 36 PRO A CA 1
ATOM 6564 C C . PRO B 1 76 ? 96.822 103.295 115.372 1.00 26.12 36 PRO A C 1
ATOM 6565 O O . PRO B 1 76 ? 96.995 104.203 114.551 1.00 26.12 36 PRO A O 1
ATOM 6576 N N . ASP B 1 77 ? 97.837 102.745 116.045 1.00 25.54 37 ASP A N 1
ATOM 6577 C CA . ASP B 1 77 ? 99.206 103.202 115.821 1.00 25.54 37 ASP A CA 1
ATOM 6578 C C . ASP B 1 77 ? 99.705 102.811 114.435 1.00 25.54 37 ASP A C 1
ATOM 6579 O O . ASP B 1 77 ? 100.376 103.602 113.761 1.00 25.54 37 ASP A O 1
ATOM 6588 N N . GLN B 1 78 ? 99.397 101.592 113.993 1.00 22.31 38 GLN A N 1
ATOM 6589 C CA . GLN B 1 78 ? 99.763 101.187 112.640 1.00 22.31 38 GLN A CA 1
ATOM 6590 C C . GLN B 1 78 ? 99.018 102.019 111.604 1.00 22.31 38 GLN A C 1
ATOM 6591 O O . GLN B 1 78 ? 99.573 102.362 110.549 1.00 22.31 38 GLN A O 1
ATOM 6605 N N . CYS B 1 79 ? 97.760 102.356 111.891 1.00 21.97 39 CYS A N 1
ATOM 6606 C CA . CYS B 1 79 ? 97.014 103.254 111.019 1.00 21.97 39 CYS A CA 1
ATOM 6607 C C . CYS B 1 79 ? 97.697 104.611 110.929 1.00 21.97 39 CYS A C 1
ATOM 6608 O O . CYS B 1 79 ? 97.823 105.182 109.840 1.00 21.97 39 CYS A O 1
ATOM 6616 N N . SER B 1 80 ? 98.146 105.140 112.069 1.00 21.05 40 SER A N 1
ATOM 6617 C CA . SER B 1 80 ? 98.847 106.418 112.070 1.00 21.05 40 SER A CA 1
ATOM 6618 C C . SER B 1 80 ? 100.143 106.331 111.279 1.00 21.05 40 SER A C 1
ATOM 6619 O O . SER B 1 80 ? 100.517 107.279 110.584 1.00 21.05 40 SER A O 1
ATOM 6627 N N . GLY B 1 81 ? 100.848 105.206 111.383 1.00 19.38 41 GLY A N 1
ATOM 6628 C CA . GLY B 1 81 ? 102.063 105.037 110.601 1.00 19.38 41 GLY A CA 1
ATOM 6629 C C . GLY B 1 81 ? 101.798 105.056 109.108 1.00 19.38 41 GLY A C 1
ATOM 6630 O O . GLY B 1 81 ? 102.495 105.732 108.346 1.00 19.38 41 GLY A O 1
ATOM 6634 N N . ILE B 1 82 ? 100.775 104.321 108.671 1.00 19.72 42 ILE A N 1
ATOM 6635 C CA . ILE B 1 82 ? 100.427 104.316 107.251 1.00 19.72 42 ILE A CA 1
ATOM 6636 C C . ILE B 1 82 ? 100.018 105.714 106.799 1.00 19.72 42 ILE A C 1
ATOM 6637 O O . ILE B 1 82 ? 100.416 106.180 105.722 1.00 19.72 42 ILE A O 1
ATOM 6653 N N . ASN B 1 83 ? 99.220 106.408 107.615 1.00 19.90 43 ASN A N 1
ATOM 6654 C CA . ASN B 1 83 ? 98.744 107.737 107.243 1.00 19.90 43 ASN A CA 1
ATOM 6655 C C . ASN B 1 83 ? 99.892 108.736 107.165 1.00 19.90 43 ASN A C 1
ATOM 6656 O O . ASN B 1 83 ? 99.935 109.577 106.257 1.00 19.90 43 ASN A O 1
ATOM 6667 N N . ARG B 1 84 ? 100.830 108.667 108.113 1.00 19.95 44 ARG A N 1
ATOM 6668 C CA . ARG B 1 84 ? 101.981 109.559 108.072 1.00 19.95 44 ARG A CA 1
ATOM 6669 C C . ARG B 1 84 ? 102.864 109.262 106.872 1.00 19.95 44 ARG A C 1
ATOM 6670 O O . ARG B 1 84 ? 103.385 110.187 106.242 1.00 19.95 44 ARG A O 1
ATOM 6691 N N . PHE B 1 85 ? 103.055 107.984 106.537 1.00 18.94 45 PHE A N 1
ATOM 6692 C CA . PHE B 1 85 ? 103.795 107.676 105.320 1.00 18.94 45 PHE A CA 1
ATOM 6693 C C . PHE B 1 85 ? 103.112 108.305 104.118 1.00 18.94 45 PHE A C 1
ATOM 6694 O O . PHE B 1 85 ? 103.765 108.929 103.273 1.00 18.94 45 PHE A O 1
ATOM 6711 N N . VAL B 1 86 ? 101.787 108.163 104.032 1.00 18.71 46 VAL A N 1
ATOM 6712 C CA . VAL B 1 86 ? 101.063 108.722 102.895 1.00 18.71 46 VAL A CA 1
ATOM 6713 C C . VAL B 1 86 ? 101.311 110.221 102.808 1.00 18.71 46 VAL A C 1
ATOM 6714 O O . VAL B 1 86 ? 101.807 110.722 101.794 1.00 18.71 46 VAL A O 1
ATOM 6727 N N . ALA B 1 87 ? 101.082 110.933 103.913 1.00 19.49 47 ALA A N 1
ATOM 6728 C CA . ALA B 1 87 ? 101.195 112.388 103.899 1.00 19.49 47 ALA A CA 1
ATOM 6729 C C . ALA B 1 87 ? 102.615 112.842 103.578 1.00 19.49 47 ALA A C 1
ATOM 6730 O O . ALA B 1 87 ? 102.810 113.783 102.800 1.00 19.49 47 ALA A O 1
ATOM 6737 N N . ILE B 1 88 ? 103.622 112.195 104.172 1.00 18.84 48 ILE A N 1
ATOM 6738 C CA . ILE B 1 88 ? 104.996 112.665 104.021 1.00 18.84 48 ILE A CA 1
ATOM 6739 C C . ILE B 1 88 ? 105.535 112.354 102.630 1.00 18.84 48 ILE A C 1
ATOM 6740 O O . ILE B 1 88 ? 106.230 113.181 102.028 1.00 18.84 48 ILE A O 1
ATOM 6756 N N . PHE B 1 89 ? 105.248 111.165 102.097 1.00 20.46 49 PHE A N 1
ATOM 6757 C CA . PHE B 1 89 ? 105.905 110.688 100.887 1.00 20.46 49 PHE A CA 1
ATOM 6758 C C . PHE B 1 89 ? 104.982 110.602 99.682 1.00 20.46 49 PHE A C 1
ATOM 6759 O O . PHE B 1 89 ? 105.322 111.108 98.610 1.00 20.46 49 PHE A O 1
ATOM 6776 N N . ALA B 1 90 ? 103.818 109.964 99.823 1.00 18.83 50 ALA A N 1
ATOM 6777 C CA . ALA B 1 90 ? 103.078 109.527 98.646 1.00 18.83 50 ALA A CA 1
ATOM 6778 C C . ALA B 1 90 ? 102.358 110.692 97.980 1.00 18.83 50 ALA A C 1
ATOM 6779 O O . ALA B 1 90 ? 102.470 110.890 96.766 1.00 18.83 50 ALA A O 1
ATOM 6786 N N . VAL B 1 91 ? 101.603 111.469 98.758 1.00 20.71 51 VAL A N 1
ATOM 6787 C CA . VAL B 1 91 ? 100.898 112.618 98.189 1.00 20.71 51 VAL A CA 1
ATOM 6788 C C . VAL B 1 91 ? 101.869 113.676 97.680 1.00 20.71 51 VAL A C 1
ATOM 6789 O O . VAL B 1 91 ? 101.665 114.182 96.565 1.00 20.71 51 VAL A O 1
ATOM 6802 N N . PRO B 1 92 ? 102.904 114.076 98.426 1.00 19.54 52 PRO A N 1
ATOM 6803 C CA . PRO B 1 92 ? 103.856 115.055 97.870 1.00 19.54 52 PRO A CA 1
ATOM 6804 C C . PRO B 1 92 ? 104.535 114.593 96.592 1.00 19.54 52 PRO A C 1
ATOM 6805 O O . PRO B 1 92 ? 104.734 115.400 95.676 1.00 19.54 52 PRO A O 1
ATOM 6816 N N . LEU B 1 93 ? 104.892 113.312 96.494 1.00 19.48 53 LEU A N 1
ATOM 6817 C CA . LEU B 1 93 ? 105.524 112.827 95.273 1.00 19.48 53 LEU A CA 1
ATOM 6818 C C . LEU B 1 93 ? 104.525 112.776 94.125 1.00 19.48 53 LEU A C 1
ATOM 6819 O O . LEU B 1 93 ? 104.884 113.032 92.972 1.00 19.48 53 LEU A O 1
ATOM 6835 N N . LEU B 1 94 ? 103.263 112.465 94.422 1.00 20.11 54 LEU A N 1
ATOM 6836 C CA . LEU B 1 94 ? 102.220 112.552 93.405 1.00 20.11 54 LEU A CA 1
ATOM 6837 C C . LEU B 1 94 ? 102.061 113.986 92.910 1.00 20.11 54 LEU A C 1
ATOM 6838 O O . LEU B 1 94 ? 101.896 114.226 91.707 1.00 20.11 54 LEU A O 1
ATOM 6854 N N . SER B 1 95 ? 102.105 114.952 93.829 1.00 20.41 55 SER A N 1
ATOM 6855 C CA . SER B 1 95 ? 102.025 116.356 93.446 1.00 20.41 55 SER A CA 1
ATOM 6856 C C . SER B 1 95 ? 103.205 116.755 92.572 1.00 20.41 55 SER A C 1
ATOM 6857 O O . SER B 1 95 ? 103.034 117.463 91.575 1.00 20.41 55 SER A O 1
ATOM 6865 N N . PHE B 1 96 ? 104.413 116.324 92.938 1.00 21.29 56 PHE A N 1
ATOM 6866 C CA . PHE B 1 96 ? 105.578 116.617 92.109 1.00 21.29 56 PHE A CA 1
ATOM 6867 C C . PHE B 1 96 ? 105.437 115.990 90.728 1.00 21.29 56 PHE A C 1
ATOM 6868 O O . PHE B 1 96 ? 105.793 116.605 89.718 1.00 21.29 56 PHE A O 1
ATOM 6885 N N . HIS B 1 97 ? 104.921 114.762 90.668 1.00 20.08 57 HIS A N 1
ATOM 6886 C CA . HIS B 1 97 ? 104.724 114.097 89.386 1.00 20.08 57 HIS A CA 1
ATOM 6887 C C . HIS B 1 97 ? 103.743 114.863 88.509 1.00 20.08 57 HIS A C 1
ATOM 6888 O O . HIS B 1 97 ? 103.968 115.019 87.303 1.00 20.08 57 HIS A O 1
ATOM 6902 N N . PHE B 1 98 ? 102.642 115.339 89.092 1.00 20.98 58 PHE A N 1
ATOM 6903 C CA . PHE B 1 98 ? 101.632 116.031 88.295 1.00 20.98 58 PHE A CA 1
ATOM 6904 C C . PHE B 1 98 ? 102.094 117.427 87.888 1.00 20.98 58 PHE A C 1
ATOM 6905 O O . PHE B 1 98 ? 101.934 117.825 86.729 1.00 20.98 58 PHE A O 1
ATOM 6922 N N . ILE B 1 99 ? 102.662 118.187 88.826 1.00 21.86 59 ILE A N 1
ATOM 6923 C CA . ILE B 1 99 ? 103.038 119.570 88.548 1.00 21.86 59 ILE A CA 1
ATOM 6924 C C . ILE B 1 99 ? 104.236 119.629 87.611 1.00 21.86 59 ILE A C 1
ATOM 6925 O O . ILE B 1 99 ? 104.258 120.417 86.658 1.00 21.86 59 ILE A O 1
ATOM 6941 N N . SER B 1 100 ? 105.251 118.803 87.861 1.00 22.06 60 SER A N 1
ATOM 6942 C CA . SER B 1 100 ? 106.473 118.852 87.069 1.00 22.06 60 SER A CA 1
ATOM 6943 C C . SER B 1 100 ? 106.259 118.409 85.629 1.00 22.06 60 SER A C 1
ATOM 6944 O O . SER B 1 100 ? 107.156 118.602 84.802 1.00 22.06 60 SER A O 1
ATOM 6952 N N . THR B 1 101 ? 105.105 117.826 85.312 1.00 22.15 61 THR A N 1
ATOM 6953 C CA . THR B 1 101 ? 104.796 117.369 83.966 1.00 22.15 61 THR A CA 1
ATOM 6954 C C . THR B 1 101 ? 103.857 118.308 83.214 1.00 22.15 61 THR A C 1
ATOM 6955 O O . THR B 1 101 ? 103.634 118.105 82.016 1.00 22.15 61 THR A O 1
ATOM 6966 N N . ASN B 1 102 ? 103.327 119.338 83.870 1.00 23.71 62 ASN A N 1
ATOM 6967 C CA . ASN B 1 102 ? 102.366 120.243 83.254 1.00 23.71 62 ASN A CA 1
ATOM 6968 C C . ASN B 1 102 ? 103.064 121.521 82.805 1.00 23.71 62 ASN A C 1
ATOM 6969 O O . ASN B 1 102 ? 103.763 122.164 83.593 1.00 23.71 62 ASN A O 1
ATOM 6980 N N . ASN B 1 103 ? 102.864 121.886 81.547 1.00 25.60 63 ASN A N 1
ATOM 6981 C CA . ASN B 1 103 ? 103.507 123.070 80.988 1.00 25.60 63 ASN A CA 1
ATOM 6982 C C . ASN B 1 103 ? 102.928 124.330 81.620 1.00 25.60 63 ASN A C 1
ATOM 6983 O O . ASN B 1 103 ? 101.720 124.569 81.498 1.00 25.60 63 ASN A O 1
ATOM 6994 N N . PRO B 1 104 ? 103.733 125.167 82.284 1.00 25.32 64 PRO A N 1
ATOM 6995 C CA . PRO B 1 104 ? 103.184 126.387 82.888 1.00 25.32 64 PRO A CA 1
ATOM 6996 C C . PRO B 1 104 ? 103.091 127.566 81.936 1.00 25.32 64 PRO A C 1
ATOM 6997 O O . PRO B 1 104 ? 102.570 128.616 82.334 1.00 25.32 64 PRO A O 1
ATOM 7008 N N . TYR B 1 105 ? 103.576 127.436 80.705 1.00 25.97 65 TYR A N 1
ATOM 7009 C CA . TYR B 1 105 ? 103.471 128.491 79.707 1.00 25.97 65 TYR A CA 1
ATOM 7010 C C . TYR B 1 105 ? 102.191 128.403 78.886 1.00 25.97 65 TYR A C 1
ATOM 7011 O O . TYR B 1 105 ? 101.938 129.290 78.066 1.00 25.97 65 TYR A O 1
ATOM 7029 N N . ALA B 1 106 ? 101.381 127.362 79.085 1.00 25.44 66 ALA A N 1
ATOM 7030 C CA . ALA B 1 106 ? 100.176 127.137 78.297 1.00 25.44 66 ALA A CA 1
ATOM 7031 C C . ALA B 1 106 ? 98.934 127.069 79.178 1.00 25.44 66 ALA A C 1
ATOM 7032 O O . ALA B 1 106 ? 97.970 126.375 78.852 1.00 25.44 66 ALA A O 1
ATOM 7039 N N . MET B 1 107 ? 98.941 127.789 80.296 1.00 25.40 67 MET A N 1
ATOM 7040 C CA . MET B 1 107 ? 97.793 127.797 81.189 1.00 25.40 67 MET A CA 1
ATOM 7041 C C . MET B 1 107 ? 96.647 128.602 80.582 1.00 25.40 67 MET A C 1
ATOM 7042 O O . MET B 1 107 ? 96.848 129.466 79.724 1.00 25.40 67 MET A O 1
ATOM 7056 N N . ASN B 1 108 ? 95.432 128.302 81.034 1.00 25.61 68 ASN A N 1
ATOM 7057 C CA . ASN B 1 108 ? 94.233 128.988 80.571 1.00 25.61 68 ASN A CA 1
ATOM 7058 C C . ASN B 1 108 ? 93.935 130.147 81.514 1.00 25.61 68 ASN A C 1
ATOM 7059 O O . ASN B 1 108 ? 93.684 129.935 82.704 1.00 25.61 68 ASN A O 1
ATOM 7070 N N . LEU B 1 109 ? 93.963 131.371 80.981 1.00 26.30 69 LEU A N 1
ATOM 7071 C CA . LEU B 1 109 ? 93.835 132.547 81.834 1.00 26.30 69 LEU A CA 1
ATOM 7072 C C . LEU B 1 109 ? 92.399 132.773 82.290 1.00 26.30 69 LEU A C 1
ATOM 7073 O O . LEU B 1 109 ? 92.179 133.221 83.418 1.00 26.30 69 LEU A O 1
ATOM 7089 N N . ARG B 1 110 ? 91.413 132.480 81.439 1.00 27.48 70 ARG A N 1
ATOM 7090 C CA . ARG B 1 110 ? 90.021 132.683 81.835 1.00 27.48 70 ARG A CA 1
ATOM 7091 C C . ARG B 1 110 ? 89.607 131.705 82.928 1.00 27.48 70 ARG A C 1
ATOM 7092 O O . ARG B 1 110 ? 88.865 132.070 83.844 1.00 27.48 70 ARG A O 1
ATOM 7113 N N . PHE B 1 111 ? 90.066 130.456 82.843 1.00 24.54 71 PHE A N 1
ATOM 7114 C CA . PHE B 1 111 ? 89.759 129.484 83.888 1.00 24.54 71 PHE A CA 1
ATOM 7115 C C . PHE B 1 111 ? 90.363 129.909 85.222 1.00 24.54 71 PHE A C 1
ATOM 7116 O O . PHE B 1 111 ? 89.704 129.836 86.269 1.00 24.54 71 PHE A O 1
ATOM 7133 N N . ILE B 1 112 ? 91.615 130.369 85.198 1.00 25.37 72 ILE A N 1
ATOM 7134 C CA . ILE B 1 112 ? 92.258 130.872 86.408 1.00 25.37 72 ILE A CA 1
ATOM 7135 C C . ILE B 1 112 ? 91.497 132.074 86.947 1.00 25.37 72 ILE A C 1
ATOM 7136 O O . ILE B 1 112 ? 91.290 132.207 88.158 1.00 25.37 72 ILE A O 1
ATOM 7152 N N . ALA B 1 113 ? 91.076 132.972 86.054 1.00 26.20 73 ALA A N 1
ATOM 7153 C CA . ALA B 1 113 ? 90.357 134.166 86.481 1.00 26.20 73 ALA A CA 1
ATOM 7154 C C . ALA B 1 113 ? 89.024 133.807 87.120 1.00 26.20 73 ALA A C 1
ATOM 7155 O O . ALA B 1 113 ? 88.620 134.427 88.104 1.00 26.20 73 ALA A O 1
ATOM 7162 N N . ALA B 1 114 ? 88.321 132.816 86.571 1.00 26.61 74 ALA A N 1
ATOM 7163 C CA . ALA B 1 114 ? 87.051 132.397 87.157 1.00 26.61 74 ALA A CA 1
ATOM 7164 C C . ALA B 1 114 ? 87.261 131.767 88.527 1.00 26.61 74 ALA A C 1
ATOM 7165 O O . ALA B 1 114 ? 86.529 132.066 89.482 1.00 26.61 74 ALA A O 1
ATOM 7172 N N . ASP B 1 115 ? 88.255 130.883 88.645 1.00 26.38 75 ASP A N 1
ATOM 7173 C CA . ASP B 1 115 ? 88.530 130.267 89.938 1.00 26.38 75 ASP A CA 1
ATOM 7174 C C . ASP B 1 115 ? 88.962 131.303 90.967 1.00 26.38 75 ASP A C 1
ATOM 7175 O O . ASP B 1 115 ? 88.690 131.141 92.161 1.00 26.38 75 ASP A O 1
ATOM 7184 N N . THR B 1 116 ? 89.641 132.364 90.528 1.00 26.48 76 THR A N 1
ATOM 7185 C CA . THR B 1 116 ? 90.033 133.438 91.435 1.00 26.48 76 THR A CA 1
ATOM 7186 C C . THR B 1 116 ? 88.845 134.320 91.803 1.00 26.48 76 THR A C 1
ATOM 7187 O O . THR B 1 116 ? 88.719 134.750 92.954 1.00 26.48 76 THR A O 1
ATOM 7198 N N . LEU B 1 117 ? 87.971 134.600 90.835 1.00 27.31 77 LEU A N 1
ATOM 7199 C CA . LEU B 1 117 ? 86.838 135.482 91.071 1.00 27.31 77 LEU A CA 1
ATOM 7200 C C . LEU B 1 117 ? 85.811 134.840 91.987 1.00 27.31 77 LEU A C 1
ATOM 7201 O O . LEU B 1 117 ? 85.154 135.545 92.756 1.00 27.31 77 LEU A O 1
ATOM 7217 N N . GLN B 1 118 ? 85.649 133.516 91.923 1.00 27.08 78 GLN A N 1
ATOM 7218 C CA . GLN B 1 118 ? 84.799 132.848 92.905 1.00 27.08 78 GLN A CA 1
ATOM 7219 C C . GLN B 1 118 ? 85.240 133.201 94.320 1.00 27.08 78 GLN A C 1
ATOM 7220 O O . GLN B 1 118 ? 84.432 133.628 95.157 1.00 27.08 78 GLN A O 1
ATOM 7234 N N . LYS B 1 119 ? 86.532 133.028 94.601 1.00 27.01 79 LYS A N 1
ATOM 7235 C CA . LYS B 1 119 ? 87.044 133.265 95.943 1.00 27.01 79 LYS A CA 1
ATOM 7236 C C . LYS B 1 119 ? 87.039 134.746 96.289 1.00 27.01 79 LYS A C 1
ATOM 7237 O O . LYS B 1 119 ? 86.825 135.104 97.449 1.00 27.01 79 LYS A O 1
ATOM 7256 N N . ILE B 1 120 ? 87.256 135.620 95.306 1.00 28.22 80 ILE A N 1
ATOM 7257 C CA . ILE B 1 120 ? 87.160 137.055 95.565 1.00 28.22 80 ILE A CA 1
ATOM 7258 C C . ILE B 1 120 ? 85.737 137.427 95.961 1.00 28.22 80 ILE A C 1
ATOM 7259 O O . ILE B 1 120 ? 85.521 138.199 96.901 1.00 28.22 80 ILE A O 1
ATOM 7275 N N . ILE B 1 121 ? 84.745 136.882 95.254 1.00 28.92 81 ILE A N 1
ATOM 7276 C CA . ILE B 1 121 ? 83.348 137.145 95.590 1.00 28.92 81 ILE A CA 1
ATOM 7277 C C . ILE B 1 121 ? 83.046 136.658 97.000 1.00 28.92 81 ILE A C 1
ATOM 7278 O O . ILE B 1 121 ? 82.435 137.370 97.810 1.00 28.92 81 ILE A O 1
ATOM 7294 N N . MET B 1 122 ? 83.463 135.429 97.311 1.00 29.85 82 MET A N 1
ATOM 7295 C CA . MET B 1 122 ? 83.166 134.874 98.626 1.00 29.85 82 MET A CA 1
ATOM 7296 C C . MET B 1 122 ? 83.850 135.675 99.726 1.00 29.85 82 MET A C 1
ATOM 7297 O O . MET B 1 122 ? 83.253 135.933 100.776 1.00 29.85 82 MET A O 1
ATOM 7311 N N . LEU B 1 123 ? 85.098 136.089 99.501 1.00 30.47 83 LEU A N 1
ATOM 7312 C CA . LEU B 1 123 ? 85.814 136.858 100.511 1.00 30.47 83 LEU A CA 1
ATOM 7313 C C . LEU B 1 123 ? 85.200 138.240 100.692 1.00 30.47 83 LEU A C 1
ATOM 7314 O O . LEU B 1 123 ? 85.131 138.746 101.815 1.00 30.47 83 LEU A O 1
ATOM 7330 N N . SER B 1 124 ? 84.750 138.870 99.606 1.00 32.83 84 SER A N 1
ATOM 7331 C CA . SER B 1 124 ? 84.079 140.159 99.732 1.00 32.83 84 SER A CA 1
ATOM 7332 C C . SER B 1 124 ? 82.799 140.024 100.547 1.00 32.83 84 SER A C 1
ATOM 7333 O O . SER B 1 124 ? 82.541 140.816 101.464 1.00 32.83 84 SER A O 1
ATOM 7341 N N . LEU B 1 125 ? 81.990 139.007 100.236 1.00 33.06 85 LEU A N 1
ATOM 7342 C CA . LEU B 1 125 ? 80.765 138.790 100.999 1.00 33.06 85 LEU A CA 1
ATOM 7343 C C . LEU B 1 125 ? 81.076 138.531 102.466 1.00 33.06 85 LEU A C 1
ATOM 7344 O O . LEU B 1 125 ? 80.392 139.049 103.357 1.00 33.06 85 LEU A O 1
ATOM 7360 N N . LEU B 1 126 ? 82.111 137.735 102.738 1.00 32.66 86 LEU A N 1
ATOM 7361 C CA . LEU B 1 126 ? 82.419 137.379 104.116 1.00 32.66 86 LEU A CA 1
ATOM 7362 C C . LEU B 1 126 ? 82.969 138.571 104.887 1.00 32.66 86 LEU A C 1
ATOM 7363 O O . LEU B 1 126 ? 82.669 138.732 106.072 1.00 32.66 86 LEU A O 1
ATOM 7379 N N . VAL B 1 127 ? 83.766 139.422 104.240 1.00 36.50 87 VAL A N 1
ATOM 7380 C CA . VAL B 1 127 ? 84.242 140.638 104.898 1.00 36.50 87 VAL A CA 1
ATOM 7381 C C . VAL B 1 127 ? 83.069 141.550 105.228 1.00 36.50 87 VAL A C 1
ATOM 7382 O O . VAL B 1 127 ? 82.964 142.081 106.343 1.00 36.50 87 VAL A O 1
ATOM 7395 N N . LEU B 1 128 ? 82.167 141.747 104.263 1.00 38.34 88 LEU A N 1
ATOM 7396 C CA . LEU B 1 128 ? 80.993 142.573 104.521 1.00 38.34 88 LEU A CA 1
ATOM 7397 C C . LEU B 1 128 ? 80.201 142.033 105.704 1.00 38.34 88 LEU A C 1
ATOM 7398 O O . LEU B 1 128 ? 79.866 142.774 106.636 1.00 38.34 88 LEU A O 1
ATOM 7414 N N . TRP B 1 129 ? 79.913 140.730 105.694 1.00 39.26 89 TRP A N 1
ATOM 7415 C CA . TRP B 1 129 ? 79.126 140.137 106.770 1.00 39.26 89 TRP A CA 1
ATOM 7416 C C . TRP B 1 129 ? 79.847 140.237 108.109 1.00 39.26 89 TRP A C 1
ATOM 7417 O O . TRP B 1 129 ? 79.229 140.549 109.132 1.00 39.26 89 TRP A O 1
ATOM 7438 N N . ALA B 1 130 ? 81.156 139.981 108.124 1.00 39.61 90 ALA A N 1
ATOM 7439 C CA . ALA B 1 130 ? 81.888 139.927 109.383 1.00 39.61 90 ALA A CA 1
ATOM 7440 C C . ALA B 1 130 ? 82.029 141.307 110.006 1.00 39.61 90 ALA A C 1
ATOM 7441 O O . ALA B 1 130 ? 81.995 141.442 111.235 1.00 39.61 90 ALA A O 1
ATOM 7448 N N . ASN B 1 131 ? 82.193 142.345 109.184 1.00 41.62 91 ASN A N 1
ATOM 7449 C CA . ASN B 1 131 ? 82.425 143.672 109.742 1.00 41.62 91 ASN A CA 1
ATOM 7450 C C . ASN B 1 131 ? 81.121 144.419 110.003 1.00 41.62 91 ASN A C 1
ATOM 7451 O O . ASN B 1 131 ? 81.019 145.157 110.989 1.00 41.62 91 ASN A O 1
ATOM 7462 N N . PHE B 1 132 ? 80.115 144.243 109.147 1.00 42.05 92 PHE A N 1
ATOM 7463 C CA . PHE B 1 132 ? 78.891 145.028 109.223 1.00 42.05 92 PHE A CA 1
ATOM 7464 C C . PHE B 1 132 ? 77.716 144.257 109.815 1.00 42.05 92 PHE A C 1
ATOM 7465 O O . PHE B 1 132 ? 76.586 144.753 109.779 1.00 42.05 92 PHE A O 1
ATOM 7482 N N . THR B 1 133 ? 77.950 143.063 110.356 1.00 44.40 93 THR A N 1
ATOM 7483 C CA . THR B 1 133 ? 76.912 142.283 111.018 1.00 44.40 93 THR A CA 1
ATOM 7484 C C . THR B 1 133 ? 77.446 141.796 112.356 1.00 44.40 93 THR A C 1
ATOM 7485 O O . THR B 1 133 ? 78.550 141.248 112.422 1.00 44.40 93 THR A O 1
ATOM 7496 N N . ARG B 1 134 ? 76.664 141.996 113.419 1.00 49.12 94 ARG A N 1
ATOM 7497 C CA . ARG B 1 134 ? 77.122 141.597 114.746 1.00 49.12 94 ARG A CA 1
ATOM 7498 C C . ARG B 1 134 ? 77.268 140.086 114.861 1.00 49.12 94 ARG A C 1
ATOM 7499 O O . ARG B 1 134 ? 78.027 139.599 115.707 1.00 49.12 94 ARG A O 1
ATOM 7520 N N . SER B 1 135 ? 76.553 139.328 114.028 1.00 45.04 95 SER A N 1
ATOM 7521 C CA . SER B 1 135 ? 76.653 137.874 114.056 1.00 45.04 95 SER A CA 1
ATOM 7522 C C . SER B 1 135 ? 77.922 137.354 113.392 1.00 45.04 95 SER A C 1
ATOM 7523 O O . SER B 1 135 ? 78.185 136.149 113.463 1.00 45.04 95 SER A O 1
ATOM 7531 N N . GLY B 1 136 ? 78.707 138.220 112.756 1.00 41.29 96 GLY A N 1
ATOM 7532 C CA . GLY B 1 136 ? 79.862 137.756 112.012 1.00 41.29 96 GLY A CA 1
ATOM 7533 C C . GLY B 1 136 ? 81.032 137.392 112.906 1.00 41.29 96 GLY A C 1
ATOM 7534 O O . GLY B 1 136 ? 81.135 137.823 114.054 1.00 41.29 96 GLY A O 1
ATOM 7538 N N . SER B 1 137 ? 81.932 136.579 112.356 1.00 36.01 97 SER A N 1
ATOM 7539 C CA . SER B 1 137 ? 83.131 136.149 113.061 1.00 36.01 97 SER A CA 1
ATOM 7540 C C . SER B 1 137 ? 84.163 135.687 112.042 1.00 36.01 97 SER A C 1
ATOM 7541 O O . SER B 1 137 ? 83.828 135.319 110.914 1.00 36.01 97 SER A O 1
ATOM 7549 N N . LEU B 1 138 ? 85.432 135.707 112.457 1.00 33.61 98 LEU A N 1
ATOM 7550 C CA . LEU B 1 138 ? 86.513 135.319 111.556 1.00 33.61 98 LEU A CA 1
ATOM 7551 C C . LEU B 1 138 ? 86.585 133.806 111.378 1.00 33.61 98 LEU A C 1
ATOM 7552 O O . LEU B 1 138 ? 86.840 133.322 110.269 1.00 33.61 98 LEU A O 1
ATOM 7568 N N . GLU B 1 139 ? 86.369 133.044 112.453 1.00 34.01 99 GLU A N 1
ATOM 7569 C CA . GLU B 1 139 ? 86.447 131.590 112.354 1.00 34.01 99 GLU A CA 1
ATOM 7570 C C . GLU B 1 139 ? 85.388 131.042 111.405 1.00 34.01 99 GLU A C 1
ATOM 7571 O O . GLU B 1 139 ? 85.679 130.180 110.565 1.00 34.01 99 GLU A O 1
ATOM 7583 N N . TRP B 1 140 ? 84.152 131.528 111.524 1.00 30.96 100 TRP A N 1
ATOM 7584 C CA . TRP B 1 140 ? 83.109 131.092 110.605 1.00 30.96 100 TRP A CA 1
ATOM 7585 C C . TRP B 1 140 ? 83.410 131.528 109.182 1.00 30.96 100 TRP A C 1
ATOM 7586 O O . TRP B 1 140 ? 83.095 130.804 108.235 1.00 30.96 100 TRP A O 1
ATOM 7607 N N . SER B 1 141 ? 84.020 132.701 109.008 1.00 31.65 101 SER A N 1
ATOM 7608 C CA . SER B 1 141 ? 84.405 133.137 107.671 1.00 31.65 101 SER A CA 1
ATOM 7609 C C . SER B 1 141 ? 85.414 132.175 107.057 1.00 31.65 101 SER A C 1
ATOM 7610 O O . SER B 1 141 ? 85.287 131.784 105.891 1.00 31.65 101 SER A O 1
ATOM 7618 N N . ILE B 1 142 ? 86.419 131.770 107.837 1.00 30.77 102 ILE A N 1
ATOM 7619 C CA . ILE B 1 142 ? 87.415 130.825 107.337 1.00 30.77 102 ILE A CA 1
ATOM 7620 C C . ILE B 1 142 ? 86.759 129.494 106.994 1.00 30.77 102 ILE A C 1
ATOM 7621 O O . ILE B 1 142 ? 87.029 128.903 105.939 1.00 30.77 102 ILE A O 1
ATOM 7637 N N . THR B 1 143 ? 85.894 128.997 107.882 1.00 29.05 103 THR A N 1
ATOM 7638 C CA . THR B 1 143 ? 85.251 127.709 107.642 1.00 29.05 103 THR A CA 1
ATOM 7639 C C . THR B 1 143 ? 84.376 127.752 106.396 1.00 29.05 103 THR A C 1
ATOM 7640 O O . THR B 1 143 ? 84.389 126.816 105.589 1.00 29.05 103 THR A O 1
ATOM 7651 N N . ILE B 1 144 ? 83.609 128.829 106.218 1.00 29.10 104 ILE A N 1
ATOM 7652 C CA . ILE B 1 144 ? 82.747 128.942 105.048 1.00 29.10 104 ILE A CA 1
ATOM 7653 C C . ILE B 1 144 ? 83.580 129.057 103.779 1.00 29.10 104 ILE A C 1
ATOM 7654 O O . ILE B 1 144 ? 83.253 128.453 102.752 1.00 29.10 104 ILE A O 1
ATOM 7670 N N . PHE B 1 145 ? 84.663 129.835 103.822 1.00 27.73 105 PHE A N 1
ATOM 7671 C CA . PHE B 1 145 ? 85.533 129.952 102.657 1.00 27.73 105 PHE A CA 1
ATOM 7672 C C . PHE B 1 145 ? 86.094 128.591 102.263 1.00 27.73 105 PHE A C 1
ATOM 7673 O O . PHE B 1 145 ? 86.086 128.217 101.083 1.00 27.73 105 PHE A O 1
ATOM 7690 N N . SER B 1 146 ? 86.569 127.824 103.249 1.00 27.33 106 SER A N 1
ATOM 7691 C CA . SER B 1 146 ? 87.124 126.508 102.955 1.00 27.33 106 SER A CA 1
ATOM 7692 C C . SER B 1 146 ? 86.055 125.565 102.413 1.00 27.33 106 SER A C 1
ATOM 7693 O O . SER B 1 146 ? 86.293 124.842 101.439 1.00 27.33 106 SER A O 1
ATOM 7701 N N . LEU B 1 147 ? 84.867 125.563 103.024 1.00 27.57 107 LEU A N 1
ATOM 7702 C CA . LEU B 1 147 ? 83.803 124.673 102.569 1.00 27.57 107 LEU A CA 1
ATOM 7703 C C . LEU B 1 147 ? 83.367 125.007 101.151 1.00 27.57 107 LEU A C 1
ATOM 7704 O O . LEU B 1 147 ? 83.070 124.107 100.358 1.00 27.57 107 LEU A O 1
ATOM 7720 N N . SER B 1 148 ? 83.304 126.292 100.816 1.00 27.56 108 SER A N 1
ATOM 7721 C CA . SER B 1 148 ? 82.728 126.715 99.551 1.00 27.56 108 SER A CA 1
ATOM 7722 C C . SER B 1 148 ? 83.745 126.870 98.428 1.00 27.56 108 SER A C 1
ATOM 7723 O O . SER B 1 148 ? 83.336 127.042 97.276 1.00 27.56 108 SER A O 1
ATOM 7731 N N . THR B 1 149 ? 85.048 126.804 98.712 1.00 26.73 109 THR A N 1
ATOM 7732 C CA . THR B 1 149 ? 86.043 127.121 97.692 1.00 26.73 109 THR A CA 1
ATOM 7733 C C . THR B 1 149 ? 87.113 126.060 97.458 1.00 26.73 109 THR A C 1
ATOM 7734 O O . THR B 1 149 ? 87.691 126.046 96.366 1.00 26.73 109 THR A O 1
ATOM 7745 N N . LEU B 1 150 ? 87.391 125.168 98.413 1.00 25.68 110 LEU A N 1
ATOM 7746 C CA . LEU B 1 150 ? 88.607 124.353 98.404 1.00 25.68 110 LEU A CA 1
ATOM 7747 C C . LEU B 1 150 ? 88.256 122.868 98.449 1.00 25.68 110 LEU A C 1
ATOM 7748 O O . LEU B 1 150 ? 88.267 122.249 99.524 1.00 25.68 110 LEU A O 1
ATOM 7764 N N . PRO B 1 151 ? 87.964 122.259 97.305 1.00 24.43 111 PRO A N 1
ATOM 7765 C CA . PRO B 1 151 ? 87.584 120.843 97.275 1.00 24.43 111 PRO A CA 1
ATOM 7766 C C . PRO B 1 151 ? 88.799 119.921 97.187 1.00 24.43 111 PRO A C 1
ATOM 7767 O O . PRO B 1 151 ? 89.949 120.355 97.169 1.00 24.43 111 PRO A O 1
ATOM 7778 N N . ASN B 1 152 ? 88.526 118.615 97.124 1.00 24.18 112 ASN A N 1
ATOM 7779 C CA . ASN B 1 152 ? 89.579 117.607 96.991 1.00 24.18 112 ASN A CA 1
AT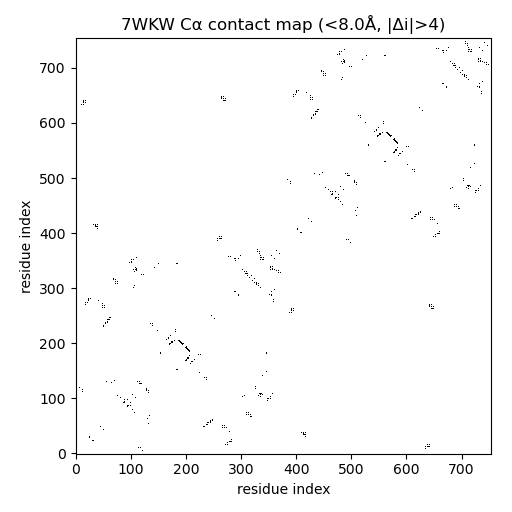OM 7780 C C . ASN B 1 152 ? 89.786 117.550 95.494 1.00 24.18 112 ASN A C 1
ATOM 7781 O O . ASN B 1 152 ? 88.955 117.032 94.756 1.00 24.18 112 ASN A O 1
ATOM 7792 N N . THR B 1 153 ? 90.925 118.064 95.059 1.00 23.08 113 THR A N 1
ATOM 7793 C CA . THR B 1 153 ? 91.196 118.233 93.638 1.00 23.08 113 THR A CA 1
ATOM 7794 C C . THR B 1 153 ? 92.333 117.357 93.123 1.00 23.08 113 THR A C 1
ATOM 7795 O O . THR B 1 153 ? 92.319 116.958 91.955 1.00 23.08 113 THR A O 1
ATOM 7806 N N . LEU B 1 154 ? 93.326 117.054 93.960 1.00 22.19 114 LEU A N 1
ATOM 7807 C CA . LEU B 1 154 ? 94.488 116.310 93.480 1.00 22.19 114 LEU A CA 1
ATOM 7808 C C . LEU B 1 154 ? 94.175 114.826 93.329 1.00 22.19 114 LEU A C 1
ATOM 7809 O O . LEU B 1 154 ? 94.460 114.222 92.288 1.00 22.19 114 LEU A O 1
ATOM 7825 N N . VAL B 1 155 ? 93.582 114.220 94.356 1.00 22.00 115 VAL A N 1
ATOM 7826 C CA . VAL B 1 155 ? 93.505 112.764 94.413 1.00 22.00 115 VAL A CA 1
ATOM 7827 C C . VAL B 1 155 ? 92.381 112.240 93.526 1.00 22.00 115 VAL A C 1
ATOM 7828 O O . VAL B 1 155 ? 92.624 111.480 92.583 1.00 22.00 115 VAL A O 1
ATOM 7841 N N . MET B 1 156 ? 91.137 112.628 93.806 1.00 23.71 116 MET A N 1
ATOM 7842 C CA . MET B 1 156 ? 90.001 112.124 93.046 1.00 23.71 116 MET A CA 1
ATOM 7843 C C . MET B 1 156 ? 89.540 113.071 91.952 1.00 23.71 116 MET A C 1
ATOM 7844 O O . MET B 1 156 ? 88.900 112.623 90.999 1.00 23.71 116 MET A O 1
ATOM 7858 N N . GLY B 1 157 ? 89.868 114.358 92.045 1.00 22.24 117 GLY A N 1
ATOM 7859 C CA . GLY B 1 157 ? 89.397 115.296 91.041 1.00 22.24 117 GLY A CA 1
ATOM 7860 C C . GLY B 1 157 ? 89.945 114.999 89.659 1.00 22.24 117 GLY A C 1
ATOM 7861 O O . GLY B 1 157 ? 89.202 114.980 88.676 1.00 22.24 117 GLY A O 1
ATOM 7865 N N . ILE B 1 158 ? 91.254 114.763 89.562 1.00 22.32 118 ILE A N 1
ATOM 7866 C CA . ILE B 1 158 ? 91.867 114.542 88.252 1.00 22.32 118 ILE A CA 1
ATOM 7867 C C . ILE B 1 158 ? 91.323 113.289 87.575 1.00 22.32 118 ILE A C 1
ATOM 7868 O O . ILE B 1 158 ? 90.907 113.377 86.407 1.00 22.32 118 ILE A O 1
ATOM 7884 N N . PRO B 1 159 ? 91.292 112.116 88.218 1.00 22.35 119 PRO A N 1
ATOM 7885 C CA . PRO B 1 159 ? 90.718 110.940 87.536 1.00 22.35 119 PRO A CA 1
ATOM 7886 C C . PRO B 1 159 ? 89.254 111.112 87.165 1.00 22.35 119 PRO A C 1
ATOM 7887 O O . PRO B 1 159 ? 88.852 110.758 86.049 1.00 22.35 119 PRO A O 1
ATOM 7898 N N . LEU B 1 160 ? 88.444 111.650 88.079 1.00 23.71 120 LEU A N 1
ATOM 7899 C CA . LEU B 1 160 ? 87.020 111.819 87.810 1.00 23.71 120 LEU A CA 1
ATOM 7900 C C . LEU B 1 160 ? 86.790 112.759 86.633 1.00 23.71 120 LEU A C 1
ATOM 7901 O O . LEU B 1 160 ? 85.979 112.475 85.743 1.00 23.71 120 LEU A O 1
ATOM 7917 N N . LEU B 1 161 ? 87.507 113.883 86.606 1.00 23.62 121 LEU A N 1
ATOM 7918 C CA . LEU B 1 161 ? 87.307 114.853 85.539 1.00 23.62 121 LEU A CA 1
ATOM 7919 C C . LEU B 1 161 ? 87.862 114.351 84.214 1.00 23.62 121 LEU A C 1
ATOM 7920 O O . LEU B 1 161 ? 87.300 114.660 83.158 1.00 23.62 121 LEU A O 1
ATOM 7936 N N . ILE B 1 162 ? 88.952 113.578 84.238 1.00 24.15 122 ILE A N 1
ATOM 7937 C CA . ILE B 1 162 ? 89.444 112.976 83.002 1.00 24.15 122 ILE A CA 1
ATOM 7938 C C . ILE B 1 162 ? 88.434 111.972 82.468 1.00 24.15 122 ILE A C 1
ATOM 7939 O O . ILE B 1 162 ? 88.188 111.901 81.258 1.00 24.15 122 ILE A O 1
ATOM 7955 N N . ALA B 1 163 ? 87.836 111.178 83.357 1.00 25.04 123 ALA A N 1
ATOM 7956 C CA . ALA B 1 163 ? 86.815 110.230 82.928 1.00 25.04 123 ALA A CA 1
ATOM 7957 C C . ALA B 1 163 ? 85.614 110.950 82.331 1.00 25.04 123 ALA A C 1
ATOM 7958 O O . ALA B 1 163 ? 85.058 110.512 81.317 1.00 25.04 123 ALA A O 1
ATOM 7965 N N . MET B 1 164 ? 85.198 112.059 82.946 1.00 25.48 124 MET A N 1
ATOM 7966 C CA . MET B 1 164 ? 83.989 112.738 82.490 1.00 25.48 124 MET A CA 1
ATOM 7967 C C . MET B 1 164 ? 84.215 113.509 81.193 1.00 25.48 124 MET A C 1
ATOM 7968 O O . MET B 1 164 ? 83.356 113.487 80.305 1.00 25.48 124 MET A O 1
ATOM 7982 N N . TYR B 1 165 ? 85.352 114.204 81.057 1.00 24.74 125 TYR A N 1
ATOM 7983 C CA . TYR B 1 165 ? 85.527 115.150 79.958 1.00 24.74 125 TYR A CA 1
ATOM 7984 C C . TYR B 1 165 ? 86.787 114.963 79.118 1.00 24.74 125 TYR A C 1
ATOM 7985 O O . TYR B 1 165 ? 86.805 115.441 77.979 1.00 24.74 125 TYR A O 1
ATOM 8003 N N . GLY B 1 166 ? 87.825 114.306 79.621 1.00 25.82 126 GLY A N 1
ATOM 8004 C CA . GLY B 1 166 ? 89.036 114.072 78.854 1.00 25.82 126 GLY A CA 1
ATOM 8005 C C . GLY B 1 166 ? 90.279 114.583 79.566 1.00 25.82 126 GLY A C 1
ATOM 8006 O O . GLY B 1 166 ? 90.240 115.053 80.703 1.00 25.82 126 GLY A O 1
ATOM 8010 N N . GLU B 1 167 ? 91.403 114.489 78.847 1.00 26.33 127 GLU A N 1
ATOM 8011 C CA . GLU B 1 167 ? 92.706 114.779 79.445 1.00 26.33 127 GLU A CA 1
ATOM 8012 C C . GLU B 1 167 ? 92.917 116.278 79.645 1.00 26.33 127 GLU A C 1
ATOM 8013 O O . GLU B 1 167 ? 93.535 116.699 80.633 1.00 26.33 127 GLU A O 1
ATOM 8025 N N . TYR B 1 168 ? 92.430 117.098 78.711 1.00 25.08 128 TYR A N 1
ATOM 8026 C CA . TYR B 1 168 ? 92.548 118.543 78.873 1.00 25.08 128 TYR A CA 1
ATOM 8027 C C . TYR B 1 168 ? 91.928 118.989 80.190 1.00 25.08 128 TYR A C 1
ATOM 8028 O O . TYR B 1 168 ? 92.413 119.929 80.833 1.00 25.08 128 TYR A O 1
ATOM 8046 N N . SER B 1 169 ? 90.852 118.322 80.608 1.00 24.60 129 SER A N 1
ATOM 8047 C CA . SER B 1 169 ? 90.311 118.574 81.935 1.00 24.60 129 SER A CA 1
ATOM 8048 C C . SER B 1 169 ? 91.330 118.235 83.010 1.00 24.60 129 SER A C 1
ATOM 8049 O O . SER B 1 169 ? 91.404 118.925 84.029 1.00 24.60 129 SER A O 1
ATOM 8057 N N . GLY B 1 170 ? 92.131 117.191 82.801 1.00 23.52 130 GLY A N 1
ATOM 8058 C CA . GLY B 1 170 ? 93.204 116.903 83.738 1.00 23.52 130 GLY A CA 1
ATOM 8059 C C . GLY B 1 170 ? 94.216 118.029 83.814 1.00 23.52 130 GLY A C 1
ATOM 8060 O O . GLY B 1 170 ? 94.700 118.373 84.894 1.00 23.52 130 GLY A O 1
ATOM 8064 N N . SER B 1 171 ? 94.542 118.627 82.667 1.00 24.33 131 SER A N 1
ATOM 8065 C CA . SER B 1 171 ? 95.446 119.776 82.672 1.00 24.33 131 SER A CA 1
ATOM 8066 C C . SER B 1 171 ? 94.843 120.955 83.436 1.00 24.33 131 SER A C 1
ATOM 8067 O O . SER B 1 171 ? 95.531 121.616 84.227 1.00 24.33 131 SER A O 1
ATOM 8075 N N . LEU B 1 172 ? 93.557 121.232 83.211 1.00 23.49 132 LEU A N 1
ATOM 8076 C CA . LEU B 1 172 ? 92.898 122.317 83.936 1.00 23.49 132 LEU A CA 1
ATOM 8077 C C . LEU B 1 172 ? 92.896 122.052 85.437 1.00 23.49 132 LEU A C 1
ATOM 8078 O O . LEU B 1 172 ? 93.129 122.963 86.245 1.00 23.49 132 LEU A O 1
ATOM 8094 N N . MET B 1 173 ? 92.634 120.806 85.832 1.00 22.70 133 MET A N 1
ATOM 8095 C CA . MET B 1 173 ? 92.653 120.467 87.248 1.00 22.70 133 MET A CA 1
ATOM 8096 C C . MET B 1 173 ? 94.056 120.595 87.823 1.00 22.70 133 MET A C 1
ATOM 8097 O O . MET B 1 173 ? 94.210 120.958 88.991 1.00 22.70 133 MET A O 1
ATOM 8111 N N . VAL B 1 174 ? 95.087 120.309 87.025 1.00 22.88 134 VAL A N 1
ATOM 8112 C CA . VAL B 1 174 ? 96.459 120.512 87.485 1.00 22.88 134 VAL A CA 1
ATOM 8113 C C . VAL B 1 174 ? 96.725 121.991 87.737 1.00 22.88 134 VAL A C 1
ATOM 8114 O O . VAL B 1 174 ? 97.371 122.362 88.726 1.00 22.88 134 VAL A O 1
ATOM 8127 N N . GLN B 1 175 ? 96.251 122.859 86.841 1.00 23.41 135 GLN A N 1
ATOM 8128 C CA . GLN B 1 175 ? 96.403 124.294 87.074 1.00 23.41 135 GLN A CA 1
ATOM 8129 C C . GLN B 1 175 ? 95.699 124.716 88.360 1.00 23.41 135 GLN A C 1
ATOM 8130 O O . GLN B 1 175 ? 96.239 125.503 89.151 1.00 23.41 135 GLN A O 1
ATOM 8144 N N . ILE B 1 176 ? 94.489 124.200 88.582 1.00 23.00 136 ILE A N 1
ATOM 8145 C CA . ILE B 1 176 ? 93.765 124.505 89.814 1.00 23.00 136 ILE A CA 1
ATOM 8146 C C . ILE B 1 176 ? 94.553 124.025 91.029 1.00 23.00 136 ILE A C 1
ATOM 8147 O O . ILE B 1 176 ? 94.603 124.702 92.063 1.00 23.00 136 ILE A O 1
ATOM 8163 N N . VAL B 1 177 ? 95.169 122.845 90.928 1.00 22.75 137 VAL A N 1
ATOM 8164 C CA . VAL B 1 177 ? 95.976 122.321 92.029 1.00 22.75 137 VAL A CA 1
ATOM 8165 C C . VAL B 1 177 ? 97.137 123.258 92.326 1.00 22.75 137 VAL A C 1
ATOM 8166 O O . VAL B 1 177 ? 97.445 123.545 93.487 1.00 22.75 137 VAL A O 1
ATOM 8179 N N . VAL B 1 178 ? 97.815 123.724 91.277 1.00 22.64 138 VAL A N 1
ATOM 8180 C CA . VAL B 1 178 ? 98.950 124.625 91.468 1.00 22.64 138 VAL A CA 1
ATOM 8181 C C . VAL B 1 178 ? 98.501 125.894 92.180 1.00 22.64 138 VAL A C 1
ATOM 8182 O O . VAL B 1 178 ? 99.132 126.345 93.146 1.00 22.64 138 VAL A O 1
ATOM 8195 N N . LEU B 1 179 ? 97.398 126.489 91.717 1.00 23.43 139 LEU A N 1
ATOM 8196 C CA . LEU B 1 179 ? 96.928 127.726 92.337 1.00 23.43 139 LEU A CA 1
ATOM 8197 C C . LEU B 1 179 ? 96.509 127.509 93.788 1.00 23.43 139 LEU A C 1
ATOM 8198 O O . LEU B 1 179 ? 96.768 128.362 94.643 1.00 23.43 139 LEU A O 1
ATOM 8214 N N . GLN B 1 180 ? 95.854 126.384 94.092 1.00 24.36 140 GLN A N 1
ATOM 8215 C CA . GLN B 1 180 ? 95.504 126.109 95.484 1.00 24.36 140 GLN A CA 1
ATOM 8216 C C . GLN B 1 180 ? 96.749 125.938 96.342 1.00 24.36 140 GLN A C 1
ATOM 8217 O O . GLN B 1 180 ? 96.817 126.443 97.467 1.00 24.36 140 GLN A O 1
ATOM 8231 N N . CYS B 1 181 ? 97.742 125.208 95.833 1.00 24.08 141 CYS A N 1
ATOM 8232 C CA . CYS B 1 181 ? 98.923 124.911 96.635 1.00 24.08 141 CYS A CA 1
ATOM 8233 C C . CYS B 1 181 ? 99.725 126.172 96.922 1.00 24.08 141 CYS A C 1
ATOM 8234 O O . CYS B 1 181 ? 100.155 126.401 98.058 1.00 24.08 141 CYS A O 1
ATOM 8242 N N . ILE B 1 182 ? 99.940 127.004 95.903 1.00 23.75 142 ILE A N 1
ATOM 8243 C CA . ILE B 1 182 ? 100.832 128.148 96.068 1.00 23.75 142 ILE A CA 1
ATOM 8244 C C . ILE B 1 182 ? 100.139 129.267 96.839 1.00 23.75 142 ILE A C 1
ATOM 8245 O O . ILE B 1 182 ? 100.693 129.812 97.800 1.00 23.75 142 ILE A O 1
ATOM 8261 N N . ILE B 1 183 ? 98.920 129.618 96.441 1.00 23.86 143 ILE A N 1
ATOM 8262 C CA . ILE B 1 183 ? 98.276 130.853 96.884 1.00 23.86 143 ILE A CA 1
ATOM 8263 C C . ILE B 1 183 ? 97.291 130.611 98.021 1.00 23.86 143 ILE A C 1
ATOM 8264 O O . ILE B 1 183 ? 97.467 131.128 99.123 1.00 23.86 143 ILE A O 1
ATOM 8280 N N . TRP B 1 184 ? 96.242 129.827 97.772 1.00 24.41 144 TRP A N 1
ATOM 8281 C CA . TRP B 1 184 ? 95.105 129.797 98.688 1.00 24.41 144 TRP A CA 1
ATOM 8282 C C . TRP B 1 184 ? 95.418 129.072 99.989 1.00 24.41 144 TRP A C 1
ATOM 8283 O O . TRP B 1 184 ? 94.895 129.453 101.041 1.00 24.41 144 TRP A O 1
ATOM 8304 N N . TYR B 1 185 ? 96.280 128.061 99.914 1.00 26.17 145 TYR A N 1
ATOM 8305 C CA . TYR B 1 185 ? 96.768 127.378 101.108 1.00 26.17 145 TYR A CA 1
ATOM 8306 C C . TYR B 1 185 ? 97.659 128.346 101.905 1.00 26.17 145 TYR A C 1
ATOM 8307 O O . TYR B 1 185 ? 97.619 128.361 103.131 1.00 26.17 145 TYR A O 1
ATOM 8325 N N . THR B 1 186 ? 98.478 129.132 101.200 1.00 27.97 146 THR A N 1
ATOM 8326 C CA . THR B 1 186 ? 99.290 130.162 101.840 1.00 27.97 146 THR A CA 1
ATOM 8327 C C . THR B 1 186 ? 98.409 131.210 102.511 1.00 27.97 146 THR A C 1
ATOM 8328 O O . THR B 1 186 ? 98.705 131.664 103.622 1.00 27.97 146 THR A O 1
ATOM 8339 N N . LEU B 1 187 ? 97.318 131.608 101.850 1.00 27.93 147 LEU A N 1
ATOM 8340 C CA . LEU B 1 187 ? 96.388 132.553 102.459 1.00 27.93 147 LEU A CA 1
ATOM 8341 C C . LEU B 1 187 ? 95.720 131.952 103.690 1.00 27.93 147 LEU A C 1
ATOM 8342 O O . LEU B 1 187 ? 95.478 132.654 104.679 1.00 27.93 147 LEU A O 1
ATOM 8358 N N . LEU B 1 188 ? 95.398 130.658 103.644 1.00 28.48 148 LEU A N 1
ATOM 8359 C CA . LEU B 1 188 ? 94.855 129.996 104.825 1.00 28.48 148 LEU A CA 1
ATOM 8360 C C . LEU B 1 188 ? 95.861 130.008 105.967 1.00 28.48 148 LEU A C 1
ATOM 8361 O O . LEU B 1 188 ? 95.494 130.232 107.127 1.00 28.48 148 LEU A O 1
ATOM 8377 N N . LEU B 1 189 ? 97.136 129.760 105.660 1.00 32.09 149 LEU A N 1
ATOM 8378 C CA . LEU B 1 189 ? 98.173 129.854 106.682 1.00 32.09 149 LEU A CA 1
ATOM 8379 C C . LEU B 1 189 ? 98.236 131.259 107.265 1.00 32.09 149 LEU A C 1
ATOM 8380 O O . LEU B 1 189 ? 98.365 131.431 108.482 1.00 32.09 149 LEU A O 1
ATOM 8396 N N . PHE B 1 190 ? 98.149 132.276 106.406 1.00 32.84 150 PHE A N 1
ATOM 8397 C CA . PHE B 1 190 ? 98.175 133.655 106.882 1.00 32.84 150 PHE A CA 1
ATOM 8398 C C . PHE B 1 190 ? 97.010 133.929 107.823 1.00 32.84 150 PHE A C 1
ATOM 8399 O O . PHE B 1 190 ? 97.185 134.541 108.880 1.00 32.84 150 PHE A O 1
ATOM 8416 N N . LEU B 1 191 ? 95.808 133.483 107.452 1.00 31.78 151 LEU A N 1
ATOM 8417 C CA . LEU B 1 191 ? 94.639 133.727 108.294 1.00 31.78 151 LEU A CA 1
ATOM 8418 C C . LEU B 1 191 ? 94.753 133.003 109.630 1.00 31.78 151 LEU A C 1
ATOM 8419 O O . LEU B 1 191 ? 94.462 133.579 110.686 1.00 31.78 151 LEU A O 1
ATOM 8435 N N . PHE B 1 192 ? 95.177 131.737 109.608 1.00 32.49 152 PHE A N 1
ATOM 8436 C CA . PHE B 1 192 ? 95.308 130.989 110.853 1.00 32.49 152 PHE A CA 1
ATOM 8437 C C . PHE B 1 192 ? 96.364 131.611 111.760 1.00 32.49 152 PHE A C 1
ATOM 8438 O O . PHE B 1 192 ? 96.164 131.722 112.977 1.00 32.49 152 PHE A O 1
ATOM 8455 N N . GLU B 1 193 ? 97.494 132.035 111.188 1.00 38.71 153 GLU A N 1
ATOM 8456 C CA . GLU B 1 193 ? 98.542 132.643 111.998 1.00 38.71 153 GLU A CA 1
ATOM 8457 C C . GLU B 1 193 ? 98.121 134.008 112.523 1.00 38.71 153 GLU A C 1
ATOM 8458 O O . GLU B 1 193 ? 98.482 134.379 113.643 1.00 38.71 153 GLU A O 1
ATOM 8470 N N . PHE B 1 194 ? 97.362 134.773 111.736 1.00 42.51 154 PHE A N 1
ATOM 8471 C CA . PHE B 1 194 ? 96.847 136.041 112.238 1.00 42.51 154 PHE A CA 1
ATOM 8472 C C . PHE B 1 194 ? 95.897 135.814 113.403 1.00 42.51 154 PHE A C 1
ATOM 8473 O O . PHE B 1 194 ? 95.943 136.542 114.401 1.00 42.51 154 PHE A O 1
ATOM 8490 N N . ARG B 1 195 ? 95.031 134.804 113.300 1.00 40.92 155 ARG A N 1
ATOM 8491 C CA . ARG B 1 195 ? 94.132 134.491 114.406 1.00 40.92 155 ARG A CA 1
ATOM 8492 C C . ARG B 1 195 ? 94.918 134.101 115.652 1.00 40.92 155 ARG A C 1
ATOM 8493 O O . ARG B 1 195 ? 94.631 134.574 116.760 1.00 40.92 155 ARG A O 1
ATOM 8514 N N . GLY B 1 196 ? 95.927 133.243 115.488 1.00 45.22 156 GLY A N 1
ATOM 8515 C CA . GLY B 1 196 ? 96.732 132.842 116.631 1.00 45.22 156 GLY A CA 1
ATOM 8516 C C . GLY B 1 196 ? 97.478 134.004 117.259 1.00 45.22 156 GLY A C 1
ATOM 8517 O O . GLY B 1 196 ? 97.536 134.130 118.486 1.00 45.22 156 GLY A O 1
ATOM 8521 N N . ALA B 1 197 ? 98.063 134.869 116.427 1.00 49.31 157 ALA A N 1
ATOM 8522 C CA . ALA B 1 197 ? 98.790 136.023 116.940 1.00 49.31 157 ALA A CA 1
ATOM 8523 C C . ALA B 1 197 ? 97.858 136.979 117.668 1.00 49.31 157 ALA A C 1
ATOM 8524 O O . ALA B 1 197 ? 98.211 137.519 118.722 1.00 49.31 157 ALA A O 1
ATOM 8531 N N . LYS B 1 198 ? 96.663 137.208 117.119 1.00 53.85 158 LYS A N 1
ATOM 8532 C CA . LYS B 1 198 ? 95.694 138.063 117.793 1.00 53.85 158 LYS A CA 1
ATOM 8533 C C . LYS B 1 198 ? 95.311 137.484 119.147 1.00 53.85 158 LYS A C 1
ATOM 8534 O O . LYS B 1 198 ? 95.227 138.208 120.145 1.00 53.85 158 LYS A O 1
ATOM 8553 N N . MET B 1 199 ? 95.071 136.172 119.200 1.00 50.59 159 MET A N 1
ATOM 8554 C CA . MET B 1 199 ? 94.709 135.557 120.471 1.00 50.59 159 MET A CA 1
ATOM 8555 C C . MET B 1 199 ? 95.834 135.701 121.487 1.00 50.59 159 MET A C 1
ATOM 8556 O O . MET B 1 199 ? 95.593 136.063 122.645 1.00 50.59 159 MET A O 1
ATOM 8570 N N . LEU B 1 200 ? 97.074 135.438 121.068 1.00 56.64 160 LEU A N 1
ATOM 8571 C CA . LEU B 1 200 ? 98.202 135.568 121.987 1.00 56.64 160 LEU A CA 1
ATOM 8572 C C . LEU B 1 200 ? 98.350 137.001 122.482 1.00 56.64 160 LEU A C 1
ATOM 8573 O O . LEU B 1 200 ? 98.555 137.236 123.679 1.00 56.64 160 LEU A O 1
ATOM 8589 N N . ILE B 1 201 ? 98.249 137.974 121.575 1.00 59.01 161 ILE A N 1
ATOM 8590 C CA . ILE B 1 201 ? 98.433 139.368 121.959 1.00 59.01 161 ILE A CA 1
ATOM 8591 C C . ILE B 1 201 ? 97.343 139.803 122.928 1.00 59.01 161 ILE A C 1
ATOM 8592 O O . ILE B 1 201 ? 97.618 140.461 123.938 1.00 59.01 161 ILE A O 1
ATOM 8608 N N . MET B 1 202 ? 96.089 139.442 122.644 1.00 60.30 162 MET A N 1
ATOM 8609 C CA . MET B 1 202 ? 95.002 139.804 123.545 1.00 60.30 162 MET A CA 1
ATOM 8610 C C . MET B 1 202 ? 95.174 139.142 124.906 1.00 60.30 162 MET A C 1
ATOM 8611 O O . MET B 1 202 ? 94.926 139.767 125.944 1.00 60.30 162 MET A O 1
ATOM 8625 N N . GLU B 1 203 ? 95.597 137.876 124.925 1.00 61.80 163 GLU A N 1
ATOM 8626 C CA . GLU B 1 203 ? 95.735 137.164 126.191 1.00 61.80 163 GLU A CA 1
ATOM 8627 C C . GLU B 1 203 ? 96.884 137.721 127.024 1.00 61.80 163 GLU A C 1
ATOM 8628 O O . GLU B 1 203 ? 96.811 137.737 128.258 1.00 61.80 163 GLU A O 1
ATOM 8640 N N . GLN B 1 204 ? 97.954 138.176 126.371 1.00 65.17 164 GLN A N 1
ATOM 8641 C CA . GLN B 1 204 ? 99.165 138.577 127.079 1.00 65.17 164 GLN A CA 1
ATOM 8642 C C . GLN B 1 204 ? 99.199 140.063 127.415 1.00 65.17 164 GLN A C 1
ATOM 8643 O O . GLN B 1 204 ? 99.617 140.435 128.516 1.00 65.17 164 GLN A O 1
ATOM 8657 N N . PHE B 1 205 ? 98.778 140.923 126.488 1.00 67.34 165 PHE A N 1
ATOM 8658 C CA . PHE B 1 205 ? 98.867 142.375 126.646 1.00 67.34 165 PHE A CA 1
ATOM 8659 C C . PHE B 1 205 ? 97.498 142.982 126.370 1.00 67.34 165 PHE A C 1
ATOM 8660 O O . PHE B 1 205 ? 97.262 143.551 125.296 1.00 67.34 165 PHE A O 1
ATOM 8677 N N . PRO B 1 206 ? 96.566 142.876 127.320 1.00 69.29 166 PRO A N 1
ATOM 8678 C CA . PRO B 1 206 ? 95.232 143.455 127.084 1.00 69.29 166 PRO A CA 1
ATOM 8679 C C . PRO B 1 206 ? 95.254 144.957 126.854 1.00 69.29 166 PRO A C 1
ATOM 8680 O O . PRO B 1 206 ? 94.467 145.465 126.045 1.00 69.29 166 PRO A O 1
ATOM 8691 N N . GLU B 1 207 ? 96.140 145.685 127.539 1.00 70.48 167 GLU A N 1
ATOM 8692 C CA . GLU B 1 207 ? 96.178 147.139 127.460 1.00 70.48 167 GLU A CA 1
ATOM 8693 C C . GLU B 1 207 ? 97.436 147.690 126.807 1.00 70.48 167 GLU A C 1
ATOM 8694 O O . GLU B 1 207 ? 97.379 148.773 126.216 1.00 70.48 167 GLU A O 1
ATOM 8706 N N . THR B 1 208 ? 98.559 146.983 126.896 1.00 70.27 168 THR A N 1
ATOM 8707 C CA . THR B 1 208 ? 99.830 147.458 126.364 1.00 70.27 168 THR A CA 1
ATOM 8708 C C . THR B 1 208 ? 100.009 147.137 124.885 1.00 70.27 168 THR A C 1
ATOM 8709 O O . THR B 1 208 ? 101.040 147.498 124.307 1.00 70.27 168 THR A O 1
ATOM 8720 N N . ALA B 1 209 ? 99.031 146.481 124.256 1.00 67.73 169 ALA A N 1
ATOM 8721 C CA . ALA B 1 209 ? 99.187 146.052 122.871 1.00 67.73 169 ALA A CA 1
ATOM 8722 C C . ALA B 1 209 ? 99.428 147.217 121.920 1.00 67.73 169 ALA A C 1
ATOM 8723 O O . ALA B 1 209 ? 99.968 147.007 120.829 1.00 67.73 169 ALA A O 1
ATOM 8730 N N . ALA B 1 210 ? 99.033 148.434 122.296 1.00 68.17 170 ALA A N 1
ATOM 8731 C CA . ALA B 1 210 ? 99.245 149.582 121.422 1.00 68.17 170 ALA A CA 1
ATOM 8732 C C . ALA B 1 210 ? 100.690 150.065 121.443 1.00 68.17 170 ALA A C 1
ATOM 8733 O O . ALA B 1 210 ? 101.176 150.592 120.436 1.00 68.17 170 ALA A O 1
ATOM 8740 N N . SER B 1 211 ? 101.385 149.906 122.570 1.00 69.36 171 SER A N 1
ATOM 8741 C CA . SER B 1 211 ? 102.731 150.456 122.700 1.00 69.36 171 SER A CA 1
ATOM 8742 C C . SER B 1 211 ? 103.772 149.612 121.972 1.00 69.36 171 SER A C 1
ATOM 8743 O O . SER B 1 211 ? 104.723 150.158 121.402 1.00 69.36 171 SER A O 1
ATOM 8751 N N . ILE B 1 212 ? 103.615 148.285 121.982 1.00 67.16 172 ILE A N 1
ATOM 8752 C CA . ILE B 1 212 ? 104.659 147.410 121.459 1.00 67.16 172 ILE A CA 1
ATOM 8753 C C . ILE B 1 212 ? 104.956 147.759 120.007 1.00 67.16 172 ILE A C 1
ATOM 8754 O O . ILE B 1 212 ? 104.053 148.086 119.226 1.00 67.16 172 ILE A O 1
ATOM 8770 N N . VAL B 1 213 ? 106.237 147.696 119.642 1.00 67.99 173 VAL A N 1
ATOM 8771 C CA . VAL B 1 213 ? 106.681 148.103 118.313 1.00 67.99 173 VAL A CA 1
ATOM 8772 C C . VAL B 1 213 ? 107.586 147.050 117.683 1.00 67.99 173 VAL A C 1
ATOM 8773 O O . VAL B 1 213 ? 107.822 147.074 116.470 1.00 67.99 173 VAL A O 1
ATOM 8786 N N . SER B 1 214 ? 108.100 146.117 118.487 1.00 65.64 174 SER A N 1
ATOM 8787 C CA . SER B 1 214 ? 109.045 145.120 118.002 1.00 65.64 174 SER A CA 1
ATOM 8788 C C . SER B 1 214 ? 108.768 143.766 118.637 1.00 65.64 174 SER A C 1
ATOM 8789 O O . SER B 1 214 ? 108.535 143.672 119.847 1.00 65.64 174 SER A O 1
ATOM 8797 N N . PHE B 1 215 ? 108.819 142.719 117.811 1.00 60.77 175 PHE A N 1
ATOM 8798 C CA . PHE B 1 215 ? 108.616 141.340 118.238 1.00 60.77 175 PHE A CA 1
ATOM 8799 C C . PHE B 1 215 ? 109.840 140.513 117.872 1.00 60.77 175 PHE A C 1
ATOM 8800 O O . PHE B 1 215 ? 110.355 140.624 116.755 1.00 60.77 175 PHE A O 1
ATOM 8817 N N . LYS B 1 216 ? 110.298 139.687 118.809 1.00 60.59 176 LYS A N 1
ATOM 8818 C CA . LYS B 1 216 ? 111.399 138.759 118.581 1.00 60.59 176 LYS A CA 1
ATOM 8819 C C . LYS B 1 216 ? 110.934 137.349 118.911 1.00 60.59 176 LYS A C 1
ATOM 8820 O O . LYS B 1 216 ? 110.498 137.086 120.035 1.00 60.59 176 LYS A O 1
ATOM 8839 N N . VAL B 1 217 ? 111.052 136.439 117.948 1.00 52.08 177 VAL A N 1
ATOM 8840 C CA . VAL B 1 217 ? 110.636 135.052 118.118 1.00 52.08 177 VAL A CA 1
ATOM 8841 C C . VAL B 1 217 ? 111.871 134.169 118.023 1.00 52.08 177 VAL A C 1
ATOM 8842 O O . VAL B 1 217 ? 112.582 134.194 117.011 1.00 52.08 177 VAL A O 1
ATOM 8855 N N . GLU B 1 218 ? 112.124 133.390 119.072 1.00 53.41 178 GLU A N 1
ATOM 8856 C CA . GLU B 1 218 ? 113.282 132.510 119.083 1.00 53.41 178 GLU A CA 1
ATOM 8857 C C . GLU B 1 218 ? 113.067 131.326 118.147 1.00 53.41 178 GLU A C 1
ATOM 8858 O O . GLU B 1 218 ? 111.940 130.881 117.920 1.00 53.41 178 GLU A O 1
ATOM 8870 N N . SER B 1 219 ? 114.174 130.806 117.609 1.00 52.69 179 SER A N 1
ATOM 8871 C CA . SER B 1 219 ? 114.095 129.781 116.574 1.00 52.69 179 SER A CA 1
ATOM 8872 C C . SER B 1 219 ? 113.399 128.514 117.051 1.00 52.69 179 SER A C 1
ATOM 8873 O O . SER B 1 219 ? 112.949 127.719 116.219 1.00 52.69 179 SER A O 1
ATOM 8881 N N . ASP B 1 220 ? 113.304 128.299 118.365 1.00 55.19 180 ASP A N 1
ATOM 8882 C CA . ASP B 1 220 ? 112.622 127.110 118.867 1.00 55.19 180 ASP A CA 1
ATOM 8883 C C . ASP B 1 220 ? 111.152 127.113 118.469 1.00 55.19 180 ASP A C 1
ATOM 8884 O O . ASP B 1 220 ? 110.599 126.072 118.095 1.00 55.19 180 ASP A O 1
ATOM 8893 N N . VAL B 1 221 ? 110.501 128.275 118.547 1.00 51.90 181 VAL A N 1
ATOM 8894 C CA . VAL B 1 221 ? 109.082 128.370 118.225 1.00 51.90 181 VAL A CA 1
ATOM 8895 C C . VAL B 1 221 ? 108.875 128.150 116.733 1.00 51.90 181 VAL A C 1
ATOM 8896 O O . VAL B 1 221 ? 109.655 128.630 115.900 1.00 51.90 181 VAL A O 1
ATOM 8909 N N . VAL B 1 222 ? 107.816 127.423 116.389 1.00 45.21 182 VAL A N 1
ATOM 8910 C CA . VAL B 1 222 ? 107.513 127.116 114.997 1.00 45.21 182 VAL A CA 1
ATOM 8911 C C . VAL B 1 222 ? 106.097 127.503 114.594 1.00 45.21 182 VAL A C 1
ATOM 8912 O O . VAL B 1 222 ? 105.840 127.680 113.392 1.00 45.21 182 VAL A O 1
ATOM 8925 N N . SER B 1 223 ? 105.167 127.655 115.534 1.00 45.41 183 SER A N 1
ATOM 8926 C CA . SER B 1 223 ? 103.784 127.963 115.195 1.00 45.41 183 SER A CA 1
ATOM 8927 C C . SER B 1 223 ? 103.118 128.604 116.403 1.00 45.41 183 SER A C 1
ATOM 8928 O O . SER B 1 223 ? 103.694 128.679 117.490 1.00 45.41 183 SER A O 1
ATOM 8936 N N . LEU B 1 224 ? 101.886 129.063 116.196 1.00 47.97 184 LEU A N 1
ATOM 8937 C CA . LEU B 1 224 ? 101.065 129.664 117.244 1.00 47.97 184 LEU A CA 1
ATOM 8938 C C . LEU B 1 224 ? 99.720 128.954 117.328 1.00 47.97 184 LEU A C 1
ATOM 8939 O O . LEU B 1 224 ? 98.662 129.577 117.439 1.00 47.97 184 LEU A O 1
ATOM 8955 N N . ASP B 1 225 ? 99.750 127.621 117.275 1.00 47.64 185 ASP A N 1
ATOM 8956 C CA . ASP B 1 225 ? 98.526 126.834 117.361 1.00 47.64 185 ASP A CA 1
ATOM 8957 C C . ASP B 1 225 ? 97.899 126.871 118.746 1.00 47.64 185 ASP A C 1
ATOM 8958 O O . ASP B 1 225 ? 96.688 126.660 118.867 1.00 47.64 185 ASP A O 1
ATOM 8967 N N . GLY B 1 226 ? 98.688 127.135 119.784 1.00 54.78 186 GLY A N 1
ATOM 8968 C CA . GLY B 1 226 ? 98.212 127.069 121.148 1.00 54.78 186 GLY A CA 1
ATOM 8969 C C . GLY B 1 226 ? 98.542 125.782 121.869 1.00 54.78 186 GLY A C 1
ATOM 8970 O O . GLY B 1 226 ? 98.096 125.599 123.009 1.00 54.78 186 GLY A O 1
ATOM 8974 N N . HIS B 1 227 ? 99.305 124.886 121.247 1.00 55.47 187 HIS A N 1
ATOM 8975 C CA . HIS B 1 227 ? 99.725 123.641 121.874 1.00 55.47 187 HIS A CA 1
ATOM 8976 C C . HIS B 1 227 ? 101.084 123.754 122.550 1.00 55.47 187 HIS A C 1
ATOM 8977 O O . HIS B 1 227 ? 101.617 122.739 123.010 1.00 55.47 187 HIS A O 1
ATOM 8991 N N . ASP B 1 228 ? 101.654 124.954 122.615 1.00 61.19 188 ASP A N 1
ATOM 8992 C CA . ASP B 1 228 ? 102.953 125.184 123.226 1.00 61.19 188 ASP A CA 1
ATOM 8993 C C . ASP B 1 228 ? 102.831 126.253 124.302 1.00 61.19 188 ASP A C 1
ATOM 8994 O O . ASP B 1 228 ? 101.952 127.119 124.246 1.00 61.19 188 ASP A O 1
ATOM 9003 N N . PHE B 1 229 ? 103.722 126.182 125.287 1.00 64.49 189 PHE A N 1
ATOM 9004 C CA . PHE B 1 229 ? 103.743 127.139 126.390 1.00 64.49 189 PHE A CA 1
ATOM 9005 C C . PHE B 1 229 ? 104.628 128.309 125.979 1.00 64.49 189 PHE A C 1
ATOM 9006 O O . PHE B 1 229 ? 105.854 128.248 126.100 1.00 64.49 189 PHE A O 1
ATOM 9023 N N . LEU B 1 230 ? 104.009 129.381 125.491 1.00 60.27 190 LEU A N 1
ATOM 9024 C CA . LEU B 1 230 ? 104.730 130.513 124.922 1.00 60.27 190 LEU A CA 1
ATOM 9025 C C . LEU B 1 230 ? 104.803 131.646 125.938 1.00 60.27 190 LEU A C 1
ATOM 9026 O O . LEU B 1 230 ? 103.827 132.380 126.124 1.00 60.27 190 LEU A O 1
ATOM 9042 N N . GLU B 1 231 ? 105.954 131.788 126.585 1.00 63.70 191 GLU A N 1
ATOM 9043 C CA . GLU B 1 231 ? 106.221 132.942 127.426 1.00 63.70 191 GLU A CA 1
ATOM 9044 C C . GLU B 1 231 ? 106.421 134.170 126.546 1.00 63.70 191 GLU A C 1
ATOM 9045 O O . GLU B 1 231 ? 106.801 134.069 125.377 1.00 63.70 191 GLU A O 1
ATOM 9057 N N . THR B 1 232 ? 106.169 135.341 127.125 1.00 65.23 192 THR A N 1
ATOM 9058 C CA . THR B 1 232 ? 106.269 136.602 126.392 1.00 65.23 192 THR A CA 1
ATOM 9059 C C . THR B 1 232 ? 106.904 137.640 127.312 1.00 65.23 192 THR A C 1
ATOM 9060 O O . THR B 1 232 ? 106.222 138.232 128.154 1.00 65.23 192 THR A O 1
ATOM 9071 N N . ASP B 1 233 ? 108.205 137.858 127.145 1.00 68.30 193 ASP A N 1
ATOM 9072 C CA . ASP B 1 233 ? 108.911 138.861 127.925 1.00 68.30 193 ASP A CA 1
ATOM 9073 C C . ASP B 1 233 ? 108.744 140.238 127.294 1.00 68.30 193 ASP A C 1
ATOM 9074 O O . ASP B 1 233 ? 108.675 140.381 126.070 1.00 68.30 193 ASP A O 1
ATOM 9083 N N . ALA B 1 234 ? 108.683 141.257 128.150 1.00 71.35 194 ALA A N 1
ATOM 9084 C CA . ALA B 1 234 ? 108.530 142.644 127.727 1.00 71.35 194 ALA A CA 1
ATOM 9085 C C . ALA B 1 234 ? 109.634 143.470 128.366 1.00 71.35 194 ALA A C 1
ATOM 9086 O O . ALA B 1 234 ? 109.825 143.413 129.585 1.00 71.35 194 ALA A O 1
ATOM 9093 N N . GLU B 1 235 ? 110.357 144.234 127.550 1.00 73.23 195 GLU A N 1
ATOM 9094 C CA . GLU B 1 235 ? 111.446 145.075 128.027 1.00 73.23 195 GLU A CA 1
ATOM 9095 C C . GLU B 1 235 ? 111.260 146.501 127.530 1.00 73.23 195 GLU A C 1
ATOM 9096 O O . GLU B 1 235 ? 110.865 146.727 126.381 1.00 73.23 195 GLU A O 1
ATOM 9108 N N . ILE B 1 236 ? 111.547 147.461 128.402 1.00 77.56 196 ILE A N 1
ATOM 9109 C CA . ILE B 1 236 ? 111.429 148.876 128.069 1.00 77.56 196 ILE A CA 1
ATOM 9110 C C . ILE B 1 236 ? 112.745 149.350 127.468 1.00 77.56 196 ILE A C 1
ATOM 9111 O O . ILE B 1 236 ? 113.816 149.158 128.057 1.00 77.56 196 ILE A O 1
ATOM 9127 N N . GLY B 1 237 ? 112.669 149.953 126.283 1.00 79.38 197 GLY A N 1
ATOM 9128 C CA . GLY B 1 237 ? 113.851 150.485 125.643 1.00 79.38 197 GLY A CA 1
ATOM 9129 C C . GLY B 1 237 ? 114.197 151.877 126.135 1.00 79.38 197 GLY A C 1
ATOM 9130 O O . GLY B 1 237 ? 113.479 152.492 126.923 1.00 79.38 197 GLY A O 1
ATOM 9134 N N . ASP B 1 238 ? 115.336 152.378 125.652 1.00 82.67 198 ASP A N 1
ATOM 9135 C CA . ASP B 1 238 ? 115.746 153.732 126.003 1.00 82.67 198 ASP A CA 1
ATOM 9136 C C . ASP B 1 238 ? 114.754 154.764 125.483 1.00 82.67 198 ASP A C 1
ATOM 9137 O O . ASP B 1 238 ? 114.546 155.803 126.121 1.00 82.67 198 ASP A O 1
ATOM 9146 N N . ASP B 1 239 ? 114.133 154.498 124.332 1.00 82.38 199 ASP A N 1
ATOM 9147 C CA . ASP B 1 239 ? 113.156 155.416 123.762 1.00 82.38 199 ASP A CA 1
ATOM 9148 C C . ASP B 1 239 ? 111.855 155.461 124.553 1.00 82.38 199 ASP A C 1
ATOM 9149 O O . ASP B 1 239 ? 111.026 156.340 124.297 1.00 82.38 199 ASP A O 1
ATOM 9158 N N . GLY B 1 240 ? 111.657 154.546 125.502 1.00 80.53 200 GLY A N 1
ATOM 9159 C CA . GLY B 1 240 ? 110.436 154.487 126.273 1.00 80.53 200 GLY A CA 1
ATOM 9160 C C . GLY B 1 240 ? 109.379 153.553 125.724 1.00 80.53 200 GLY A C 1
ATOM 9161 O O . GLY B 1 240 ? 108.361 153.337 126.393 1.00 80.53 200 GLY A O 1
ATOM 9165 N N . LYS B 1 241 ? 109.582 152.996 124.533 1.00 77.26 201 LYS A N 1
ATOM 9166 C CA . LYS B 1 241 ? 108.652 152.022 123.987 1.00 77.26 201 LYS A CA 1
ATOM 9167 C C . LYS B 1 241 ? 108.919 150.645 124.590 1.00 77.26 201 LYS A C 1
ATOM 9168 O O . LYS B 1 241 ? 109.843 150.450 125.385 1.00 77.26 201 LYS A O 1
ATOM 9187 N N . LEU B 1 242 ? 108.092 149.680 124.202 1.00 71.77 202 LEU A N 1
ATOM 9188 C CA . LEU B 1 242 ? 108.158 148.325 124.729 1.00 71.77 202 LEU A CA 1
ATOM 9189 C C . LEU B 1 242 ? 108.492 147.353 123.606 1.00 71.77 202 LEU A C 1
ATOM 9190 O O . LEU B 1 242 ? 107.823 147.344 122.567 1.00 71.77 202 LEU A O 1
ATOM 9206 N N . HIS B 1 243 ? 109.523 146.540 123.819 1.00 71.21 203 HIS A N 1
ATOM 9207 C CA . HIS B 1 243 ? 109.907 145.481 122.900 1.00 71.21 203 HIS A CA 1
ATOM 9208 C C . HIS B 1 243 ? 109.539 144.138 123.515 1.00 71.21 203 HIS A C 1
ATOM 9209 O O . HIS B 1 243 ? 109.677 143.943 124.727 1.00 71.21 203 HIS A O 1
ATOM 9223 N N . VAL B 1 244 ? 109.064 143.214 122.683 1.00 66.74 204 VAL A N 1
ATOM 9224 C CA . VAL B 1 244 ? 108.505 141.951 123.147 1.00 66.74 204 VAL A CA 1
ATOM 9225 C C . VAL B 1 244 ? 109.311 140.804 122.558 1.00 66.74 204 VAL A C 1
ATOM 9226 O O . VAL B 1 244 ? 109.720 140.851 121.393 1.00 66.74 204 VAL A O 1
ATOM 9239 N N . THR B 1 245 ? 109.540 139.776 123.371 1.00 65.18 205 THR A N 1
ATOM 9240 C CA . THR B 1 245 ? 110.194 138.548 122.929 1.00 65.18 205 THR A CA 1
ATOM 9241 C C . THR B 1 245 ? 109.296 137.378 123.303 1.00 65.18 205 THR A C 1
ATOM 9242 O O . THR B 1 245 ? 109.089 137.105 124.489 1.00 65.18 205 THR A O 1
ATOM 9253 N N . VAL B 1 246 ? 108.762 136.698 122.295 1.00 61.14 206 VAL A N 1
ATOM 9254 C CA . VAL B 1 246 ? 107.905 135.535 122.487 1.00 61.14 206 VAL A CA 1
ATOM 9255 C C . VAL B 1 246 ? 108.771 134.293 122.342 1.00 61.14 206 VAL A C 1
ATOM 9256 O O . VAL B 1 246 ? 109.331 134.040 121.269 1.00 61.14 206 VAL A O 1
ATOM 9269 N N . ARG B 1 247 ? 108.877 133.515 123.416 1.00 61.51 207 ARG A N 1
ATOM 9270 C CA . ARG B 1 247 ? 109.782 132.377 123.471 1.00 61.51 207 ARG A CA 1
ATOM 9271 C C . ARG B 1 247 ? 109.074 131.158 124.041 1.00 61.51 207 ARG A C 1
ATOM 9272 O O . ARG B 1 247 ? 108.294 131.257 124.990 1.00 61.51 207 ARG A O 1
ATOM 9293 N N . LYS B 1 248 ? 109.373 129.997 123.465 1.00 60.82 208 LYS A N 1
ATOM 9294 C CA . LYS B 1 248 ? 108.811 128.751 123.966 1.00 60.82 208 LYS A CA 1
ATOM 9295 C C . LYS B 1 248 ? 109.279 128.497 125.395 1.00 60.82 208 LYS A C 1
ATOM 9296 O O . LYS B 1 248 ? 110.417 128.798 125.764 1.00 60.82 208 LYS A O 1
ATOM 9315 N N . SER B 1 249 ? 108.384 127.938 126.204 1.00 64.64 209 SER A N 1
ATOM 9316 C CA . SER B 1 249 ? 108.687 127.669 127.607 1.00 64.64 209 SER A CA 1
ATOM 9317 C C . SER B 1 249 ? 109.122 126.220 127.803 1.00 64.64 209 SER A C 1
ATOM 9318 O O . SER B 1 249 ? 109.653 125.856 128.853 1.00 64.64 209 SER A O 1
ATOM 9326 N N . LYS B 1 511 ? 90.458 147.211 123.471 1.00 62.50 471 LYS A N 1
ATOM 9327 C CA . LYS B 1 511 ? 90.832 146.246 122.444 1.00 62.50 471 LYS A CA 1
ATOM 9328 C C . LYS B 1 511 ? 91.496 146.953 121.268 1.00 62.50 471 LYS A C 1
ATOM 9329 O O . LYS B 1 511 ? 90.887 147.132 120.213 1.00 62.50 471 LYS A O 1
ATOM 9347 N N . ASN B 1 512 ? 92.747 147.362 121.463 1.00 62.89 472 ASN A N 1
ATOM 9348 C CA . ASN B 1 512 ? 93.534 148.027 120.433 1.00 62.89 472 ASN A CA 1
ATOM 9349 C C . ASN B 1 512 ? 94.720 147.147 120.070 1.00 62.89 472 ASN A C 1
ATOM 9350 O O . ASN B 1 512 ? 95.435 146.666 120.956 1.00 62.89 472 ASN A O 1
ATOM 9361 N N . MET B 1 513 ? 94.915 146.929 118.783 1.00 59.39 473 MET A N 1
ATOM 9362 C CA . MET B 1 513 ? 96.033 146.131 118.313 1.00 59.39 473 MET A CA 1
ATOM 9363 C C . MET B 1 513 ? 97.272 146.995 118.133 1.00 59.39 473 MET A C 1
ATOM 9364 O O . MET B 1 513 ? 97.183 148.223 118.040 1.00 59.39 473 MET A O 1
ATOM 9378 N N . PRO B 1 514 ? 98.449 146.380 118.088 1.00 61.85 474 PRO A N 1
ATOM 9379 C CA . PRO B 1 514 ? 99.670 147.130 117.781 1.00 61.85 474 PRO A CA 1
ATOM 9380 C C . PRO B 1 514 ? 99.648 147.636 116.350 1.00 61.85 474 PRO A C 1
ATOM 9381 O O . PRO B 1 514 ? 98.767 147.252 115.563 1.00 61.85 474 PRO A O 1
ATOM 9392 N N . PRO B 1 515 ? 100.596 148.491 115.965 1.00 60.54 475 PRO A N 1
ATOM 9393 C CA . PRO B 1 515 ? 100.590 149.004 114.592 1.00 60.54 475 PRO A CA 1
ATOM 9394 C C . PRO B 1 515 ? 100.746 147.882 113.577 1.00 60.54 475 PRO A C 1
ATOM 9395 O O . PRO B 1 515 ? 101.336 146.837 113.856 1.00 60.54 475 PRO A O 1
ATOM 9406 N N . ALA B 1 516 ? 100.187 148.107 112.386 1.00 57.34 476 ALA A N 1
ATOM 9407 C CA . ALA B 1 516 ? 100.111 147.042 111.394 1.00 57.34 476 ALA A CA 1
ATOM 9408 C C . ALA B 1 516 ? 101.491 146.546 110.977 1.00 57.34 476 ALA A C 1
ATOM 9409 O O . ALA B 1 516 ? 101.626 145.398 110.539 1.00 57.34 476 ALA A O 1
ATOM 9416 N N . SER B 1 517 ? 102.522 147.385 111.097 1.00 58.69 477 SER A N 1
ATOM 9417 C CA . SER B 1 517 ? 103.848 146.993 110.626 1.00 58.69 477 SER A CA 1
ATOM 9418 C C . SER B 1 517 ? 104.419 145.845 111.453 1.00 58.69 477 SER A C 1
ATOM 9419 O O . SER B 1 517 ? 104.907 144.851 110.901 1.00 58.69 477 SER A O 1
ATOM 9427 N N . VAL B 1 518 ? 104.373 145.965 112.781 1.00 58.88 478 VAL A N 1
ATOM 9428 C CA . VAL B 1 518 ? 104.932 144.917 113.630 1.00 58.88 478 VAL A CA 1
ATOM 9429 C C . VAL B 1 518 ? 104.129 143.628 113.489 1.00 58.88 478 VAL A C 1
ATOM 9430 O O . VAL B 1 518 ? 104.693 142.525 113.482 1.00 58.88 478 VAL A O 1
ATOM 9443 N N . MET B 1 519 ? 102.804 143.742 113.373 1.00 54.63 479 MET A N 1
ATOM 9444 C CA . MET B 1 519 ? 101.982 142.557 113.157 1.00 54.63 479 MET A CA 1
ATOM 9445 C C . MET B 1 519 ? 102.340 141.876 111.844 1.00 54.63 479 MET A C 1
ATOM 9446 O O . MET B 1 519 ? 102.447 140.646 111.782 1.00 54.63 479 MET A O 1
ATOM 9460 N N . THR B 1 520 ? 102.528 142.662 110.783 1.00 52.14 480 THR A N 1
ATOM 9461 C CA . THR B 1 520 ? 102.916 142.085 109.502 1.00 52.14 480 THR A CA 1
ATOM 9462 C C . THR B 1 520 ? 104.257 141.376 109.614 1.00 52.14 480 THR A C 1
ATOM 9463 O O . THR B 1 520 ? 104.433 140.276 109.079 1.00 52.14 480 THR A O 1
ATOM 9474 N N . ARG B 1 521 ? 105.213 141.988 110.316 1.00 53.32 481 ARG A N 1
ATOM 9475 C CA . ARG B 1 521 ? 106.524 141.367 110.479 1.00 53.32 481 ARG A CA 1
ATOM 9476 C C . ARG B 1 521 ? 106.414 140.032 111.212 1.00 53.32 481 ARG A C 1
ATOM 9477 O O . ARG B 1 521 ? 107.001 139.025 110.793 1.00 53.32 481 ARG A O 1
ATOM 9498 N N . LEU B 1 522 ? 105.652 140.005 112.309 1.00 50.28 482 LEU A N 1
ATOM 9499 C CA . LEU B 1 522 ? 105.499 138.772 113.078 1.00 50.28 482 LEU A CA 1
ATOM 9500 C C . LEU B 1 522 ? 104.821 137.682 112.253 1.00 50.28 482 LEU A C 1
ATOM 9501 O O . LEU B 1 522 ? 105.262 136.519 112.248 1.00 50.28 482 LEU A O 1
ATOM 9517 N N . ILE B 1 523 ? 103.745 138.039 111.549 1.00 44.24 483 ILE A N 1
ATOM 9518 C CA . ILE B 1 523 ? 103.028 137.058 110.743 1.00 44.24 483 ILE A CA 1
ATOM 9519 C C . ILE B 1 523 ? 103.931 136.520 109.645 1.00 44.24 483 ILE A C 1
ATOM 9520 O O . ILE B 1 523 ? 103.915 135.321 109.344 1.00 44.24 483 ILE A O 1
ATOM 9536 N N . LEU B 1 524 ? 104.730 137.392 109.026 1.00 44.46 484 LEU A N 1
ATOM 9537 C CA . LEU B 1 524 ? 105.649 136.932 107.992 1.00 44.46 484 LEU A CA 1
ATOM 9538 C C . LEU B 1 524 ? 106.670 135.958 108.560 1.00 44.46 484 LEU A C 1
ATOM 9539 O O . LEU B 1 524 ? 106.940 134.913 107.958 1.00 44.46 484 LEU A O 1
ATOM 9555 N N . ILE B 1 525 ? 107.239 136.274 109.725 1.00 44.36 485 ILE A N 1
ATOM 9556 C CA . ILE B 1 525 ? 108.221 135.374 110.328 1.00 44.36 485 ILE A CA 1
ATOM 9557 C C . ILE B 1 525 ? 107.610 133.995 110.547 1.00 44.36 485 ILE A C 1
ATOM 9558 O O . ILE B 1 525 ? 108.191 132.968 110.168 1.00 44.36 485 ILE A O 1
ATOM 9574 N N . MET B 1 526 ? 106.422 133.948 111.156 1.00 43.89 486 MET A N 1
ATOM 9575 C CA . MET B 1 526 ? 105.857 132.648 111.516 1.00 43.89 486 MET A CA 1
ATOM 9576 C C . MET B 1 526 ? 105.383 131.877 110.286 1.00 43.89 486 MET A C 1
ATOM 9577 O O . MET B 1 526 ? 105.542 130.648 110.213 1.00 43.89 486 MET A O 1
ATOM 9591 N N . VAL B 1 527 ? 104.805 132.572 109.305 1.00 37.54 487 VAL A N 1
ATOM 9592 C CA . VAL B 1 527 ? 104.409 131.907 108.070 1.00 37.54 487 VAL A CA 1
ATOM 9593 C C . VAL B 1 527 ? 105.630 131.326 107.374 1.00 37.54 487 VAL A C 1
ATOM 9594 O O . VAL B 1 527 ? 105.588 130.207 106.850 1.00 37.54 487 VAL A O 1
ATOM 9607 N N . TRP B 1 528 ? 106.740 132.071 107.359 1.00 38.03 488 TRP A N 1
ATOM 9608 C CA . TRP B 1 528 ? 107.966 131.545 106.773 1.00 38.03 488 TRP A CA 1
ATOM 9609 C C . TRP B 1 528 ? 108.437 130.301 107.511 1.00 38.03 488 TRP A C 1
ATOM 9610 O O . TRP B 1 528 ? 108.832 129.311 106.885 1.00 38.03 488 TRP A O 1
ATOM 9631 N N . ARG B 1 529 ? 108.409 130.332 108.843 1.00 43.11 489 ARG A N 1
ATOM 9632 C CA . ARG B 1 529 ? 108.897 129.182 109.597 1.00 43.11 489 ARG A CA 1
ATOM 9633 C C . ARG B 1 529 ? 108.060 127.940 109.323 1.00 43.11 489 ARG A C 1
ATOM 9634 O O . ARG B 1 529 ? 108.602 126.833 109.225 1.00 43.11 489 ARG A O 1
ATOM 9655 N N . LYS B 1 530 ? 106.738 128.090 109.206 1.00 38.57 490 LYS A N 1
ATOM 9656 C CA . LYS B 1 530 ? 105.923 126.916 108.888 1.00 38.57 490 LYS A CA 1
ATOM 9657 C C . LYS B 1 530 ? 106.025 126.515 107.422 1.00 38.57 490 LYS A C 1
ATOM 9658 O O . LYS B 1 530 ? 105.753 125.359 107.083 1.00 38.57 490 LYS A O 1
ATOM 9677 N N . LEU B 1 531 ? 106.399 127.438 106.540 1.00 33.78 491 LEU A N 1
ATOM 9678 C CA . LEU B 1 531 ? 106.381 127.130 105.116 1.00 33.78 491 LEU A CA 1
ATOM 9679 C C . LEU B 1 531 ? 107.538 126.220 104.716 1.00 33.78 491 LEU A C 1
ATOM 9680 O O . LEU B 1 531 ? 107.399 125.408 103.794 1.00 33.78 491 LEU A O 1
ATOM 9696 N N . ILE B 1 532 ? 108.683 126.331 105.396 1.00 34.87 492 ILE A N 1
ATOM 9697 C CA . ILE B 1 532 ? 109.857 125.550 105.019 1.00 34.87 492 ILE A CA 1
ATOM 9698 C C . ILE B 1 532 ? 109.867 124.156 105.626 1.00 34.87 492 ILE A C 1
ATOM 9699 O O . ILE B 1 532 ? 110.747 123.357 105.292 1.00 34.87 492 ILE A O 1
ATOM 9715 N N . ARG B 1 533 ? 108.927 123.843 106.517 1.00 35.66 493 ARG A N 1
ATOM 9716 C CA . ARG B 1 533 ? 108.792 122.504 107.076 1.00 35.66 493 ARG A CA 1
ATOM 9717 C C . ARG B 1 533 ? 107.614 121.749 106.468 1.00 35.66 493 ARG A C 1
ATOM 9718 O O . ARG B 1 533 ? 107.135 120.775 107.055 1.00 35.66 493 ARG A O 1
ATOM 9739 N N . ASN B 1 534 ? 107.145 122.179 105.298 1.00 29.36 494 ASN A N 1
ATOM 9740 C CA . ASN B 1 534 ? 105.965 121.616 104.656 1.00 29.36 494 ASN A CA 1
ATOM 9741 C C . ASN B 1 534 ? 106.379 120.829 103.421 1.00 29.36 494 ASN A C 1
ATOM 9742 O O . ASN B 1 534 ? 106.903 121.430 102.472 1.00 29.36 494 ASN A O 1
ATOM 9753 N N . PRO B 1 535 ? 106.175 119.509 103.371 1.00 25.77 495 PRO A N 1
ATOM 9754 C CA . PRO B 1 535 ? 106.581 118.762 102.168 1.00 25.77 495 PRO A CA 1
ATOM 9755 C C . PRO B 1 535 ? 105.910 119.255 100.901 1.00 25.77 495 PRO A C 1
ATOM 9756 O O . PRO B 1 535 ? 106.524 119.223 99.824 1.00 25.77 495 PRO A O 1
ATOM 9767 N N . ASN B 1 536 ? 104.662 119.715 100.999 1.00 26.61 496 ASN A N 1
ATOM 9768 C CA . ASN B 1 536 ? 103.958 120.181 99.812 1.00 26.61 496 ASN A CA 1
ATOM 9769 C C . ASN B 1 536 ? 104.599 121.449 99.265 1.00 26.61 496 ASN A C 1
ATOM 9770 O O . ASN B 1 536 ? 104.620 121.664 98.049 1.00 26.61 496 ASN A O 1
ATOM 9781 N N . THR B 1 537 ? 105.145 122.291 100.145 1.00 27.87 497 THR A N 1
ATOM 9782 C CA . THR B 1 537 ? 105.852 123.483 99.687 1.00 27.87 497 THR A CA 1
ATOM 9783 C C . THR B 1 537 ? 107.021 123.109 98.785 1.00 27.87 497 THR A C 1
ATOM 9784 O O . THR B 1 537 ? 107.160 123.637 97.674 1.00 27.87 497 THR A O 1
ATOM 9795 N N . TYR B 1 538 ? 107.873 122.193 99.248 1.00 26.71 498 TYR A N 1
ATOM 9796 C CA . TYR B 1 538 ? 109.018 121.779 98.447 1.00 26.71 498 TYR A CA 1
ATOM 9797 C C . TYR B 1 538 ? 108.567 121.112 97.158 1.00 26.71 498 TYR A C 1
ATOM 9798 O O . TYR B 1 538 ? 109.088 121.411 96.079 1.00 26.71 498 TYR A O 1
ATOM 9816 N N . SER B 1 539 ? 107.590 120.207 97.245 1.00 24.38 499 SER A N 1
ATOM 9817 C CA . SER B 1 539 ? 107.138 119.526 96.038 1.00 24.38 499 SER A CA 1
ATOM 9818 C C . SER B 1 539 ? 106.638 120.531 95.007 1.00 24.38 499 SER A C 1
ATOM 9819 O O . SER B 1 539 ? 107.054 120.501 93.845 1.00 24.38 499 SER A O 1
ATOM 9827 N N . SER B 1 540 ? 105.781 121.465 95.429 1.00 24.27 500 SER A N 1
ATOM 9828 C CA . SER B 1 540 ? 105.201 122.423 94.494 1.00 24.27 500 SER A CA 1
ATOM 9829 C C . SER B 1 540 ? 106.267 123.335 93.903 1.00 24.27 500 SER A C 1
ATOM 9830 O O . SER B 1 540 ? 106.307 123.549 92.687 1.00 24.27 500 SER A O 1
ATOM 9838 N N . LEU B 1 541 ? 107.146 123.883 94.746 1.00 24.97 501 LEU A N 1
ATOM 9839 C CA . LEU B 1 541 ? 108.127 124.842 94.249 1.00 24.97 501 LEU A CA 1
ATOM 9840 C C . LEU B 1 541 ? 109.143 124.172 93.332 1.00 24.97 501 LEU A C 1
ATOM 9841 O O . LEU B 1 541 ? 109.466 124.699 92.259 1.00 24.97 501 LEU A O 1
ATOM 9857 N N . ILE B 1 542 ? 109.664 123.009 93.733 1.00 23.96 502 ILE A N 1
ATOM 9858 C CA . ILE B 1 542 ? 110.647 122.326 92.902 1.00 23.96 502 ILE A CA 1
ATOM 9859 C C . ILE B 1 542 ? 110.004 121.848 91.608 1.00 23.96 502 ILE A C 1
ATOM 9860 O O . ILE B 1 542 ? 110.620 121.917 90.539 1.00 23.96 502 ILE A O 1
ATOM 9876 N N . GLY B 1 543 ? 108.756 121.375 91.669 1.00 22.99 503 GLY A N 1
ATOM 9877 C CA . GLY B 1 543 ? 108.074 120.980 90.451 1.00 22.99 503 GLY A CA 1
ATOM 9878 C C . GLY B 1 543 ? 107.852 122.145 89.510 1.00 22.99 503 GLY A C 1
ATOM 9879 O O . GLY B 1 543 ? 108.036 122.017 88.300 1.00 22.99 503 GLY A O 1
ATOM 9883 N N . LEU B 1 544 ? 107.463 123.301 90.051 1.00 23.78 504 LEU A N 1
ATOM 9884 C CA . LEU B 1 544 ? 107.246 124.475 89.212 1.00 23.78 504 LEU A CA 1
ATOM 9885 C C . LEU B 1 544 ? 108.545 124.945 88.569 1.00 23.78 504 LEU A C 1
ATOM 9886 O O . LEU B 1 544 ? 108.576 125.259 87.373 1.00 23.78 504 LEU A O 1
ATOM 9902 N N . ILE B 1 545 ? 109.631 124.999 89.343 1.00 24.79 505 ILE A N 1
ATOM 9903 C CA . ILE B 1 545 ? 110.909 125.436 88.785 1.00 24.79 505 ILE A CA 1
ATOM 9904 C C . ILE B 1 545 ? 111.394 124.451 87.729 1.00 24.79 505 ILE A C 1
ATOM 9905 O O . ILE B 1 545 ? 111.872 124.849 86.656 1.00 24.79 505 ILE A O 1
ATOM 9921 N N . TRP B 1 546 ? 111.285 123.150 88.013 1.00 25.74 506 TRP A N 1
ATOM 9922 C CA . TRP B 1 546 ? 111.693 122.156 87.031 1.00 25.74 506 TRP A CA 1
ATOM 9923 C C . TRP B 1 546 ? 110.849 122.252 85.771 1.00 25.74 506 TRP A C 1
ATOM 9924 O O . TRP B 1 546 ? 111.369 122.112 84.664 1.00 25.74 506 TRP A O 1
ATOM 9945 N N . ALA B 1 547 ? 109.540 122.469 85.915 1.00 25.14 507 ALA A N 1
ATOM 9946 C CA . ALA B 1 547 ? 108.687 122.595 84.740 1.00 25.14 507 ALA A CA 1
ATOM 9947 C C . ALA B 1 547 ? 109.071 123.815 83.918 1.00 25.14 507 ALA A C 1
ATOM 9948 O O . ALA B 1 547 ? 109.139 123.745 82.687 1.00 25.14 507 ALA A O 1
ATOM 9955 N N . LEU B 1 548 ? 109.344 124.939 84.580 1.00 25.20 508 LEU A N 1
ATOM 9956 C CA . LEU B 1 548 ? 109.767 126.130 83.852 1.00 25.20 508 LEU A CA 1
ATOM 9957 C C . LEU B 1 548 ? 111.040 125.856 83.064 1.00 25.20 508 LEU A C 1
ATOM 9958 O O . LEU B 1 548 ? 111.100 126.098 81.852 1.00 25.20 508 LEU A O 1
ATOM 9974 N N . VAL B 1 549 ? 112.058 125.304 83.728 1.00 27.27 509 VAL A N 1
ATOM 9975 C CA . VAL B 1 549 ? 113.328 125.048 83.052 1.00 27.27 509 VAL A CA 1
ATOM 9976 C C . VAL B 1 549 ? 113.146 124.036 81.924 1.00 27.27 509 VAL A C 1
ATOM 9977 O O . VAL B 1 549 ? 113.672 124.214 80.819 1.00 27.27 509 VAL A O 1
ATOM 9990 N N . ALA B 1 550 ? 112.394 122.964 82.182 1.00 27.35 510 ALA A N 1
ATOM 9991 C CA . ALA B 1 550 ? 112.277 121.876 81.219 1.00 27.35 510 ALA A CA 1
ATOM 9992 C C . ALA B 1 550 ? 111.490 122.298 79.987 1.00 27.35 510 ALA A C 1
ATOM 9993 O O . ALA B 1 550 ? 111.861 121.946 78.863 1.00 27.35 510 ALA A O 1
ATOM 10000 N N . PHE B 1 551 ? 110.398 123.039 80.170 1.00 25.58 511 PHE A N 1
ATOM 10001 C CA . PHE B 1 551 ? 109.612 123.489 79.032 1.00 25.58 511 PHE A CA 1
ATOM 10002 C C . PHE B 1 551 ? 110.188 124.741 78.388 1.00 25.58 511 PHE A C 1
ATOM 10003 O O . PHE B 1 551 ? 109.729 125.128 77.309 1.00 25.58 511 PHE A O 1
ATOM 10020 N N . ARG B 1 552 ? 111.178 125.379 79.017 1.00 28.75 512 ARG A N 1
ATOM 10021 C CA . ARG B 1 552 ? 111.897 126.478 78.389 1.00 28.75 512 ARG A CA 1
ATOM 10022 C C . ARG B 1 552 ? 113.055 125.988 77.529 1.00 28.75 512 ARG A C 1
ATOM 10023 O O . ARG B 1 552 ? 113.264 126.501 76.424 1.00 28.75 512 ARG A O 1
ATOM 10044 N N . TRP B 1 553 ? 113.813 125.004 78.013 1.00 29.13 513 TRP A N 1
ATOM 10045 C CA . TRP B 1 553 ? 114.979 124.494 77.304 1.00 29.13 513 TRP A CA 1
ATOM 10046 C C . TRP B 1 553 ? 114.811 123.058 76.826 1.00 29.13 513 TRP A C 1
ATOM 10047 O O . TRP B 1 553 ? 115.747 122.500 76.245 1.00 29.13 513 TRP A O 1
ATOM 10068 N N . HIS B 1 554 ? 113.645 122.449 77.042 1.00 30.07 514 HIS A N 1
ATOM 10069 C CA . HIS B 1 554 ? 113.357 121.098 76.561 1.00 30.07 514 HIS A CA 1
ATOM 10070 C C . HIS B 1 554 ? 114.288 120.062 77.180 1.00 30.07 514 HIS A C 1
ATOM 10071 O O . HIS B 1 554 ? 114.594 119.039 76.562 1.00 30.07 514 HIS A O 1
ATOM 10085 N N . VAL B 1 555 ? 114.742 120.309 78.402 1.00 29.33 515 VAL A N 1
ATOM 10086 C CA . VAL B 1 555 ? 115.591 119.357 79.108 1.00 29.33 515 VAL A CA 1
ATOM 10087 C C . VAL B 1 555 ? 114.734 118.207 79.614 1.00 29.33 515 VAL A C 1
ATOM 10088 O O . VAL B 1 555 ? 113.591 118.403 80.042 1.00 29.33 515 VAL A O 1
ATOM 10101 N N . ALA B 1 556 ? 115.283 116.997 79.563 1.00 30.29 516 ALA A N 1
ATOM 10102 C CA . ALA B 1 556 ? 114.603 115.797 80.032 1.00 30.29 516 ALA A CA 1
ATOM 10103 C C . ALA B 1 556 ? 115.372 115.205 81.204 1.00 30.29 516 ALA A C 1
ATOM 10104 O O . ALA B 1 556 ? 116.607 115.190 81.197 1.00 30.29 516 ALA A O 1
ATOM 10111 N N . MET B 1 557 ? 114.641 114.727 82.205 1.00 29.16 517 MET A N 1
ATOM 10112 C CA . MET B 1 557 ? 115.272 114.113 83.359 1.00 29.16 517 MET A CA 1
ATOM 10113 C C . MET B 1 557 ? 115.927 112.788 82.964 1.00 29.16 517 MET A C 1
ATOM 10114 O O . MET B 1 557 ? 115.410 112.063 82.110 1.00 29.16 517 MET A O 1
ATOM 10128 N N . PRO B 1 558 ? 117.070 112.449 83.565 1.00 28.92 518 PRO A N 1
ATOM 10129 C CA . PRO B 1 558 ? 117.654 111.124 83.325 1.00 28.92 518 PRO A CA 1
ATOM 10130 C C . PRO B 1 558 ? 116.729 110.015 83.805 1.00 28.92 518 PRO A C 1
ATOM 10131 O O . PRO B 1 558 ? 116.018 110.154 84.803 1.00 28.92 518 PRO A O 1
ATOM 10142 N N . LYS B 1 559 ? 116.755 108.895 83.080 1.00 28.79 519 LYS A N 1
ATOM 10143 C CA . LYS B 1 559 ? 115.824 107.807 83.363 1.00 28.79 519 LYS A CA 1
ATOM 10144 C C . LYS B 1 559 ? 115.975 107.294 84.789 1.00 28.79 519 LYS A C 1
ATOM 10145 O O . LYS B 1 559 ? 114.993 106.882 85.412 1.00 28.79 519 LYS A O 1
ATOM 10164 N N . ILE B 1 560 ? 117.196 107.303 85.324 1.00 27.32 520 ILE A N 1
ATOM 10165 C CA . ILE B 1 560 ? 117.418 106.731 86.649 1.00 27.32 520 ILE A CA 1
ATOM 10166 C C . ILE B 1 560 ? 116.709 107.559 87.719 1.00 27.32 520 ILE A C 1
ATOM 10167 O O . ILE B 1 560 ? 116.031 107.012 88.599 1.00 27.32 520 ILE A O 1
ATOM 10183 N N . ILE B 1 561 ? 116.827 108.887 87.647 1.00 27.49 521 ILE A N 1
ATOM 10184 C CA . ILE B 1 561 ? 116.151 109.754 88.613 1.00 27.49 521 ILE A CA 1
ATOM 10185 C C . ILE B 1 561 ? 114.640 109.667 88.437 1.00 27.49 521 ILE A C 1
ATOM 10186 O O . ILE B 1 561 ? 113.879 109.636 89.416 1.00 27.49 521 ILE A O 1
ATOM 10202 N N . GLN B 1 562 ? 114.184 109.634 87.185 1.00 26.92 522 GLN A N 1
ATOM 10203 C CA . GLN B 1 562 ? 112.757 109.526 86.916 1.00 26.92 522 GLN A CA 1
ATOM 10204 C C . GLN B 1 562 ? 112.180 108.248 87.512 1.00 26.92 522 GLN A C 1
ATOM 10205 O O . GLN B 1 562 ? 111.110 108.271 88.127 1.00 26.92 522 GLN A O 1
ATOM 10219 N N . GLN B 1 563 ? 112.880 107.123 87.348 1.00 25.56 523 GLN A N 1
ATOM 10220 C CA . GLN B 1 563 ? 112.407 105.865 87.918 1.00 25.56 523 GLN A CA 1
ATOM 10221 C C . GLN B 1 563 ? 112.478 105.885 89.439 1.00 25.56 523 GLN A C 1
ATOM 10222 O O . GLN B 1 563 ? 111.609 105.319 90.111 1.00 25.56 523 GLN A O 1
ATOM 10236 N N . SER B 1 564 ? 113.505 106.525 90.001 1.00 24.35 524 SER A N 1
ATOM 10237 C CA . SER B 1 564 ? 113.586 106.638 91.453 1.00 24.35 524 SER A CA 1
ATOM 10238 C C . SER B 1 564 ? 112.385 107.391 92.009 1.00 24.35 524 SER A C 1
ATOM 10239 O O . SER B 1 564 ? 111.878 107.060 93.086 1.00 24.35 524 SER A O 1
ATOM 10247 N N . ILE B 1 565 ? 111.926 108.421 91.296 1.00 23.81 525 ILE A N 1
ATOM 10248 C CA . ILE B 1 565 ? 110.717 109.124 91.721 1.00 23.81 525 ILE A CA 1
ATOM 10249 C C . ILE B 1 565 ? 109.479 108.257 91.496 1.00 23.81 525 ILE A C 1
ATOM 10250 O O . ILE B 1 565 ? 108.604 108.158 92.367 1.00 23.81 525 ILE A O 1
ATOM 10266 N N . SER B 1 566 ? 109.389 107.611 90.331 1.00 23.27 526 SER A N 1
ATOM 10267 C CA . SER B 1 566 ? 108.172 106.893 89.964 1.00 23.27 526 SER A CA 1
ATOM 10268 C C . SER B 1 566 ? 107.918 105.704 90.880 1.00 23.27 526 SER A C 1
ATOM 10269 O O . SER B 1 566 ? 106.763 105.372 91.168 1.00 23.27 526 SER A O 1
ATOM 10277 N N . ILE B 1 567 ? 108.980 105.038 91.339 1.00 22.25 527 ILE A N 1
ATOM 10278 C CA . ILE B 1 567 ? 108.791 103.841 92.152 1.00 22.25 527 ILE A CA 1
ATOM 10279 C C . ILE B 1 567 ? 107.984 104.163 93.401 1.00 22.25 527 ILE A C 1
ATOM 10280 O O . ILE B 1 567 ? 107.236 103.315 93.902 1.00 22.25 527 ILE A O 1
ATOM 10296 N N . LEU B 1 568 ? 108.111 105.382 93.921 1.00 21.92 528 LEU A N 1
ATOM 10297 C CA . LEU B 1 568 ? 107.335 105.800 95.081 1.00 21.92 528 LEU A CA 1
ATOM 10298 C C . LEU B 1 568 ? 106.087 106.582 94.701 1.00 21.92 528 LEU A C 1
ATOM 10299 O O . LEU B 1 568 ? 105.128 106.617 95.481 1.00 21.92 528 LEU A O 1
ATOM 10315 N N . SER B 1 569 ? 106.074 107.215 93.524 1.00 22.39 529 SER A N 1
ATOM 10316 C CA . SER B 1 569 ? 104.874 107.922 93.086 1.00 22.39 529 SER A CA 1
ATOM 10317 C C . SER B 1 569 ? 103.754 106.959 92.713 1.00 22.39 529 SER A C 1
ATOM 10318 O O . SER B 1 569 ? 102.575 107.307 92.830 1.00 22.39 529 SER A O 1
ATOM 10326 N N . ASP B 1 570 ? 104.101 105.753 92.257 1.00 22.32 530 ASP A N 1
ATOM 10327 C CA . ASP B 1 570 ? 103.093 104.801 91.802 1.00 22.32 530 ASP A CA 1
ATOM 10328 C C . ASP B 1 570 ? 102.173 104.337 92.923 1.00 22.32 530 ASP A C 1
ATOM 10329 O O . ASP B 1 570 ? 101.067 103.867 92.642 1.00 22.32 530 ASP A O 1
ATOM 10338 N N . ALA B 1 571 ? 102.600 104.447 94.176 1.00 21.21 531 ALA A N 1
ATOM 10339 C CA . ALA B 1 571 ? 101.765 104.071 95.308 1.00 21.21 531 ALA A CA 1
ATOM 10340 C C . ALA B 1 571 ? 100.796 105.172 95.721 1.00 21.21 531 ALA A C 1
ATOM 10341 O O . ALA B 1 571 ? 99.962 104.938 96.603 1.00 21.21 531 ALA A O 1
ATOM 10348 N N . GLY B 1 572 ? 100.885 106.349 95.106 1.00 20.17 532 GLY A N 1
ATOM 10349 C CA . GLY B 1 572 ? 100.197 107.535 95.577 1.00 20.17 532 GLY A CA 1
ATOM 10350 C C . GLY B 1 572 ? 98.691 107.437 95.688 1.00 20.17 532 GLY A C 1
ATOM 10351 O O . GLY B 1 572 ? 98.142 107.580 96.782 1.00 20.17 532 GLY A O 1
ATOM 10355 N N . LEU B 1 573 ? 98.009 107.226 94.563 1.00 20.30 533 LEU A N 1
ATOM 10356 C CA . LEU B 1 573 ? 96.550 107.250 94.561 1.00 20.30 533 LEU A CA 1
ATOM 10357 C C . LEU B 1 573 ? 95.977 106.141 95.438 1.00 20.30 533 LEU A C 1
ATOM 10358 O O . LEU B 1 573 ? 95.056 106.372 96.235 1.00 20.30 533 LEU A O 1
ATOM 10374 N N . GLY B 1 574 ? 96.521 104.930 95.308 1.00 19.63 534 GLY A N 1
ATOM 10375 C CA . GLY B 1 574 ? 96.034 103.823 96.111 1.00 19.63 534 GLY A CA 1
ATOM 10376 C C . GLY B 1 574 ? 96.232 104.049 97.595 1.00 19.63 534 GLY A C 1
ATOM 10377 O O . GLY B 1 574 ? 95.324 103.810 98.396 1.00 19.63 534 GLY A O 1
ATOM 10381 N N . MET B 1 575 ? 97.414 104.533 97.988 1.00 19.14 535 MET A N 1
ATOM 10382 C CA . MET B 1 575 ? 97.663 104.764 99.403 1.00 19.14 535 MET A CA 1
ATOM 10383 C C . MET B 1 575 ? 96.838 105.929 99.932 1.00 19.14 535 MET A C 1
ATOM 10384 O O . MET B 1 575 ? 96.440 105.917 101.099 1.00 19.14 535 MET A O 1
ATOM 10398 N N . ALA B 1 576 ? 96.557 106.930 99.097 1.00 19.92 536 ALA A N 1
ATOM 10399 C CA . ALA B 1 576 ? 95.701 108.029 99.529 1.00 19.92 536 ALA A CA 1
ATOM 10400 C C . ALA B 1 576 ? 94.278 107.549 99.788 1.00 19.92 536 ALA A C 1
ATOM 10401 O O . ALA B 1 576 ? 93.659 107.922 100.794 1.00 19.92 536 ALA A O 1
ATOM 10408 N N . MET B 1 577 ? 93.739 106.716 98.894 1.00 20.54 537 MET A N 1
ATOM 10409 C CA . MET B 1 577 ? 92.408 106.163 99.132 1.00 20.54 537 MET A CA 1
ATOM 10410 C C . MET B 1 577 ? 92.401 105.261 100.362 1.00 20.54 537 MET A C 1
ATOM 10411 O O . MET B 1 577 ? 91.445 105.276 101.149 1.00 20.54 537 MET A O 1
ATOM 10425 N N . PHE B 1 578 ? 93.462 104.472 100.549 1.00 18.98 538 PHE A N 1
ATOM 10426 C CA . PHE B 1 578 ? 93.564 103.633 101.738 1.00 18.98 538 PHE A CA 1
ATOM 10427 C C . PHE B 1 578 ? 93.591 104.480 103.007 1.00 18.98 538 PHE A C 1
ATOM 10428 O O . PHE B 1 578 ? 92.961 104.132 104.012 1.00 18.98 538 PHE A O 1
ATOM 10445 N N . SER B 1 579 ? 94.313 105.601 102.977 1.00 19.65 539 SER A N 1
ATOM 10446 C CA . SER B 1 579 ? 94.375 106.485 104.135 1.00 19.65 539 SER A CA 1
ATOM 10447 C C . SER B 1 579 ? 93.023 107.135 104.410 1.00 19.65 539 SER A C 1
ATOM 10448 O O . SER B 1 579 ? 92.638 107.310 105.571 1.00 19.65 539 SER A O 1
ATOM 10456 N N . LEU B 1 580 ? 92.294 107.512 103.357 1.00 21.23 540 LEU A N 1
ATOM 10457 C CA . LEU B 1 580 ? 90.946 108.040 103.552 1.00 21.23 540 LEU A CA 1
ATOM 10458 C C . LEU B 1 580 ? 90.035 106.993 104.181 1.00 21.23 540 LEU A C 1
ATOM 10459 O O . LEU B 1 580 ? 89.229 107.308 105.064 1.00 21.23 540 LEU A O 1
ATOM 10475 N N . GLY B 1 581 ? 90.146 105.740 103.736 1.00 20.38 541 GLY A N 1
ATOM 10476 C CA . GLY B 1 581 ? 89.385 104.673 104.370 1.00 20.38 541 GLY A CA 1
ATOM 10477 C C . GLY B 1 581 ? 89.747 104.487 105.831 1.00 20.38 541 GLY A C 1
ATOM 10478 O O . GLY B 1 581 ? 88.877 104.239 106.671 1.00 20.38 541 GLY A O 1
ATOM 10482 N N . LEU B 1 582 ? 91.037 104.597 106.156 1.00 20.74 542 LEU A N 1
ATOM 10483 C CA . LEU B 1 582 ? 91.454 104.507 107.554 1.00 20.74 542 LEU A CA 1
ATOM 10484 C C . LEU B 1 582 ? 90.868 105.647 108.377 1.00 20.74 542 LEU A C 1
ATOM 10485 O O . LEU B 1 582 ? 90.408 105.438 109.506 1.00 20.74 542 LEU A O 1
ATOM 10501 N N . PHE B 1 583 ? 90.881 106.865 107.830 1.00 22.28 543 PHE A N 1
ATOM 10502 C CA . PHE B 1 583 ? 90.282 107.996 108.533 1.00 22.28 543 PHE A CA 1
ATOM 10503 C C . PHE B 1 583 ? 88.794 107.768 108.757 1.00 22.28 543 PHE A C 1
ATOM 10504 O O . PHE B 1 583 ? 88.264 108.077 109.830 1.00 22.28 543 PHE A O 1
ATOM 10521 N N . MET B 1 584 ? 88.106 107.226 107.751 1.00 23.77 544 MET A N 1
ATOM 10522 C CA . MET B 1 584 ? 86.694 106.896 107.906 1.00 23.77 544 MET A CA 1
ATOM 10523 C C . MET B 1 584 ? 86.483 105.877 109.018 1.00 23.77 544 MET A C 1
ATOM 10524 O O . MET B 1 584 ? 85.551 106.004 109.819 1.00 23.77 544 MET A O 1
ATOM 10538 N N . ALA B 1 585 ? 87.339 104.857 109.082 1.00 22.33 545 ALA A N 1
ATOM 10539 C CA . ALA B 1 585 ? 87.150 103.801 110.071 1.00 22.33 545 ALA A CA 1
ATOM 10540 C C . ALA B 1 585 ? 87.500 104.261 111.481 1.00 22.33 545 ALA A C 1
ATOM 10541 O O . ALA B 1 585 ? 86.951 103.731 112.452 1.00 22.33 545 ALA A O 1
ATOM 10548 N N . LEU B 1 586 ? 88.405 105.231 111.621 1.00 23.62 546 LEU A N 1
ATOM 10549 C CA . LEU B 1 586 ? 88.879 105.601 112.952 1.00 23.62 546 LEU A CA 1
ATOM 10550 C C . LEU B 1 586 ? 87.864 106.445 113.719 1.00 23.62 546 LEU A C 1
ATOM 10551 O O . LEU B 1 586 ? 87.808 106.375 114.951 1.00 23.62 546 LEU A O 1
ATOM 10567 N N . GLN B 1 587 ? 87.063 107.247 113.024 1.00 28.31 547 GLN A N 1
ATOM 10568 C CA . GLN B 1 587 ? 86.139 108.136 113.713 1.00 28.31 547 GLN A CA 1
ATOM 10569 C C . GLN B 1 587 ? 84.953 107.354 114.279 1.00 28.31 547 GLN A C 1
ATOM 10570 O O . GLN B 1 587 ? 84.614 106.277 113.784 1.00 28.31 547 GLN A O 1
ATOM 10584 N N . PRO B 1 588 ? 84.301 107.881 115.322 1.00 32.03 548 PRO A N 1
ATOM 10585 C CA . PRO B 1 588 ? 83.206 107.117 115.943 1.00 32.03 548 PRO A CA 1
ATOM 10586 C C . PRO B 1 588 ? 81.937 107.080 115.112 1.00 32.03 548 PRO A C 1
ATOM 10587 O O . PRO B 1 588 ? 81.321 106.015 114.986 1.00 32.03 548 PRO A O 1
ATOM 10598 N N . LYS B 1 589 ? 81.524 108.208 114.540 1.00 33.92 549 LYS A N 1
ATOM 10599 C CA . LYS B 1 589 ? 80.296 108.295 113.762 1.00 33.92 549 LYS A CA 1
ATOM 10600 C C . LYS B 1 589 ? 80.590 108.850 112.377 1.00 33.92 549 LYS A C 1
ATOM 10601 O O . LYS B 1 589 ? 81.453 109.718 112.214 1.00 33.92 549 LYS A O 1
ATOM 10620 N N . LEU B 1 590 ? 79.860 108.342 111.382 1.00 31.50 550 LEU A N 1
ATOM 10621 C CA . LEU B 1 590 ? 79.996 108.855 110.025 1.00 31.50 550 LEU A CA 1
ATOM 10622 C C . LEU B 1 590 ? 79.531 110.303 109.929 1.00 31.50 550 LEU A C 1
ATOM 10623 O O . LEU B 1 590 ? 80.036 111.063 109.095 1.00 31.50 550 LEU A O 1
ATOM 10639 N N . ILE B 1 591 ? 78.570 110.698 110.761 1.00 33.79 551 ILE A N 1
ATOM 10640 C CA . ILE B 1 591 ? 78.128 112.082 110.883 1.00 33.79 551 ILE A CA 1
ATOM 10641 C C . ILE B 1 591 ? 78.436 112.540 112.300 1.00 33.79 551 ILE A C 1
ATOM 10642 O O . ILE B 1 591 ? 78.037 111.884 113.269 1.00 33.79 551 ILE A O 1
ATOM 10658 N N . ALA B 1 592 ? 79.142 113.662 112.421 1.00 35.70 552 ALA A N 1
ATOM 10659 C CA . ALA B 1 592 ? 79.632 114.144 113.707 1.00 35.70 552 ALA A CA 1
ATOM 10660 C C . ALA B 1 592 ? 78.968 115.428 114.176 1.00 35.70 552 ALA A C 1
ATOM 10661 O O . ALA B 1 592 ? 78.631 115.546 115.356 1.00 35.70 552 ALA A O 1
ATOM 10668 N N . CYS B 1 593 ? 78.768 116.395 113.280 1.00 37.13 553 CYS A N 1
ATOM 10669 C CA . CYS B 1 593 ? 78.311 117.715 113.702 1.00 37.13 553 CYS A CA 1
ATOM 10670 C C . CYS B 1 593 ? 76.832 117.713 114.080 1.00 37.13 553 CYS A C 1
ATOM 10671 O O . CYS B 1 593 ? 76.395 118.539 114.890 1.00 37.13 553 CYS A O 1
ATOM 10679 N N . GLY B 1 594 ? 76.049 116.805 113.511 1.00 38.72 554 GLY A N 1
ATOM 10680 C CA . GLY B 1 594 ? 74.627 116.724 113.779 1.00 38.72 554 GLY A CA 1
ATOM 10681 C C . GLY B 1 594 ? 73.811 116.809 112.504 1.00 38.72 554 GLY A C 1
ATOM 10682 O O . GLY B 1 594 ? 74.322 117.046 111.413 1.00 38.72 554 GLY A O 1
ATOM 10686 N N . ASN B 1 595 ? 72.503 116.607 112.672 1.00 38.43 555 ASN A N 1
ATOM 10687 C CA . ASN B 1 595 ? 71.614 116.560 111.515 1.00 38.43 555 ASN A CA 1
ATOM 10688 C C . ASN B 1 595 ? 71.530 117.916 110.824 1.00 38.43 555 ASN A C 1
ATOM 10689 O O . ASN B 1 595 ? 71.759 118.026 109.613 1.00 38.43 555 ASN A O 1
ATOM 10700 N N . SER B 1 596 ? 71.221 118.970 111.584 1.00 37.07 556 SER A N 1
ATOM 10701 C CA . SER B 1 596 ? 71.019 120.281 110.974 1.00 37.07 556 SER A CA 1
ATOM 10702 C C . SER B 1 596 ? 72.337 120.887 110.510 1.00 37.07 556 SER A C 1
ATOM 10703 O O . SER B 1 596 ? 72.419 121.438 109.406 1.00 37.07 556 SER A O 1
ATOM 10711 N N . VAL B 1 597 ? 73.380 120.798 111.337 1.00 35.23 557 VAL A N 1
ATOM 10712 C CA . VAL B 1 597 ? 74.672 121.353 110.950 1.00 35.23 557 VAL A CA 1
ATOM 10713 C C . VAL B 1 597 ? 75.242 120.595 109.757 1.00 35.23 557 VAL A C 1
ATOM 10714 O O . VAL B 1 597 ? 75.815 121.196 108.842 1.00 35.23 557 VAL A O 1
ATOM 10727 N N . ALA B 1 598 ? 75.110 119.265 109.751 1.00 34.12 558 ALA A N 1
ATOM 10728 C CA . ALA B 1 598 ? 75.568 118.490 108.602 1.00 34.12 558 ALA A CA 1
ATOM 10729 C C . ALA B 1 598 ? 74.787 118.855 107.351 1.00 34.12 558 ALA A C 1
ATOM 10730 O O . ALA B 1 598 ? 75.360 118.962 106.260 1.00 34.12 558 ALA A O 1
ATOM 10737 N N . THR B 1 599 ? 73.472 119.038 107.483 1.00 33.33 559 THR A N 1
ATOM 10738 C CA . THR B 1 599 ? 72.675 119.446 106.333 1.00 33.33 559 THR A CA 1
ATOM 10739 C C . THR B 1 599 ? 73.151 120.786 105.795 1.00 33.33 559 THR A C 1
ATOM 10740 O O . THR B 1 599 ? 73.296 120.960 104.582 1.00 33.33 559 THR A O 1
ATOM 10751 N N . PHE B 1 600 ? 73.409 121.742 106.689 1.00 31.61 560 PHE A N 1
ATOM 10752 C CA . PHE B 1 600 ? 73.884 123.056 106.265 1.00 31.61 560 PHE A CA 1
ATOM 10753 C C . PHE B 1 600 ? 75.247 122.963 105.585 1.00 31.61 560 PHE A C 1
ATOM 10754 O O . PHE B 1 600 ? 75.479 123.604 104.554 1.00 31.61 560 PHE A O 1
ATOM 10771 N N . ALA B 1 601 ? 76.161 122.170 106.146 1.00 30.42 561 ALA A N 1
ATOM 10772 C CA . ALA B 1 601 ? 77.492 122.038 105.560 1.00 30.42 561 ALA A CA 1
ATOM 10773 C C . ALA B 1 601 ? 77.424 121.408 104.175 1.00 30.42 561 ALA A C 1
ATOM 10774 O O . ALA B 1 601 ? 78.067 121.881 103.230 1.00 30.42 561 ALA A O 1
ATOM 10781 N N . MET B 1 602 ? 76.652 120.328 104.038 1.00 30.08 562 MET A N 1
ATOM 10782 C CA . MET B 1 602 ? 76.500 119.689 102.737 1.00 30.08 562 MET A CA 1
ATOM 10783 C C . MET B 1 602 ? 75.833 120.627 101.741 1.00 30.08 562 MET A C 1
ATOM 10784 O O . MET B 1 602 ? 76.230 120.685 100.571 1.00 30.08 562 MET A O 1
ATOM 10798 N N . ALA B 1 603 ? 74.814 121.368 102.183 1.00 28.70 563 ALA A N 1
ATOM 10799 C CA . ALA B 1 603 ? 74.150 122.314 101.298 1.00 28.70 563 ALA A CA 1
ATOM 10800 C C . ALA B 1 603 ? 75.131 123.362 100.799 1.00 28.70 563 ALA A C 1
ATOM 10801 O O . ALA B 1 603 ? 75.204 123.637 99.598 1.00 28.70 563 ALA A O 1
ATOM 10808 N N . VAL B 1 604 ? 75.913 123.947 101.706 1.00 27.90 564 VAL A N 1
ATOM 10809 C CA . VAL B 1 604 ? 76.939 124.898 101.287 1.00 27.90 564 VAL A CA 1
ATOM 10810 C C . VAL B 1 604 ? 77.840 124.255 100.242 1.00 27.90 564 VAL A C 1
ATOM 10811 O O . VAL B 1 604 ? 77.863 124.674 99.079 1.00 27.90 564 VAL A O 1
ATOM 10824 N N . ARG B 1 605 ? 78.522 123.173 100.629 1.00 26.06 565 ARG A N 1
ATOM 10825 C CA . ARG B 1 605 ? 79.508 122.539 99.759 1.00 26.06 565 ARG A CA 1
ATOM 10826 C C . ARG B 1 605 ? 78.950 122.247 98.371 1.00 26.06 565 ARG A C 1
ATOM 10827 O O . ARG B 1 605 ? 79.609 122.524 97.363 1.00 26.06 565 ARG A O 1
ATOM 10848 N N . PHE B 1 606 ? 77.739 121.695 98.290 1.00 25.88 566 PHE A N 1
ATOM 10849 C CA . PHE B 1 606 ? 77.243 121.141 97.037 1.00 25.88 566 PHE A CA 1
ATOM 10850 C C . PHE B 1 606 ? 76.271 122.050 96.294 1.00 25.88 566 PHE A C 1
ATOM 10851 O O . PHE B 1 606 ? 75.853 121.697 95.188 1.00 25.88 566 PHE A O 1
ATOM 10868 N N . LEU B 1 607 ? 75.899 123.202 96.854 1.00 27.01 567 LEU A N 1
ATOM 10869 C CA . LEU B 1 607 ? 75.057 124.159 96.147 1.00 27.01 567 LEU A CA 1
ATOM 10870 C C . LEU B 1 607 ? 75.709 125.525 96.012 1.00 27.01 567 LEU A C 1
ATOM 10871 O O . LEU B 1 607 ? 75.739 126.083 94.910 1.00 27.01 567 LEU A O 1
ATOM 10887 N N . THR B 1 608 ? 76.232 126.089 97.106 1.00 27.12 568 THR A N 1
ATOM 10888 C CA . THR B 1 608 ? 76.742 127.454 97.050 1.00 27.12 568 THR A CA 1
ATOM 10889 C C . THR B 1 608 ? 77.987 127.540 96.180 1.00 27.12 568 THR A C 1
ATOM 10890 O O . THR B 1 608 ? 78.109 128.448 95.350 1.00 27.12 568 THR A O 1
ATOM 10901 N N . GLY B 1 609 ? 78.919 126.606 96.350 1.00 26.60 569 GLY A N 1
ATOM 10902 C CA . GLY B 1 609 ? 80.123 126.593 95.560 1.00 26.60 569 GLY A CA 1
ATOM 10903 C C . GLY B 1 609 ? 79.807 126.533 94.082 1.00 26.60 569 GLY A C 1
ATOM 10904 O O . GLY B 1 609 ? 80.288 127.344 93.288 1.00 26.60 569 GLY A O 1
ATOM 10908 N N . PRO B 1 610 ? 78.990 125.557 93.683 1.00 25.18 570 PRO A N 1
ATOM 10909 C CA . PRO B 1 610 ? 78.536 125.527 92.284 1.00 25.18 570 PRO A CA 1
ATOM 10910 C C . PRO B 1 610 ? 77.804 126.786 91.848 1.00 25.18 570 PRO A C 1
ATOM 10911 O O . PRO B 1 610 ? 78.011 127.248 90.723 1.00 25.18 570 PRO A O 1
ATOM 10922 N N . ALA B 1 611 ? 76.971 127.374 92.709 1.00 26.42 571 ALA A N 1
ATOM 10923 C CA . ALA B 1 611 ? 76.217 128.563 92.314 1.00 26.42 571 ALA A CA 1
ATOM 10924 C C . ALA B 1 611 ? 77.131 129.775 92.158 1.00 26.42 571 ALA A C 1
ATOM 10925 O O . ALA B 1 611 ? 77.022 130.531 91.182 1.00 26.42 571 ALA A O 1
ATOM 10932 N N . VAL B 1 612 ? 78.034 129.983 93.116 1.00 27.08 572 VAL A N 1
ATOM 10933 C CA . VAL B 1 612 ? 78.966 131.102 93.020 1.00 27.08 572 VAL A CA 1
ATOM 10934 C C . VAL B 1 612 ? 79.892 130.914 91.826 1.00 27.08 572 VAL A C 1
ATOM 10935 O O . VAL B 1 612 ? 80.211 131.874 91.114 1.00 27.08 572 VAL A O 1
ATOM 10948 N N . MET B 1 613 ? 80.346 129.680 91.590 1.00 25.81 573 MET A N 1
ATOM 10949 C CA . MET B 1 613 ? 81.145 129.409 90.401 1.00 25.81 573 MET A CA 1
ATOM 10950 C C . MET B 1 613 ? 80.360 129.695 89.131 1.00 25.81 573 MET A C 1
ATOM 10951 O O . MET B 1 613 ? 80.920 130.207 88.160 1.00 25.81 573 MET A O 1
ATOM 10965 N N . ALA B 1 614 ? 79.072 129.354 89.104 1.00 26.20 574 ALA A N 1
ATOM 10966 C CA . ALA B 1 614 ? 78.268 129.647 87.924 1.00 26.20 574 ALA A CA 1
ATOM 10967 C C . ALA B 1 614 ? 78.189 131.147 87.681 1.00 26.20 574 ALA A C 1
ATOM 10968 O O . ALA B 1 614 ? 78.358 131.611 86.547 1.00 26.20 574 ALA A O 1
ATOM 10975 N N . VAL B 1 615 ? 77.949 131.921 88.739 1.00 26.83 575 VAL A N 1
ATOM 10976 C CA . VAL B 1 615 ? 77.863 133.373 88.588 1.00 26.83 575 VAL A CA 1
ATOM 10977 C C . VAL B 1 615 ? 79.192 133.933 88.093 1.00 26.83 575 VAL A C 1
ATOM 10978 O O . VAL B 1 615 ? 79.239 134.741 87.157 1.00 26.83 575 VAL A O 1
ATOM 10991 N N . ALA B 1 616 ? 80.296 133.508 88.713 1.00 27.57 576 ALA A N 1
ATOM 10992 C CA . ALA B 1 616 ? 81.608 134.017 88.328 1.00 27.57 576 ALA A CA 1
ATOM 10993 C C . ALA B 1 616 ? 81.963 133.620 86.901 1.00 27.57 576 ALA A C 1
ATOM 10994 O O . ALA B 1 616 ? 82.526 134.422 86.148 1.00 27.57 576 ALA A O 1
ATOM 11001 N N . ALA B 1 617 ? 81.650 132.384 86.511 1.00 27.25 577 ALA A N 1
ATOM 11002 C CA . ALA B 1 617 ? 81.996 131.907 85.178 1.00 27.25 577 ALA A CA 1
ATOM 11003 C C . ALA B 1 617 ? 81.150 132.585 84.111 1.00 27.25 577 ALA A C 1
ATOM 11004 O O . ALA B 1 617 ? 81.624 132.815 82.992 1.00 27.25 577 ALA A O 1
ATOM 11011 N N . ILE B 1 618 ? 79.893 132.900 84.425 1.00 27.52 578 ILE A N 1
ATOM 11012 C CA . ILE B 1 618 ? 79.072 133.644 83.478 1.00 27.52 578 ILE A CA 1
ATOM 11013 C C . ILE B 1 618 ? 79.561 135.082 83.368 1.00 27.52 578 ILE A C 1
ATOM 11014 O O . ILE B 1 618 ? 79.582 135.662 82.276 1.00 27.52 578 ILE A O 1
ATOM 11030 N N . ALA B 1 619 ? 79.960 135.684 84.491 1.00 27.81 579 ALA A N 1
ATOM 11031 C CA . ALA B 1 619 ? 80.480 137.047 84.451 1.00 27.81 579 ALA A CA 1
ATOM 11032 C C . ALA B 1 619 ? 81.764 137.119 83.633 1.00 27.81 579 ALA A C 1
ATOM 11033 O O . ALA B 1 619 ? 81.934 138.014 82.798 1.00 27.81 579 ALA A O 1
ATOM 11040 N N . ILE B 1 620 ? 82.683 136.177 83.860 1.00 27.75 580 ILE A N 1
ATOM 11041 C CA . ILE B 1 620 ? 83.933 136.159 83.106 1.00 27.75 580 ILE A CA 1
ATOM 11042 C C . ILE B 1 620 ? 83.655 135.952 81.625 1.00 27.75 580 ILE A C 1
ATOM 11043 O O . ILE B 1 620 ? 84.231 136.633 80.768 1.00 27.75 580 ILE A O 1
ATOM 11059 N N . GLY B 1 621 ? 82.770 135.013 81.300 1.00 28.74 581 GLY A N 1
ATOM 11060 C CA . GLY B 1 621 ? 82.431 134.726 79.920 1.00 28.74 581 GLY A CA 1
ATOM 11061 C C . GLY B 1 621 ? 82.692 133.285 79.537 1.00 28.74 581 GLY A C 1
ATOM 11062 O O . GLY B 1 621 ? 82.845 132.972 78.353 1.00 28.74 581 GLY A O 1
ATOM 11066 N N . LEU B 1 622 ? 82.750 132.398 80.527 1.00 27.58 582 LEU A N 1
ATOM 11067 C CA . LEU B 1 622 ? 82.937 130.981 80.252 1.00 27.58 582 LEU A CA 1
ATOM 11068 C C . LEU B 1 622 ? 81.684 130.396 79.610 1.00 27.58 582 LEU A C 1
ATOM 11069 O O . LEU B 1 622 ? 80.558 130.727 79.988 1.00 27.58 582 LEU A O 1
ATOM 11085 N N . ARG B 1 623 ? 81.887 129.523 78.626 1.00 29.15 583 ARG A N 1
ATOM 11086 C CA . ARG B 1 623 ? 80.795 128.863 77.926 1.00 29.15 583 ARG A CA 1
ATOM 11087 C C . ARG B 1 623 ? 81.216 127.438 77.601 1.00 29.15 583 ARG A C 1
ATOM 11088 O O . ARG B 1 623 ? 82.252 126.952 78.062 1.00 29.15 583 ARG A O 1
ATOM 11109 N N . GLY B 1 624 ? 80.395 126.767 76.798 1.00 28.45 584 GLY A N 1
ATOM 11110 C CA . GLY B 1 624 ? 80.762 125.448 76.308 1.00 28.45 584 GLY A CA 1
ATOM 11111 C C . GLY B 1 624 ? 81.023 124.471 77.438 1.00 28.45 584 GLY A C 1
ATOM 11112 O O . GLY B 1 624 ? 80.275 124.397 78.419 1.00 28.45 584 GLY A O 1
ATOM 11116 N N . ASP B 1 625 ? 82.106 123.705 77.300 1.00 25.94 585 ASP A N 1
ATOM 11117 C CA . ASP B 1 625 ? 82.427 122.664 78.266 1.00 25.94 585 ASP A CA 1
ATOM 11118 C C . ASP B 1 625 ? 83.321 123.162 79.394 1.00 25.94 585 ASP A C 1
ATOM 11119 O O . ASP B 1 625 ? 83.379 122.521 80.447 1.00 25.94 585 ASP A O 1
ATOM 11128 N N . LEU B 1 626 ? 84.014 124.287 79.204 1.00 26.27 586 LEU A N 1
ATOM 11129 C CA . LEU B 1 626 ? 84.787 124.864 80.299 1.00 26.27 586 LEU A CA 1
ATOM 11130 C C . LEU B 1 626 ? 83.883 125.216 81.471 1.00 26.27 586 LEU A C 1
ATOM 11131 O O . LEU B 1 626 ? 84.251 125.016 82.635 1.00 26.27 586 LEU A O 1
ATOM 11147 N N . LEU B 1 627 ? 82.692 125.744 81.181 1.00 26.22 587 LEU A N 1
ATOM 11148 C CA . LEU B 1 627 ? 81.745 126.079 82.239 1.00 26.22 587 LEU A CA 1
ATOM 11149 C C . LEU B 1 627 ? 81.304 124.833 83.000 1.00 26.22 587 LEU A C 1
ATOM 11150 O O . LEU B 1 627 ? 81.245 124.840 84.237 1.00 26.22 587 LEU A O 1
ATOM 11166 N N . ARG B 1 628 ? 80.989 123.752 82.279 1.00 25.65 588 ARG A N 1
ATOM 11167 C CA . ARG B 1 628 ? 80.602 122.510 82.941 1.00 25.65 588 ARG A CA 1
ATOM 11168 C C . ARG B 1 628 ? 81.739 121.965 83.791 1.00 25.65 588 ARG A C 1
ATOM 11169 O O . ARG B 1 628 ? 81.517 121.485 84.907 1.00 25.65 588 ARG A O 1
ATOM 11190 N N . VAL B 1 629 ? 82.966 122.019 83.273 1.00 24.39 589 VAL A N 1
ATOM 11191 C CA . VAL B 1 629 ? 84.116 121.556 84.043 1.00 24.39 589 VAL A CA 1
ATOM 11192 C C . VAL B 1 629 ? 84.246 122.367 85.324 1.00 24.39 589 VAL A C 1
ATOM 11193 O O . VAL B 1 629 ? 84.441 121.814 86.411 1.00 24.39 589 VAL A O 1
ATOM 11206 N N . ALA B 1 630 ? 84.125 123.692 85.216 1.00 24.82 590 ALA A N 1
ATOM 11207 C CA . ALA B 1 630 ? 84.251 124.542 86.394 1.00 24.82 590 ALA A CA 1
ATOM 11208 C C . ALA B 1 630 ? 83.176 124.225 87.425 1.00 24.82 590 ALA A C 1
ATOM 11209 O O . ALA B 1 630 ? 83.465 124.121 88.623 1.00 24.82 590 ALA A O 1
ATOM 11216 N N . ILE B 1 631 ? 81.931 124.044 86.979 1.00 24.92 591 ILE A N 1
ATOM 11217 C CA . ILE B 1 631 ? 80.839 123.791 87.917 1.00 24.92 591 ILE A CA 1
ATOM 11218 C C . ILE B 1 631 ? 81.015 122.434 88.595 1.00 24.92 591 ILE A C 1
ATOM 11219 O O . ILE B 1 631 ? 80.912 122.318 89.823 1.00 24.92 591 ILE A O 1
ATOM 11235 N N . VAL B 1 632 ? 81.287 121.388 87.810 1.00 24.26 592 VAL A N 1
ATOM 11236 C CA . VAL B 1 632 ? 81.428 120.055 88.389 1.00 24.26 592 VAL A CA 1
ATOM 11237 C C . VAL B 1 632 ? 82.639 119.999 89.311 1.00 24.26 592 VAL A C 1
ATOM 11238 O O . VAL B 1 632 ? 82.621 119.312 90.339 1.00 24.26 592 VAL A O 1
ATOM 11251 N N . GLN B 1 633 ? 83.712 120.714 88.962 1.00 23.55 593 GLN A N 1
ATOM 11252 C CA . GLN B 1 633 ? 84.855 120.828 89.857 1.00 23.55 593 GLN A CA 1
ATOM 11253 C C . GLN B 1 633 ? 84.460 121.508 91.161 1.00 23.55 593 GLN A C 1
ATOM 11254 O O . GLN B 1 633 ? 84.880 121.085 92.244 1.00 23.55 593 GLN A O 1
ATOM 11268 N N . ALA B 1 634 ? 83.650 122.566 91.078 1.00 24.46 594 ALA A N 1
ATOM 11269 C CA . ALA B 1 634 ? 83.178 123.229 92.286 1.00 24.46 594 ALA A CA 1
ATOM 11270 C C . ALA B 1 634 ? 82.289 122.324 93.126 1.00 24.46 594 ALA A C 1
ATOM 11271 O O . ALA B 1 634 ? 82.195 122.522 94.341 1.00 24.46 594 ALA A O 1
ATOM 11278 N N . ALA B 1 635 ? 81.642 121.334 92.513 1.00 24.26 595 ALA A N 1
ATOM 11279 C CA . ALA B 1 635 ? 80.763 120.418 93.227 1.00 24.26 595 ALA A CA 1
ATOM 11280 C C . ALA B 1 635 ? 81.496 119.201 93.784 1.00 24.26 595 ALA A C 1
ATOM 11281 O O . ALA B 1 635 ? 80.847 118.223 94.168 1.00 24.26 595 ALA A O 1
ATOM 11288 N N . LEU B 1 636 ? 82.826 119.237 93.837 1.00 23.41 596 LEU A N 1
ATOM 11289 C CA . LEU B 1 636 ? 83.599 118.125 94.365 1.00 23.41 596 LEU A CA 1
ATOM 11290 C C . LEU B 1 636 ? 83.549 118.108 95.893 1.00 23.41 596 LEU A C 1
ATOM 11291 O O . LEU B 1 636 ? 83.160 119.094 96.522 1.00 23.41 596 LEU A O 1
ATOM 11307 N N . PRO B 1 637 ? 83.930 116.992 96.511 1.00 23.42 597 PRO A N 1
ATOM 11308 C CA . PRO B 1 637 ? 83.989 116.942 97.976 1.00 23.42 597 PRO A CA 1
ATOM 11309 C C . PRO B 1 637 ? 85.133 117.782 98.525 1.00 23.42 597 PRO A C 1
ATOM 11310 O O . PRO B 1 637 ? 86.063 118.168 97.815 1.00 23.42 597 PRO A O 1
ATOM 11321 N N . GLN B 1 638 ? 85.051 118.058 99.822 1.00 25.70 598 GLN A N 1
ATOM 11322 C CA . GLN B 1 638 ? 85.917 119.052 100.435 1.00 25.70 598 GLN A CA 1
ATOM 11323 C C . GLN B 1 638 ? 87.329 118.499 100.612 1.00 25.70 598 GLN A C 1
ATOM 11324 O O . GLN B 1 638 ? 87.531 117.304 100.839 1.00 25.70 598 GLN A O 1
ATOM 11338 N N . GLY B 1 639 ? 88.315 119.390 100.491 1.00 24.28 599 GLY A N 1
ATOM 11339 C CA . GLY B 1 639 ? 89.700 118.968 100.439 1.00 24.28 599 GLY A CA 1
ATOM 11340 C C . GLY B 1 639 ? 90.255 118.565 101.791 1.00 24.28 599 GLY A C 1
ATOM 11341 O O . GLY B 1 639 ? 89.720 118.893 102.848 1.00 24.28 599 GLY A O 1
ATOM 11345 N N . ILE B 1 640 ? 91.375 117.842 101.740 1.00 24.64 600 ILE A N 1
ATOM 11346 C CA . ILE B 1 640 ? 91.978 117.298 102.954 1.00 24.64 600 ILE A CA 1
ATOM 11347 C C . ILE B 1 640 ? 92.893 118.308 103.642 1.00 24.64 600 ILE A C 1
ATOM 11348 O O . ILE B 1 640 ? 93.015 118.291 104.869 1.00 24.64 600 ILE A O 1
ATOM 11364 N N . VAL B 1 641 ? 93.567 119.180 102.887 1.00 25.59 601 VAL A N 1
ATOM 11365 C CA . VAL B 1 641 ? 94.481 120.142 103.508 1.00 25.59 601 VAL A CA 1
ATOM 11366 C C . VAL B 1 641 ? 93.750 121.105 104.438 1.00 25.59 601 VAL A C 1
ATOM 11367 O O . VAL B 1 641 ? 94.252 121.361 105.545 1.00 25.59 601 VAL A O 1
ATOM 11380 N N . PRO B 1 642 ? 92.613 121.695 104.059 1.00 25.94 602 PRO A N 1
ATOM 11381 C CA . PRO B 1 642 ? 91.880 122.522 105.029 1.00 25.94 602 PRO A CA 1
ATOM 11382 C C . PRO B 1 642 ? 91.420 121.739 106.242 1.00 25.94 602 PRO A C 1
ATOM 11383 O O . PRO B 1 642 ? 91.350 122.297 107.340 1.00 25.94 602 PRO A O 1
ATOM 11394 N N . PHE B 1 643 ? 91.109 120.454 106.076 1.00 26.58 603 PHE A N 1
ATOM 11395 C CA . PHE B 1 643 ? 90.754 119.619 107.219 1.00 26.58 603 PHE A CA 1
ATOM 11396 C C . PHE B 1 643 ? 91.949 119.426 108.149 1.00 26.58 603 PHE A C 1
ATOM 11397 O O . PHE B 1 643 ? 91.805 119.456 109.377 1.00 26.58 603 PHE A O 1
ATOM 11414 N N . VAL B 1 644 ? 93.141 119.237 107.578 1.00 27.55 604 VAL A N 1
ATOM 11415 C CA . VAL B 1 644 ? 94.358 119.152 108.381 1.00 27.55 604 VAL A CA 1
ATOM 11416 C C . VAL B 1 644 ? 94.585 120.454 109.139 1.00 27.55 604 VAL A C 1
ATOM 11417 O O . VAL B 1 644 ? 94.941 120.448 110.324 1.00 27.55 604 VAL A O 1
ATOM 11430 N N . PHE B 1 645 ? 94.395 121.590 108.465 1.00 28.54 605 PHE A N 1
ATOM 11431 C CA . PHE B 1 645 ? 94.555 122.877 109.136 1.00 28.54 605 PHE A CA 1
ATOM 11432 C C . PHE B 1 645 ? 93.535 123.046 110.257 1.00 28.54 605 PHE A C 1
ATOM 11433 O O . PHE B 1 645 ? 93.860 123.572 111.327 1.00 28.54 605 PHE A O 1
ATOM 11450 N N . ALA B 1 646 ? 92.292 122.621 110.024 1.00 28.44 606 ALA A N 1
ATOM 11451 C CA . ALA B 1 646 ? 91.269 122.710 111.062 1.00 28.44 606 ALA A CA 1
ATOM 11452 C C . ALA B 1 646 ? 91.627 121.841 112.259 1.00 28.44 606 ALA A C 1
ATOM 11453 O O . ALA B 1 646 ? 91.397 122.233 113.408 1.00 28.44 606 ALA A O 1
ATOM 11460 N N . LYS B 1 647 ? 92.180 120.652 112.013 1.00 28.38 607 LYS A N 1
ATOM 11461 C CA . LYS B 1 647 ? 92.704 119.849 113.115 1.00 28.38 607 LYS A CA 1
ATOM 11462 C C . LYS B 1 647 ? 93.782 120.610 113.872 1.00 28.38 607 LYS A C 1
ATOM 11463 O O . LYS B 1 647 ? 93.768 120.674 115.106 1.00 28.38 607 LYS A O 1
ATOM 11482 N N . GLU B 1 648 ? 94.732 121.193 113.138 1.00 31.61 608 GLU A N 1
ATOM 11483 C CA . GLU B 1 648 ? 95.885 121.825 113.771 1.00 31.61 608 GLU A CA 1
ATOM 11484 C C . GLU B 1 648 ? 95.466 123.006 114.637 1.00 31.61 608 GLU A C 1
ATOM 11485 O O . GLU B 1 648 ? 95.971 123.182 115.752 1.00 31.61 608 GLU A O 1
ATOM 11497 N N . TYR B 1 649 ? 94.547 123.830 114.140 1.00 33.61 609 TYR A N 1
ATOM 11498 C CA . TYR B 1 649 ? 94.139 125.050 114.824 1.00 33.61 609 TYR A CA 1
ATOM 11499 C C . TYR B 1 649 ? 92.813 124.916 115.559 1.00 33.61 609 TYR A C 1
ATOM 11500 O O . TYR B 1 649 ? 92.404 125.860 116.242 1.00 33.61 609 TYR A O 1
ATOM 11518 N N . ASN B 1 650 ? 92.137 123.777 115.443 1.00 32.74 610 ASN A N 1
ATOM 11519 C CA . ASN B 1 650 ? 90.862 123.542 116.116 1.00 32.74 610 ASN A CA 1
ATOM 11520 C C . ASN B 1 650 ? 89.860 124.649 115.790 1.00 32.74 610 ASN A C 1
ATOM 11521 O O . ASN B 1 650 ? 89.416 125.403 116.657 1.00 32.74 610 ASN A O 1
ATOM 11532 N N . VAL B 1 651 ? 89.514 124.738 114.511 1.00 31.99 611 VAL A N 1
ATOM 11533 C CA . VAL B 1 651 ? 88.519 125.687 114.022 1.00 31.99 611 VAL A CA 1
ATOM 11534 C C . VAL B 1 651 ? 87.474 124.874 113.269 1.00 31.99 611 VAL A C 1
ATOM 11535 O O . VAL B 1 651 ? 87.635 124.591 112.075 1.00 31.99 611 VAL A O 1
ATOM 11548 N N . HIS B 1 652 ? 86.404 124.494 113.964 1.00 30.07 612 HIS A N 1
ATOM 11549 C CA . HIS B 1 652 ? 85.311 123.717 113.393 1.00 30.07 612 HIS A CA 1
ATOM 11550 C C . HIS B 1 652 ? 85.818 122.477 112.650 1.00 30.07 612 HIS A C 1
ATOM 11551 O O . HIS B 1 652 ? 85.447 122.243 111.498 1.00 30.07 612 HIS A O 1
ATOM 11565 N N . PRO B 1 653 ? 86.672 121.666 113.282 1.00 28.87 613 PRO A N 1
ATOM 11566 C CA . PRO B 1 653 ? 87.181 120.473 112.588 1.00 28.87 613 PRO A CA 1
ATOM 11567 C C . PRO B 1 653 ? 86.104 119.454 112.257 1.00 28.87 613 PRO A C 1
ATOM 11568 O O . PRO B 1 653 ? 86.250 118.726 111.270 1.00 28.87 613 PRO A O 1
ATOM 11579 N N . ALA B 1 654 ? 85.036 119.368 113.055 1.00 29.46 614 ALA A N 1
ATOM 11580 C CA . ALA B 1 654 ? 84.014 118.352 112.817 1.00 29.46 614 ALA A CA 1
ATOM 11581 C C . ALA B 1 654 ? 83.276 118.597 111.508 1.00 29.46 614 ALA A C 1
ATOM 11582 O O . ALA B 1 654 ? 82.954 117.649 110.784 1.00 29.46 614 ALA A O 1
ATOM 11589 N N . ILE B 1 655 ? 82.983 119.860 111.195 1.00 29.06 615 ILE A N 1
ATOM 11590 C CA . ILE B 1 655 ? 82.307 120.173 109.940 1.00 29.06 615 ILE A CA 1
ATOM 11591 C C . ILE B 1 655 ? 83.188 119.794 108.758 1.00 29.06 615 ILE A C 1
ATOM 11592 O O . ILE B 1 655 ? 82.711 119.237 107.764 1.00 29.06 615 ILE A O 1
ATOM 11608 N N . LEU B 1 656 ? 84.485 120.090 108.845 1.00 27.55 616 LEU A N 1
ATOM 11609 C CA . LEU B 1 656 ? 85.406 119.716 107.776 1.00 27.55 616 LEU A CA 1
ATOM 11610 C C . LEU B 1 656 ? 85.525 118.200 107.655 1.00 27.55 616 LEU A C 1
ATOM 11611 O O . LEU B 1 656 ? 85.665 117.668 106.547 1.00 27.55 616 LEU A O 1
ATOM 11627 N N . SER B 1 657 ? 85.495 117.491 108.786 1.00 27.82 617 SER A N 1
ATOM 11628 C CA . SER B 1 657 ? 85.544 116.033 108.763 1.00 27.82 617 SER A CA 1
ATOM 11629 C C . SER B 1 657 ? 84.318 115.459 108.066 1.00 27.82 617 SER A C 1
ATOM 11630 O O . SER B 1 657 ? 84.426 114.567 107.211 1.00 27.82 617 SER A O 1
ATOM 11638 N N . THR B 1 658 ? 83.135 115.952 108.436 1.00 29.06 618 THR A N 1
ATOM 11639 C CA . THR B 1 658 ? 81.917 115.541 107.751 1.00 29.06 618 THR A CA 1
ATOM 11640 C C . THR B 1 658 ? 82.025 115.831 106.264 1.00 29.06 618 THR A C 1
ATOM 11641 O O . THR B 1 658 ? 81.765 114.959 105.431 1.00 29.06 618 THR A O 1
ATOM 11652 N N . GLY B 1 659 ? 82.453 117.041 105.913 1.00 27.57 619 GLY A N 1
ATOM 11653 C CA . GLY B 1 659 ? 82.703 117.375 104.530 1.00 27.57 619 GLY A CA 1
ATOM 11654 C C . GLY B 1 659 ? 83.516 116.297 103.850 1.00 27.57 619 GLY A C 1
ATOM 11655 O O . GLY B 1 659 ? 82.982 115.556 103.027 1.00 27.57 619 GLY A O 1
ATOM 11659 N N . VAL B 1 660 ? 84.783 116.144 104.238 1.00 26.53 620 VAL A N 1
ATOM 11660 C CA . VAL B 1 660 ? 85.663 115.213 103.530 1.00 26.53 620 VAL A CA 1
ATOM 11661 C C . VAL B 1 660 ? 85.014 113.835 103.425 1.00 26.53 620 VAL A C 1
ATOM 11662 O O . VAL B 1 660 ? 84.747 113.342 102.324 1.00 26.53 620 VAL A O 1
ATOM 11675 N N . ILE B 1 661 ? 84.684 113.217 104.562 1.00 26.93 621 ILE A N 1
ATOM 11676 C CA . ILE B 1 661 ? 84.304 111.802 104.540 1.00 26.93 621 ILE A CA 1
ATOM 11677 C C . ILE B 1 661 ? 82.925 111.615 103.906 1.00 26.93 621 ILE A C 1
ATOM 11678 O O . ILE B 1 661 ? 82.765 110.872 102.926 1.00 26.93 621 ILE A O 1
ATOM 11694 N N . PHE B 1 662 ? 81.901 112.253 104.477 1.00 28.45 622 PHE A N 1
ATOM 11695 C CA . PHE B 1 662 ? 80.547 112.042 103.985 1.00 28.45 622 PHE A CA 1
ATOM 11696 C C . PHE B 1 662 ? 80.405 112.512 102.542 1.00 28.45 622 PHE A C 1
ATOM 11697 O O . PHE B 1 662 ? 79.727 111.858 101.741 1.00 28.45 622 PHE A O 1
ATOM 11714 N N . GLY B 1 663 ? 81.009 113.652 102.189 1.00 26.13 623 GLY A N 1
ATOM 11715 C CA . GLY B 1 663 ? 80.986 114.096 100.813 1.00 26.13 623 GLY A CA 1
ATOM 11716 C C . GLY B 1 663 ? 81.719 113.164 99.876 1.00 26.13 623 GLY A C 1
ATOM 11717 O O . GLY B 1 663 ? 81.316 113.009 98.727 1.00 26.13 623 GLY A O 1
ATOM 11721 N N . MET B 1 664 ? 82.793 112.522 100.339 1.00 25.49 624 MET A N 1
ATOM 11722 C CA . MET B 1 664 ? 83.415 111.493 99.516 1.00 25.49 624 MET A CA 1
ATOM 11723 C C . MET B 1 664 ? 82.440 110.355 99.265 1.00 25.49 624 MET A C 1
ATOM 11724 O O . MET B 1 664 ? 82.370 109.815 98.155 1.00 25.49 624 MET A O 1
ATOM 11738 N N . LEU B 1 665 ? 81.674 109.979 100.289 1.00 26.48 625 LEU A N 1
ATOM 11739 C CA . LEU B 1 665 ? 80.696 108.908 100.112 1.00 26.48 625 LEU A CA 1
ATOM 11740 C C . LEU B 1 665 ? 79.588 109.305 99.138 1.00 26.48 625 LEU A C 1
ATOM 11741 O O . LEU B 1 665 ? 79.182 108.496 98.296 1.00 26.48 625 LEU A O 1
ATOM 11757 N N . ILE B 1 666 ? 79.084 110.537 99.231 1.00 26.88 626 ILE A N 1
ATOM 11758 C CA . ILE B 1 666 ? 77.880 110.931 98.498 1.00 26.88 626 ILE A CA 1
ATOM 11759 C C . ILE B 1 666 ? 78.191 111.787 97.270 1.00 26.88 626 ILE A C 1
ATOM 11760 O O . ILE B 1 666 ? 77.267 112.318 96.648 1.00 26.88 626 ILE A O 1
ATOM 11776 N N . ALA B 1 667 ? 79.464 111.941 96.907 1.00 26.46 627 ALA A N 1
ATOM 11777 C CA . ALA B 1 667 ? 79.803 112.762 95.751 1.00 26.46 627 ALA A CA 1
ATOM 11778 C C . ALA B 1 667 ? 79.532 112.049 94.439 1.00 26.46 627 ALA A C 1
ATOM 11779 O O . ALA B 1 667 ? 79.249 112.706 93.432 1.00 26.46 627 ALA A O 1
ATOM 11786 N N . LEU B 1 668 ? 79.618 110.723 94.421 1.00 27.14 628 LEU A N 1
ATOM 11787 C CA . LEU B 1 668 ? 79.320 109.998 93.189 1.00 27.14 628 LEU A CA 1
ATOM 11788 C C . LEU B 1 668 ? 77.896 110.256 92.720 1.00 27.14 628 LEU A C 1
ATOM 11789 O O . LEU B 1 668 ? 77.715 110.665 91.560 1.00 27.14 628 LEU A O 1
ATOM 11805 N N . PRO B 1 669 ? 76.859 110.088 93.547 1.00 27.04 629 PRO A N 1
ATOM 11806 C CA . PRO B 1 669 ? 75.507 110.442 93.077 1.00 27.04 629 PRO A CA 1
ATOM 11807 C C . PRO B 1 669 ? 75.337 111.926 92.791 1.00 27.04 629 PRO A C 1
ATOM 11808 O O . PRO B 1 669 ? 74.773 112.289 91.755 1.00 27.04 629 PRO A O 1
ATOM 11819 N N . ILE B 1 670 ? 75.811 112.801 93.682 1.00 26.76 630 ILE A N 1
ATOM 11820 C CA . ILE B 1 670 ? 75.624 114.238 93.484 1.00 26.76 630 ILE A CA 1
ATOM 11821 C C . ILE B 1 670 ? 76.367 114.707 92.239 1.00 26.76 630 ILE A C 1
ATOM 11822 O O . ILE B 1 670 ? 75.836 115.471 91.421 1.00 26.76 630 ILE A O 1
ATOM 11838 N N . THR B 1 671 ? 77.613 114.260 92.078 1.00 26.51 631 THR A N 1
ATOM 11839 C CA . THR B 1 671 ? 78.402 114.703 90.936 1.00 26.51 631 THR A CA 1
ATOM 11840 C C . THR B 1 671 ? 77.867 114.104 89.641 1.00 26.51 631 THR A C 1
ATOM 11841 O O . THR B 1 671 ? 77.911 114.752 88.591 1.00 26.51 631 THR A O 1
ATOM 11852 N N . LEU B 1 672 ? 77.337 112.877 89.694 1.00 27.75 632 LEU A N 1
ATOM 11853 C CA . LEU B 1 672 ? 76.700 112.309 88.509 1.00 27.75 632 LEU A CA 1
ATOM 11854 C C . LEU B 1 672 ? 75.422 113.062 88.157 1.00 27.75 632 LEU A C 1
ATOM 11855 O O . LEU B 1 672 ? 75.094 113.219 86.976 1.00 27.75 632 LEU A O 1
ATOM 11871 N N . VAL B 1 673 ? 74.686 113.533 89.164 1.00 27.80 633 VAL A N 1
ATOM 11872 C CA . VAL B 1 673 ? 73.492 114.329 88.898 1.00 27.80 633 VAL A CA 1
ATOM 11873 C C . VAL B 1 673 ? 73.875 115.646 88.237 1.00 27.80 633 VAL A C 1
ATOM 11874 O O . VAL B 1 673 ? 73.225 116.093 87.285 1.00 27.80 633 VAL A O 1
ATOM 11887 N N . TYR B 1 674 ? 74.932 116.293 88.734 1.00 26.84 634 TYR A N 1
ATOM 11888 C CA . TYR B 1 674 ? 75.421 117.502 88.073 1.00 26.84 634 TYR A CA 1
ATOM 11889 C C . TYR B 1 674 ? 75.841 117.204 86.639 1.00 26.84 634 TYR A C 1
ATOM 11890 O O . TYR B 1 674 ? 75.509 117.956 85.716 1.00 26.84 634 TYR A O 1
ATOM 11908 N N . TYR B 1 675 ? 76.567 116.103 86.438 1.00 28.21 635 TYR A N 1
ATOM 11909 C CA . TYR B 1 675 ? 76.973 115.690 85.099 1.00 28.21 635 TYR A CA 1
ATOM 11910 C C . TYR B 1 675 ? 75.770 115.555 84.173 1.00 28.21 635 TYR A C 1
ATOM 11911 O O . TYR B 1 675 ? 75.775 116.080 83.054 1.00 28.21 635 TYR A O 1
ATOM 11929 N N . ILE B 1 676 ? 74.722 114.868 84.632 1.00 29.25 636 ILE A N 1
ATOM 11930 C CA . ILE B 1 676 ? 73.564 114.612 83.779 1.00 29.25 636 ILE A CA 1
ATOM 11931 C C . ILE B 1 676 ? 72.817 115.907 83.485 1.00 29.25 636 ILE A C 1
ATOM 11932 O O . ILE B 1 676 ? 72.489 116.202 82.330 1.00 29.25 636 ILE A O 1
ATOM 11948 N N . LEU B 1 677 ? 72.534 116.702 84.521 1.00 29.36 637 LEU A N 1
ATOM 11949 C CA . LEU B 1 677 ? 71.772 117.929 84.310 1.00 29.36 637 LEU A CA 1
ATOM 11950 C C . LEU B 1 677 ? 72.518 118.904 83.408 1.00 29.36 637 LEU A C 1
ATOM 11951 O O . LEU B 1 677 ? 71.910 119.540 82.540 1.00 29.36 637 LEU A O 1
ATOM 11967 N N . LEU B 1 678 ? 73.834 119.042 83.593 1.00 27.41 638 LEU A N 1
ATOM 11968 C CA . LEU B 1 678 ? 74.604 119.908 82.711 1.00 27.41 638 LEU A CA 1
ATOM 11969 C C . LEU B 1 678 ? 74.750 119.323 81.313 1.00 27.41 638 LEU A C 1
ATOM 11970 O O . LEU B 1 678 ? 74.925 120.082 80.355 1.00 27.41 638 LEU A O 1
ATOM 11986 N N . GLY B 1 679 ? 74.673 118.000 81.169 1.00 31.57 639 GLY A N 1
ATOM 11987 C CA . GLY B 1 679 ? 74.890 117.375 79.879 1.00 31.57 639 GLY A CA 1
ATOM 11988 C C . GLY B 1 679 ? 73.749 117.495 78.895 1.00 31.57 639 GLY A C 1
ATOM 11989 O O . GLY B 1 679 ? 73.959 117.263 77.701 1.00 31.57 639 GLY A O 1
ATOM 11993 N N . LEU B 1 680 ? 72.553 117.849 79.354 1.00 35.12 640 LEU A N 1
ATOM 11994 C CA . LEU B 1 680 ? 71.414 118.000 78.457 1.00 35.12 640 LEU A CA 1
ATOM 11995 C C . LEU B 1 680 ? 71.632 119.177 77.514 1.00 35.12 640 LEU A C 1
ATOM 11996 O O . LEU B 1 680 ? 71.007 119.269 76.457 1.00 35.12 640 LEU A O 1
#

Secondary structure (DSSP, 8-state):
-HHHHHHHHHHHHHHHHHHHHHHHHHHTS----HHHHHHHHHHIIIIIHHHHHHHHHTTS-TTS--HHHHHHHHHHHHHHHHHHHHHHHH-TT--HHHHHHHHHHHH-B--TTTHHHHHHHHH-HHHHHHHHHHHHHIIIIIHHHHHHHHHHHHHHHHHHHH-TTGGGT--EEEE-TT----SS-S-EEEEEEE-TTS-EEEEEEE---PPPHHHHHHHHHHHHHHHHTT-HHHHHHHHHHHHHHHHHHH-----HHHHHHHHHHHTTHHHHHHHHHHHHHHHSS-S--S-HHHHHHHHHIIIIIHHHHHHHHHHHHT--HHHHHHHHHHHTSPBPHHHHHHHHHHTSSHHHHHHHHHHHHHHHHHHHHHHHHHHH-/-HHHHHHHHHHHHHHHHHHHHHHHHHHTS----HHHHHHHHHHIIIIIHHHHHHHHHTTS-TTS--HHHHHHHHHHHHHHHHHHHHHHHH-TT--HHHHHHHHHHHH-B--TTTHHHHHHHHH-HHHHHHHHHHHHHIIIIIHHHHHHHHHHHHHHHHHHHH-TTGGGT--EEEE-TT----SS-S-EEEEEEE-TTS-EEEEEEE---PPPHHHHHHHHHHHHHHHHTT-HHHHHHHHHHHHHHHHHHH-----HHHHHHHHHHHTTHHHHHHHHHHHHHHHSS-S--S-HHHHHHHHHIIIIIHHHHHHHHHHHHT--HHHHHHHHHHHTSPBPHHHHHHHHHHTSSHHHHHHHHHHHHHHHHHHHHHHHHHHH-

Foldseek 3Di:
DVVLVVLLCVLQVVLVVLLVVLLCCCAPVNPDDPVRLVVLLVCQQQFQQLLLLLVLLLPAAPVPADPLLVQLLVVLLVVLLVVLVCCQPVPPPHDLLVSLVLSQLQRFAAQRQRNLSNQCSLPRCVLNSNSSVVVLCCLPPVLLVSLLSLQLVLVQVVCCVPPVPLQAQEDEEAEDLVDQGRLPPFAWDKDWDADPVRGIYIYTYTVPPHYDVVRSVVVSVVNSVSNLVVRSNNVSSVVSNVSSVVCVVPVDDDDPVVVVVSVVSNVCNNSSVSSSLSNLCNPDDDLADPDDVLLVVSLCSQQPVSLVSSLVSSVVSPHDDCSSLSSSLSSRHFGHVSVLVVCVSNVRPNNSNSNRRNVRSVCVSVSSVVSSVVVVD/DVVLVVLLCVLQVVLVVLLVVLLCCCAPVNPDDPVRLVVLLVCQQQFQQLLLLLVLLLPAAPVPADPLLVQLLVVLLVVLLVVLVCCQPVPPPHDLLVSLVLSQLQRFAAQRQSNLSNQCSQPRCVLNSNSSVVVLCCLPPVLLVSLLSLQLVLVQVVCCVPPVPLQAQEDEEAEDLVDQGRLPPFAWDKDWDADPVRGIYIYIYTVPPHYDPVRSVVVSVVNSVSNLVVRSNNVSSVVSNVSSVVCVVPVDDDDPVVVVVSVVSNVCNNSSVSSSLSNLCNPDDDLADPDDVLLVVSLCSQQPVSLVSSLVSSVVSPHDDCSSLSSSLSSRHFGHVSVLVVCVSNVRPNNSNSNRRNVRSVCVSVSSVVSSVVVVD

Solvent-accessible surface area: 34636 Å² total; per-residue (Å²): 106,208,149,73,38,107,67,1,61,23,30,2,50,6,4,27,49,0,2,66,56,0,42,0,0,23,104,151,147,157,36,14,53,98,77,27,0,47,0,1,16,106,2,6,60,51,25,0,44,14,42,16,3,26,86,52,4,16,92,27,51,26,118,69,55,32,138,121,5,35,38,1,6,42,49,3,2,85,48,13,49,55,96,12,80,96,77,33,109,159,55,244,80,20,48,60,55,82,13,6,3,30,1,5,0,0,4,0,2,9,6,24,11,4,0,6,33,5,0,50,25,11,54,27,131,136,6,5,32,1,0,11,4,6,7,15,28,6,22,57,81,21,25,28,51,1,13,69,40,8,0,75,34,4,0,52,88,27,4,50,144,74,23,81,150,50,0,58,64,1,47,22,20,125,18,101,94,67,1,48,12,12,39,62,131,57,169,27,81,16,68,45,61,148,26,164,117,62,102,26,57,0,34,3,91,86,89,186,105,59,7,62,81,64,0,14,74,114,6,14,95,57,0,6,155,32,35,46,60,140,58,48,38,26,109,12,4,85,95,0,47,105,63,0,68,53,12,78,149,159,158,74,82,39,70,126,41,82,86,88,16,38,34,20,8,8,82,3,0,47,2,2,6,0,0,8,25,0,0,68,19,6,77,31,119,131,70,49,51,33,28,132,86,57,8,91,92,0,21,42,15,2,10,115,48,0,6,54,17,2,25,95,0,0,110,76,50,30,6,181,50,71,52,36,81,4,2,15,0,4,2,0,0,2,2,1,48,48,4,21,55,18,3,89,58,10,106,3,56,39,42,12,3,15,2,1,8,9,50,0,6,49,40,2,30,72,46,0,22,81,42,41,84,111,39,56,181,107,206,150,71,39,110,70,1,61,24,29,4,50,7,4,27,50,0,2,63,55,0,43,0,0,23,104,150,145,162,35,14,52,97,76,27,0,48,0,1,17,106,2,6,61,50,25,1,43,15,42,16,2,26,84,53,4,16,92,28,50,26,119,70,54,30,138,118,5,37,40,1,6,39,48,3,1,84,48,14,51,55,96,14,81,96,80,32,109,159,57,245,80,19,48,61,54,80,13,7,3,32,2,4,0,0,4,0,3,10,6,24,11,3,0,6,35,5,0,50,25,12,52,25,129,132,6,5,33,2,0,10,4,7,7,16,27,6,21,58,82,21,24,30,52,1,13,67,39,6,0,75,35,5,0,52,87,29,4,50,146,72,24,81,150,50,1,60,53,0,46,22,20,129,20,102,95,67,2,47,13,12,39,63,129,59,169,28,82,16,68,45,59,149,27,162,116,64,103,26,56,0,34,4,94,86,87,186,103,58,8,60,80,66,0,13,74,112,5,15,94,58,0,6,156,33,34,47,58,140,57,49,38,27,110,12,4,85,96,0,48,105,62,0,67,53,13,77,150,163,160,75,81,39,69,129,40,81,87,88,15,37,33,20,8,8,81,3,0,48,2,1,6,0,0,8,25,0,0,66,20,6,76,32,118,129,70,51,50,33,28,134,86,55,7,91,90,0,20,42,15,2,10,115,49,0,6,55,19,1,25,96,0,0,110,75,49,30,6,181,51,71,50,36,81,4,2,16,0,3,2,0,0,1,2,2,48,47,5,20,55,17,3,89,59,9,103,3,57,39,42,10,3,14,2,1,9,9,51,1,7,50,41,2,30,74,46,0,23,80,42,41,83,109,39,55,184

GO terms:
  GO:0010315 auxin export across the plasma membrane (P, IDA)
  GO:0042802 identical protein binding (F, IDA)
  GO:0042803 protein homodimerization activity (F, IDA)
  GO:0010329 auxin efflux transmembrane transporter activity (F, IDA)
  GO:0005886 plasma membrane (C, EXP)
  GO:0005886 plasma membrane (C, IDA)
  GO:0009986 cell surface (C, IDA)
  GO:0012506 vesicle membrane (C, IDA)
  GO:0016328 lateral plasma membrane (C, IDA)
  GO:0009416 response to light stimulus (P, IDA)
  GO:0071469 cellular response to alkaline pH (P, IDA)
  GO:0009630 gravitropism (P, TAS)
  GO:0005739 mitochondrion (C, HDA)
  GO:0009606 tropism (P, IMP)
  GO:0009926 auxin polar transport (P, IMP)
  GO:0009958 positive gravitropism (P, IMP)
  GO:0010315 auxin export across the plasma membrane (P, IMP)
  GO:0010329 auxin efflux transmembrane transporter activity (F, IMP)
  GO:0048364 root development (P, IMP)
  GO:0048766 root hair initiation (P, IMP)

Nearest PDB structures (foldseek):
  7wkw-assembly1_B  TM=1.003E+00  e=2.637E-53  Arabidopsis thaliana
  7y9u-assembly1_A  TM=9.837E-01  e=2.471E-41  Arabidopsis thaliana
  7y9t-assembly1_B  TM=9.834E-01  e=8.650E-41  Arabidopsis thaliana
  7qpa-assembly1_A  TM=8.312E-01  e=3.033E-23  Arabidopsis thaliana
  7cyg-assembly2_B  TM=5.813E-01  e=2.044E-02  Yersinia frederiksenii

Organism: Arabidopsis thaliana (NCBI:txid3702)

B-factor: mean 33.25, std 14.26, range [18.53, 83.02]

InterPro domains:
  IPR004776 Membrane transport PIN-like [PF03547] (10-635)
  IPR014024 Auxin efflux carrier, plant type [TIGR00946] (1-640)
  IPR051107 Auxin Efflux Carrier [PTHR31752] (1-640)

Radius of gyration: 31.58 Å; Cα contacts (8 Å, |Δi|>4): 989; chains: 2; bounding box: 62×107×52 Å